Protein AF-A0A2Z6MYF9-F1 (afdb_monomer)

Solvent-accessible surface area (backbone atoms only — not comparable to full-atom values): 25759 Å² total; per-residue (Å²): 137,88,90,81,80,85,80,82,84,84,87,57,82,62,58,56,54,55,47,46,64,76,71,34,79,87,49,51,66,59,50,48,51,53,57,49,55,38,45,78,81,68,84,63,73,63,69,92,81,58,85,87,76,85,58,79,58,51,57,41,37,45,46,74,78,53,59,78,73,59,80,85,57,92,81,88,59,79,82,76,82,68,51,76,57,70,55,57,42,45,72,20,44,79,50,77,61,91,96,46,59,23,36,39,62,26,31,48,62,69,59,53,52,52,34,52,58,28,48,78,70,76,38,80,70,69,92,82,65,74,40,58,95,91,64,86,44,52,72,44,82,48,80,50,103,91,47,53,33,34,38,26,29,31,34,69,51,72,42,78,92,76,36,33,35,39,36,57,34,70,17,76,84,64,26,72,67,28,49,51,53,50,53,56,68,39,20,65,86,36,100,88,29,72,90,71,40,51,27,61,50,72,47,79,77,40,66,97,89,45,57,28,36,42,38,33,38,24,82,94,63,44,61,90,47,70,65,47,43,34,61,78,67,61,28,64,30,83,46,64,47,77,42,27,50,43,70,48,99,84,72,43,84,41,80,44,83,47,71,62,59,54,50,52,56,49,46,60,52,51,52,55,50,34,47,54,43,52,54,50,54,47,51,52,43,50,51,50,46,51,54,45,50,53,49,52,52,49,46,53,47,44,61,75,63,64,62,55,78,89,82,53,56,76,67,56,54,51,52,53,48,62,70,58,52,80,81,61,82,85,78,82,90,89,72,80,84,67,67,64,75,57,46,62,68,70,65,56,60,79,68,56,68,40,68,72,41,46,53,50,49,52,50,49,42,53,49,49,50,51,51,46,60,53,54,70,73,50,50,50,65,54,56,48,52,55,43,51,50,53,32,48,57,45,50,54,51,52,52,48,53,52,50,51,56,52,51,54,52,50,54,54,48,53,52,54,52,53,51,51,53,50,52,53,52,51,51,56,56,63,73,65,57,86,133

Nearest PDB structures (foldseek):
  4g0u-assembly1_B  TM=8.447E-01  e=2.956E-25  Homo sapiens
  8w50-assembly1_A  TM=8.034E-01  e=1.879E-25  Homo sapiens
  4g0v-assembly1_B  TM=8.099E-01  e=9.711E-25  Homo sapiens
  5zrf-assembly1_B  TM=7.934E-01  e=2.544E-24  Homo sapiens
  4j3n-assembly1_B  TM=7.702E-01  e=6.296E-24  Homo sapiens

Organism: Trifolium subterraneum (NCBI:txid3900)

Sequence (435 aa):
MHKNKKTFHWEDSTDTEAIDIAFGRRNGKARQNWINNFVGGKDHASPRYLTTKLNSITRCLFRNVDDELLEYVNEDGSLLNQNVIPMVLVNGSRGTGVGWSSRVPKYNPTEIIKNIRRKFKDLPVEEMTPWYKGFNGTVEKYEAEDKRGYFTYGLVDYNKKEGTCHIKELPVGKCIEGYHKFLKSRSIGTEKNDYNPLIQKFEKTGDAKKVGFRVTFNPDHAPHDIKDVIEKLDLKTKISIDNMHLYNTRGQIEKFHSAEKILEDFYTIRLHWYDSRKAKMLSNLESCCEELTNTIAFVRLVKKLNFDFLTKNSKDLQTYFKNLSVDAVRPEEQVGCDYGIYQSLLSLPLSTFFDESLEKLEAKQSETKAEMDALSKKTNIDLWEDDLKAFQTEWDKEEESSKSNVMAQQENQVEEEDILQREVALEEITLQGPL

Mean predicted aligned error: 13.73 Å

Foldseek 3Di:
DDPDDDDDDDDDPVVVVVVCVVPNPPCPVVVVVLVLQWFPPSPDDDVVPDDDDDDPLVCLQAPPLLVVVFDDDPDDDDPDRLGLFDVCQQVPDFDDDVPATATHAHFDLVLRLVQLVCVVVVHARDATFHDDPPAPWDWAWDDDPPFTFIKTFWDKDADQVQLKMKTFGAGPSGAQSSLVVVLVVQEDDDPPAPVHRQFPDKDFPDDRPTGIMMTHGDPVNRAPDVVSVCVVSVRMDIDTPQRHWDQAPVRDTDGDPGVSVVSVSVSVVNLVSLVVSLVVLLVVLVVVLVLLVVLLVLLVVCVVVVDDPVPDDPVVVVVVVVVVVPPDDDDDDDDPDDPPSVVVSVPDDPVCNDPVNSVVSVVVSVVSVVVSVVSVPDHSVNVSVVSSVVSVVSVVVVVVVVVVVVVVVVVVVVVVVVVVVVVVVVVVVVVPPDD

Structure (mmCIF, N/CA/C/O backbone):
data_AF-A0A2Z6MYF9-F1
#
_entry.id   AF-A0A2Z6MYF9-F1
#
loop_
_atom_site.group_PDB
_atom_site.id
_atom_site.type_symbol
_atom_site.label_atom_id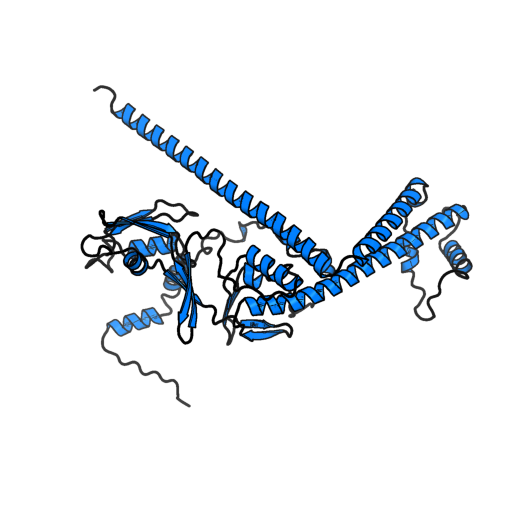
_atom_site.label_alt_id
_atom_site.label_comp_id
_atom_site.label_asym_id
_atom_site.label_entity_id
_atom_site.label_seq_id
_atom_site.pdbx_PDB_ins_code
_atom_site.Cartn_x
_atom_site.Cartn_y
_atom_site.Cartn_z
_atom_site.occupancy
_atom_site.B_iso_or_equiv
_atom_site.auth_seq_id
_atom_site.auth_comp_id
_atom_site.auth_asym_id
_atom_site.auth_atom_id
_atom_site.pdbx_PDB_model_num
ATOM 1 N N . MET A 1 1 ? -9.455 -38.673 -31.887 1.00 43.09 1 MET A N 1
ATOM 2 C CA . MET A 1 1 ? -8.055 -38.584 -31.410 1.00 43.09 1 MET A CA 1
ATOM 3 C C . MET A 1 1 ? -7.186 -38.041 -32.545 1.00 43.09 1 MET A C 1
ATOM 5 O O . MET A 1 1 ? -7.496 -38.351 -33.681 1.00 43.09 1 MET A O 1
ATOM 9 N N . HIS A 1 2 ? -6.158 -37.236 -32.238 1.00 42.19 2 HIS A N 1
ATOM 10 C CA . HIS A 1 2 ? -5.218 -36.545 -33.157 1.00 42.19 2 HIS A CA 1
ATOM 11 C C . HIS A 1 2 ? -5.646 -35.186 -33.749 1.00 42.19 2 HIS A C 1
ATOM 13 O O . HIS A 1 2 ? -5.895 -35.068 -34.941 1.00 42.19 2 HIS A O 1
ATOM 19 N N . LYS A 1 3 ? -5.618 -34.119 -32.933 1.00 42.97 3 LYS A N 1
ATOM 20 C CA . LYS A 1 3 ? -5.612 -32.724 -33.432 1.00 42.97 3 LYS A CA 1
ATOM 21 C C . LYS A 1 3 ? -4.417 -31.864 -32.991 1.00 42.97 3 LYS A C 1
ATOM 23 O O . LYS A 1 3 ? -4.400 -30.685 -33.291 1.00 42.97 3 LYS A O 1
ATOM 28 N N . ASN A 1 4 ? -3.390 -32.449 -32.367 1.00 43.09 4 ASN A N 1
ATOM 29 C CA . ASN A 1 4 ? -2.193 -31.720 -31.918 1.00 43.09 4 ASN A CA 1
ATOM 30 C C . ASN A 1 4 ? -0.892 -32.462 -32.275 1.00 43.09 4 ASN A C 1
ATOM 32 O O . ASN A 1 4 ? -0.069 -32.718 -31.401 1.00 43.09 4 ASN A O 1
ATOM 36 N N . LYS A 1 5 ? -0.695 -32.852 -33.539 1.00 39.94 5 LYS A N 1
ATOM 37 C CA . LYS A 1 5 ? 0.624 -33.316 -33.999 1.00 39.94 5 LYS A CA 1
ATOM 38 C C . LYS A 1 5 ? 1.238 -32.204 -34.844 1.00 39.94 5 LYS A C 1
ATOM 40 O O . LYS A 1 5 ? 0.897 -32.060 -36.010 1.00 39.94 5 LYS A O 1
ATOM 45 N N . LYS A 1 6 ? 2.079 -31.372 -34.223 1.00 44.62 6 LYS A N 1
ATOM 46 C CA . LYS A 1 6 ? 2.906 -30.402 -34.949 1.00 44.62 6 LYS A CA 1
ATOM 47 C C . LYS A 1 6 ? 4.026 -31.183 -35.637 1.00 44.62 6 LYS A C 1
ATOM 49 O O . LYS A 1 6 ? 4.847 -31.792 -34.958 1.00 44.62 6 LYS A O 1
ATOM 54 N N . THR A 1 7 ? 4.007 -31.231 -36.962 1.00 40.44 7 THR A N 1
ATOM 55 C CA . THR A 1 7 ? 5.103 -31.752 -37.783 1.00 40.44 7 THR A CA 1
ATOM 56 C C . THR A 1 7 ? 6.118 -30.638 -37.996 1.00 40.44 7 THR A C 1
ATOM 58 O O . THR A 1 7 ? 5.761 -29.566 -38.475 1.00 40.44 7 THR A O 1
ATOM 61 N N . PHE A 1 8 ? 7.362 -30.882 -37.593 1.00 50.22 8 PHE A N 1
ATOM 62 C CA . PHE A 1 8 ? 8.481 -29.975 -37.830 1.00 50.22 8 PHE A CA 1
ATOM 63 C C . PHE A 1 8 ? 9.107 -30.316 -39.184 1.00 50.22 8 PHE A C 1
ATOM 65 O O . PHE A 1 8 ? 9.338 -31.493 -39.471 1.00 50.22 8 PHE A O 1
ATOM 72 N N . HIS A 1 9 ? 9.327 -29.298 -40.012 1.00 48.81 9 HIS A N 1
ATOM 73 C CA . HIS A 1 9 ? 10.104 -29.407 -41.241 1.00 48.81 9 HIS A CA 1
ATOM 74 C C . HIS A 1 9 ? 11.557 -29.078 -40.902 1.00 48.81 9 HIS A C 1
ATOM 76 O O . HIS A 1 9 ? 11.807 -28.083 -40.231 1.00 48.81 9 HIS A O 1
ATOM 82 N N . TRP A 1 10 ? 12.465 -29.965 -41.296 1.00 54.72 10 TRP A N 1
ATOM 83 C CA . TRP A 1 10 ? 13.895 -29.893 -41.008 1.00 54.72 10 TRP A CA 1
ATOM 84 C C . TRP A 1 10 ? 14.596 -29.320 -42.235 1.00 54.72 10 TRP A C 1
ATOM 86 O O . TRP A 1 10 ? 14.434 -29.898 -43.313 1.00 54.72 10 TRP A O 1
ATOM 96 N N . GLU A 1 11 ? 15.346 -28.228 -42.092 1.00 55.84 11 GLU A N 1
ATOM 97 C CA . GLU A 1 11 ? 16.103 -27.650 -43.209 1.00 55.84 11 GLU A CA 1
ATOM 98 C C . GLU A 1 11 ? 17.616 -27.873 -43.064 1.00 55.84 11 GLU A C 1
ATOM 100 O O . GLU A 1 11 ? 18.261 -28.171 -44.070 1.00 55.84 11 GLU A O 1
ATOM 105 N N . ASP A 1 12 ? 18.188 -27.873 -41.851 1.00 57.84 12 ASP A N 1
ATOM 106 C CA . ASP A 1 12 ? 19.612 -28.201 -41.668 1.00 57.84 12 ASP A CA 1
ATOM 107 C C . ASP A 1 12 ? 19.995 -28.748 -40.269 1.00 57.84 12 ASP A C 1
ATOM 109 O O . ASP A 1 12 ? 19.166 -28.969 -39.384 1.00 57.84 12 ASP A O 1
ATOM 113 N N . SER A 1 13 ? 21.291 -29.029 -40.065 1.00 53.94 13 SER A N 1
ATOM 114 C CA . SER A 1 13 ? 21.829 -29.548 -38.798 1.00 53.94 13 SER A CA 1
ATOM 115 C C . SER A 1 13 ? 21.776 -28.541 -37.639 1.00 53.94 13 SER A C 1
ATOM 117 O O . SER A 1 13 ? 21.934 -28.948 -36.488 1.00 53.94 13 SER A O 1
ATOM 119 N N . THR A 1 14 ? 21.532 -27.254 -37.911 1.00 56.31 14 THR A N 1
ATOM 120 C CA . THR A 1 14 ? 21.429 -26.195 -36.893 1.00 56.31 14 THR A CA 1
ATOM 121 C C . THR A 1 14 ? 20.039 -26.146 -36.249 1.00 56.31 14 THR A C 1
ATOM 123 O O . THR A 1 14 ? 19.920 -25.804 -35.069 1.00 56.31 14 THR A O 1
ATOM 126 N N . ASP A 1 15 ? 19.001 -26.634 -36.940 1.00 56.50 15 ASP A N 1
ATOM 127 C CA . ASP A 1 15 ? 17.652 -26.817 -36.374 1.00 56.50 15 ASP A CA 1
ATOM 128 C C . ASP A 1 15 ? 17.648 -27.782 -35.181 1.00 56.50 15 ASP A C 1
ATOM 130 O O . ASP A 1 15 ? 16.878 -27.636 -34.224 1.00 56.50 15 ASP A O 1
ATOM 134 N N . THR A 1 16 ? 18.560 -28.756 -35.201 1.00 53.62 16 THR A N 1
ATOM 135 C CA . THR A 1 16 ? 18.724 -29.721 -34.109 1.00 53.62 16 THR A CA 1
ATOM 136 C C . THR A 1 16 ? 19.273 -29.033 -32.857 1.00 53.62 16 THR A C 1
ATOM 138 O O . THR A 1 16 ? 18.763 -29.262 -31.762 1.00 53.62 16 THR A O 1
ATOM 141 N N . GLU A 1 17 ? 20.237 -28.119 -33.006 1.00 56.12 17 GLU A N 1
ATOM 142 C CA . GLU A 1 17 ? 20.788 -27.327 -31.898 1.00 56.12 17 GLU A CA 1
ATOM 143 C C . GLU A 1 17 ? 19.777 -26.312 -31.348 1.00 56.12 17 GLU A C 1
ATOM 145 O O . GLU A 1 17 ? 19.669 -26.137 -30.132 1.00 56.12 17 GLU A O 1
ATOM 150 N N . ALA A 1 18 ? 18.977 -25.679 -32.210 1.00 54.12 18 ALA A N 1
ATOM 151 C CA . ALA A 1 18 ? 17.948 -24.726 -31.796 1.00 54.12 18 ALA A CA 1
ATOM 152 C C . ALA A 1 18 ? 16.839 -25.388 -30.953 1.00 54.12 18 ALA A C 1
ATOM 154 O O . ALA A 1 18 ? 16.387 -24.822 -29.949 1.00 54.12 18 ALA A O 1
ATOM 155 N N . ILE A 1 19 ? 16.435 -26.612 -31.309 1.00 55.41 19 ILE A N 1
ATOM 156 C CA . ILE A 1 19 ? 15.454 -27.409 -30.557 1.00 55.41 19 ILE A CA 1
ATOM 157 C C . ILE A 1 19 ? 16.056 -27.930 -29.249 1.00 55.41 19 ILE A C 1
ATOM 159 O O . ILE A 1 19 ? 15.385 -27.884 -28.216 1.00 55.41 19 ILE A O 1
ATOM 163 N N . ASP A 1 20 ? 17.313 -28.374 -29.253 1.00 53.16 20 ASP A N 1
ATOM 164 C CA . ASP A 1 20 ? 17.976 -28.883 -28.048 1.00 53.16 20 ASP A CA 1
ATOM 165 C C . ASP A 1 20 ? 18.290 -27.752 -27.053 1.00 53.16 20 ASP A C 1
ATOM 167 O O . ASP A 1 20 ? 18.190 -27.921 -25.836 1.00 53.16 20 ASP A O 1
ATOM 171 N N . ILE A 1 21 ? 18.529 -26.533 -27.546 1.00 54.94 21 ILE A N 1
ATOM 172 C CA . ILE A 1 21 ? 18.486 -25.334 -26.713 1.00 54.94 21 ILE A CA 1
ATOM 173 C C . ILE A 1 21 ? 17.060 -25.155 -26.196 1.00 54.94 21 ILE A C 1
ATOM 175 O O . ILE A 1 21 ? 16.866 -25.152 -24.983 1.00 54.94 21 ILE A O 1
ATOM 179 N N . ALA A 1 22 ? 16.043 -25.019 -27.050 1.00 47.84 22 ALA A N 1
ATOM 180 C CA . ALA A 1 22 ? 14.674 -24.685 -26.644 1.00 47.84 22 ALA A CA 1
ATOM 181 C C . ALA A 1 22 ? 14.039 -25.691 -25.656 1.00 47.84 22 ALA A C 1
ATOM 183 O O . ALA A 1 22 ? 13.382 -25.253 -24.705 1.00 47.84 22 ALA A O 1
ATOM 184 N N . PHE A 1 23 ? 14.299 -26.992 -25.810 1.00 50.62 23 PHE A N 1
ATOM 185 C CA . PHE A 1 23 ? 13.611 -28.082 -25.104 1.00 50.62 23 PHE A CA 1
ATOM 186 C C . PHE A 1 23 ? 14.539 -29.084 -24.386 1.00 50.62 23 PHE A C 1
ATOM 188 O O . PHE A 1 23 ? 14.048 -29.988 -23.703 1.00 50.62 23 PHE A O 1
ATOM 195 N N . GLY A 1 24 ? 15.863 -28.934 -24.477 1.00 51.75 24 GLY A N 1
ATOM 196 C CA . GLY A 1 24 ? 16.822 -29.855 -23.867 1.00 51.75 24 GLY A CA 1
ATOM 197 C C . GLY A 1 24 ? 16.882 -29.749 -22.341 1.00 51.75 24 GLY A C 1
ATOM 198 O O . GLY A 1 24 ? 17.171 -28.702 -21.756 1.00 51.75 24 GLY A O 1
ATOM 199 N N . ARG A 1 25 ? 16.674 -30.882 -21.657 1.00 53.16 25 ARG A N 1
ATOM 200 C CA . ARG A 1 25 ? 16.719 -30.983 -20.183 1.00 53.16 25 ARG A CA 1
ATOM 201 C C . ARG A 1 25 ? 18.110 -30.732 -19.579 1.00 53.16 25 ARG A C 1
ATOM 203 O O . ARG A 1 25 ? 18.196 -30.445 -18.387 1.00 53.16 25 ARG A O 1
ATOM 210 N N . ARG A 1 26 ? 19.192 -30.819 -20.365 1.00 51.97 26 ARG A N 1
ATOM 211 C CA . ARG A 1 26 ? 20.582 -30.705 -19.870 1.00 51.97 26 ARG A CA 1
ATOM 212 C C . ARG A 1 26 ? 21.000 -29.271 -19.527 1.00 51.97 26 ARG A C 1
ATOM 214 O O . ARG A 1 26 ? 21.786 -29.084 -18.605 1.00 51.97 26 ARG A O 1
ATOM 221 N N . ASN A 1 27 ? 20.399 -28.263 -20.164 1.00 47.22 27 ASN A N 1
ATOM 222 C CA . ASN A 1 27 ? 20.749 -26.849 -19.966 1.00 47.22 27 ASN A CA 1
ATOM 223 C C . ASN A 1 27 ? 19.708 -26.057 -19.161 1.00 47.22 27 ASN A C 1
ATOM 225 O O . ASN A 1 27 ? 19.797 -24.831 -19.067 1.00 47.22 27 ASN A O 1
ATOM 229 N N . GLY A 1 28 ? 18.754 -26.739 -18.513 1.00 48.62 28 GLY A N 1
ATOM 230 C CA . GLY A 1 28 ? 17.753 -26.102 -17.652 1.00 48.62 28 GLY A CA 1
ATOM 231 C C . GLY A 1 28 ? 18.387 -25.244 -16.555 1.00 48.62 28 GLY A C 1
ATOM 232 O O . GLY A 1 28 ? 17.957 -24.119 -16.340 1.00 48.62 28 GLY A O 1
ATOM 233 N N . LYS A 1 29 ? 19.484 -25.711 -15.944 1.00 47.91 29 LYS A N 1
ATOM 234 C CA . LYS A 1 29 ? 20.249 -24.967 -14.926 1.00 47.91 29 LYS A CA 1
ATOM 235 C C . LYS A 1 29 ? 20.982 -23.750 -15.496 1.00 47.91 29 LYS A C 1
ATOM 237 O O . LYS A 1 29 ? 21.015 -22.718 -14.842 1.00 47.91 29 LYS A O 1
ATOM 242 N N . ALA A 1 30 ? 21.526 -23.841 -16.710 1.00 45.31 30 ALA A N 1
ATOM 243 C CA . ALA A 1 30 ? 22.200 -22.725 -17.376 1.00 45.31 30 ALA A CA 1
ATOM 244 C C . ALA A 1 30 ? 21.201 -21.645 -17.817 1.00 45.31 30 ALA A C 1
ATOM 246 O O . ALA A 1 30 ? 21.453 -20.463 -17.619 1.00 45.31 30 ALA A O 1
ATOM 247 N N . ARG A 1 31 ? 20.025 -22.041 -18.319 1.00 47.84 31 ARG A N 1
ATOM 248 C CA . ARG A 1 31 ? 18.912 -21.130 -18.620 1.00 47.84 31 ARG A CA 1
ATOM 249 C C . ARG A 1 31 ? 18.311 -20.526 -17.354 1.00 47.84 31 ARG A C 1
ATOM 251 O O . ARG A 1 31 ? 18.057 -19.330 -17.328 1.00 47.84 31 ARG A O 1
ATOM 258 N N . GLN A 1 32 ? 18.121 -21.326 -16.305 1.00 46.06 32 GLN A N 1
ATOM 259 C CA . GLN A 1 32 ? 17.689 -20.849 -14.995 1.00 46.06 32 GLN A CA 1
ATOM 260 C C . GLN A 1 32 ? 18.701 -19.837 -14.456 1.00 46.06 32 GLN A C 1
ATOM 262 O O . GLN A 1 32 ? 18.292 -18.748 -14.100 1.00 46.06 32 GLN A O 1
ATOM 267 N N . ASN A 1 33 ? 20.003 -20.134 -14.473 1.00 48.41 33 ASN A N 1
ATOM 268 C CA . ASN A 1 33 ? 21.064 -19.218 -14.041 1.00 48.41 33 ASN A CA 1
ATOM 269 C C . ASN A 1 33 ? 21.148 -17.963 -14.913 1.00 48.41 33 ASN A C 1
ATOM 271 O O . ASN A 1 33 ? 21.324 -16.871 -14.386 1.00 48.41 33 ASN A O 1
ATOM 275 N N . TRP A 1 34 ? 20.966 -18.096 -16.227 1.00 47.34 34 TRP A N 1
ATOM 276 C CA . TRP A 1 34 ? 20.888 -16.960 -17.136 1.00 47.34 34 TRP A CA 1
ATOM 277 C C . TRP A 1 34 ? 19.699 -16.075 -16.760 1.00 47.34 34 TRP A C 1
ATOM 279 O O . TRP A 1 34 ? 19.926 -14.940 -16.383 1.00 47.34 34 TRP A O 1
ATOM 289 N N . ILE A 1 35 ? 18.470 -16.602 -16.698 1.00 46.44 35 ILE A N 1
ATOM 290 C CA . ILE A 1 35 ? 17.265 -15.864 -16.268 1.00 46.44 35 ILE A CA 1
ATOM 291 C C . ILE A 1 35 ? 17.415 -15.305 -14.840 1.00 46.44 35 ILE A C 1
ATOM 293 O O . ILE A 1 35 ? 16.992 -14.185 -14.569 1.00 46.44 35 ILE A O 1
ATOM 297 N N . ASN A 1 36 ? 18.020 -16.060 -13.921 1.00 45.56 36 ASN A N 1
ATOM 298 C CA . ASN A 1 36 ? 18.224 -15.675 -12.523 1.00 45.56 36 ASN A CA 1
ATOM 299 C C . ASN A 1 36 ? 19.137 -14.453 -12.389 1.00 45.56 36 ASN A C 1
ATOM 301 O O . ASN A 1 36 ? 18.908 -13.643 -11.500 1.00 45.56 36 ASN A O 1
ATOM 305 N N . ASN A 1 37 ? 20.100 -14.289 -13.296 1.00 45.91 37 ASN A N 1
ATOM 306 C CA . ASN A 1 37 ? 21.040 -13.171 -13.318 1.00 45.91 37 ASN A CA 1
ATOM 307 C C . ASN A 1 37 ? 20.434 -11.838 -13.806 1.00 45.91 37 ASN A C 1
ATOM 309 O O . ASN A 1 37 ? 21.120 -10.819 -13.755 1.00 45.91 37 ASN A O 1
ATOM 313 N N . PHE A 1 38 ? 19.189 -11.831 -14.305 1.00 51.75 38 PHE A N 1
ATOM 314 C CA . PHE A 1 38 ? 18.494 -10.626 -14.796 1.00 51.75 38 PHE A CA 1
ATOM 315 C C . PHE A 1 38 ? 17.295 -10.214 -13.925 1.00 51.75 38 PHE A C 1
ATOM 317 O O . PHE A 1 38 ? 16.554 -9.305 -14.295 1.00 51.75 38 PHE A O 1
ATOM 324 N N . VAL A 1 39 ? 17.064 -10.872 -12.782 1.00 57.41 39 VAL A N 1
ATOM 325 C CA . VAL A 1 39 ? 15.918 -10.584 -11.904 1.00 57.41 39 VAL A CA 1
ATOM 326 C C . VAL A 1 39 ? 16.420 -9.967 -10.604 1.00 57.41 39 VAL A C 1
ATOM 328 O O . VAL A 1 39 ? 17.099 -10.632 -9.827 1.00 57.41 39 VAL A O 1
ATOM 331 N N . GLY A 1 40 ? 16.065 -8.703 -10.362 1.00 63.88 40 GLY A N 1
ATOM 332 C CA . GLY A 1 40 ? 16.388 -8.021 -9.107 1.00 63.88 40 GLY A CA 1
ATOM 333 C C . GLY A 1 40 ? 15.836 -8.772 -7.891 1.00 63.88 40 GLY A C 1
ATOM 334 O O . GLY A 1 40 ? 14.704 -9.262 -7.928 1.00 63.88 40 GLY A O 1
ATOM 335 N N . GLY A 1 41 ? 16.643 -8.877 -6.832 1.00 69.94 41 GLY A N 1
ATOM 336 C CA . GLY A 1 41 ? 16.272 -9.531 -5.578 1.00 69.94 41 GLY A CA 1
ATOM 337 C C . GLY A 1 41 ? 16.550 -11.034 -5.520 1.00 69.94 41 GLY A C 1
ATOM 338 O O . GLY A 1 41 ? 16.126 -11.676 -4.565 1.00 69.94 41 GLY A O 1
ATOM 339 N N . LYS A 1 42 ? 17.237 -11.631 -6.505 1.00 68.62 42 LYS A N 1
ATOM 340 C CA . LYS A 1 42 ? 17.732 -13.028 -6.438 1.00 68.62 42 LYS A CA 1
ATOM 341 C C . LYS A 1 42 ? 19.161 -13.160 -5.898 1.00 68.62 42 LYS A C 1
ATOM 343 O O . LYS A 1 42 ? 19.636 -14.273 -5.707 1.00 68.62 42 LYS A O 1
ATOM 348 N N . ASP A 1 43 ? 19.792 -12.032 -5.622 1.00 70.19 43 ASP A N 1
ATOM 349 C CA . ASP A 1 43 ? 21.078 -11.831 -4.955 1.00 70.19 43 ASP A CA 1
ATOM 350 C C . ASP A 1 43 ? 20.959 -11.785 -3.416 1.00 70.19 43 ASP A C 1
ATOM 352 O O . ASP A 1 43 ? 21.926 -11.483 -2.721 1.00 70.19 43 ASP A O 1
ATOM 356 N N . HIS A 1 44 ? 19.781 -12.099 -2.863 1.00 70.25 44 HIS A N 1
ATOM 357 C CA . HIS A 1 44 ? 19.572 -12.151 -1.417 1.00 70.25 44 HIS A CA 1
ATOM 358 C C . HIS A 1 44 ? 20.385 -13.277 -0.761 1.00 70.25 44 HIS A C 1
ATOM 360 O O . HIS A 1 44 ? 20.517 -14.381 -1.296 1.00 70.25 44 HIS A O 1
ATOM 366 N N . ALA A 1 45 ? 20.891 -13.016 0.447 1.00 73.31 45 ALA A N 1
ATOM 367 C CA . ALA A 1 45 ? 21.532 -14.040 1.264 1.00 73.31 45 ALA A CA 1
ATOM 368 C C . ALA A 1 45 ? 20.525 -15.117 1.709 1.00 73.31 45 ALA A C 1
ATOM 370 O O . ALA A 1 45 ? 19.311 -14.910 1.697 1.00 73.31 45 ALA A O 1
ATOM 371 N N . SER A 1 46 ? 21.027 -16.278 2.144 1.00 80.50 46 SER A N 1
ATOM 372 C CA . SER A 1 46 ? 20.169 -17.347 2.678 1.00 80.50 46 SER A CA 1
ATOM 373 C C . SER A 1 46 ? 19.279 -16.810 3.815 1.00 80.50 46 SER A C 1
ATOM 375 O O . SER A 1 46 ? 19.817 -16.150 4.707 1.00 80.50 46 SER A O 1
ATOM 377 N N . PRO A 1 47 ? 17.973 -17.158 3.866 1.00 83.31 47 PRO A N 1
ATOM 378 C CA . PRO A 1 47 ? 17.031 -16.633 4.862 1.00 83.31 47 PRO A CA 1
ATOM 379 C C . PRO A 1 47 ? 17.488 -16.768 6.317 1.00 83.31 47 PRO A C 1
ATOM 381 O O . PRO A 1 47 ? 17.160 -15.930 7.143 1.00 83.31 47 PRO A O 1
ATOM 384 N N . ARG A 1 48 ? 18.299 -17.788 6.626 1.00 86.62 48 ARG A N 1
ATOM 385 C CA . ARG A 1 48 ? 18.873 -18.011 7.966 1.00 86.62 48 ARG A CA 1
ATOM 386 C C . ARG A 1 48 ? 19.796 -16.887 8.453 1.00 86.62 48 ARG A C 1
ATOM 388 O O . ARG A 1 48 ? 20.033 -16.790 9.648 1.00 86.62 48 ARG A O 1
ATOM 395 N N . TYR A 1 49 ? 20.332 -16.083 7.537 1.00 86.88 49 TYR A N 1
ATOM 396 C CA . TYR A 1 49 ? 21.216 -14.951 7.834 1.00 86.88 49 TYR A CA 1
ATOM 397 C C . TYR A 1 49 ? 20.498 -13.604 7.730 1.00 86.88 49 TYR A C 1
ATOM 399 O O . TYR A 1 49 ? 21.121 -12.561 7.905 1.00 86.88 49 TYR A O 1
ATOM 407 N N . LEU A 1 50 ? 19.204 -13.618 7.408 1.00 86.44 50 LEU A N 1
ATOM 408 C CA . LEU A 1 50 ? 18.398 -12.421 7.258 1.00 86.44 50 LEU A CA 1
ATOM 409 C C . LEU A 1 50 ? 17.536 -12.234 8.503 1.00 86.44 50 LEU A C 1
ATOM 411 O O . LEU A 1 50 ? 16.957 -13.181 9.031 1.00 86.44 50 LEU A O 1
ATOM 415 N N . THR A 1 51 ? 17.419 -10.991 8.947 1.00 88.00 51 THR A N 1
ATOM 416 C CA . THR A 1 51 ? 16.450 -10.576 9.959 1.00 88.00 51 THR A CA 1
ATOM 417 C C . THR A 1 51 ? 15.409 -9.680 9.303 1.00 88.00 51 THR A C 1
ATOM 419 O O . THR A 1 51 ? 15.687 -8.975 8.332 1.00 88.00 51 THR A O 1
ATOM 422 N N . THR A 1 52 ? 14.180 -9.725 9.810 1.00 87.56 52 THR A N 1
ATOM 423 C CA . THR A 1 52 ? 13.090 -8.867 9.344 1.00 87.56 52 THR A CA 1
ATOM 424 C C . THR A 1 52 ? 12.387 -8.241 10.538 1.00 87.56 52 THR A C 1
ATOM 426 O O . THR A 1 52 ? 12.316 -8.838 11.613 1.00 87.56 52 THR A O 1
ATOM 429 N N . LYS A 1 53 ? 11.882 -7.025 10.353 1.00 89.38 53 LYS A N 1
ATOM 430 C CA . LYS A 1 53 ? 11.038 -6.319 11.316 1.00 89.38 53 LYS A CA 1
ATOM 431 C C . LYS A 1 53 ? 9.899 -5.655 10.558 1.00 89.38 53 LYS A C 1
ATOM 433 O O . LYS A 1 53 ? 10.072 -5.262 9.404 1.00 89.38 53 LYS A O 1
ATOM 438 N N . LEU A 1 54 ? 8.751 -5.509 11.209 1.00 87.88 54 LEU A N 1
ATOM 439 C CA . LEU A 1 54 ? 7.660 -4.729 10.638 1.00 87.88 54 LEU A CA 1
ATOM 440 C C . LEU A 1 54 ? 8.084 -3.263 10.518 1.00 87.88 54 LEU A C 1
ATOM 442 O O . LEU A 1 54 ? 8.700 -2.707 11.429 1.00 87.88 54 LEU A O 1
ATOM 446 N N . ASN A 1 55 ? 7.746 -2.650 9.387 1.00 86.06 55 ASN A N 1
ATOM 447 C CA . ASN A 1 55 ? 7.902 -1.212 9.208 1.00 86.06 55 ASN A CA 1
ATOM 448 C C . ASN A 1 55 ? 6.864 -0.482 10.084 1.00 86.06 55 ASN A C 1
ATOM 450 O O . ASN A 1 55 ? 5.744 -0.985 10.226 1.00 86.06 55 ASN A O 1
ATOM 454 N N . SER A 1 56 ? 7.207 0.678 10.652 1.00 86.50 56 SER A N 1
ATOM 455 C CA . SER A 1 56 ? 6.309 1.478 11.502 1.00 86.50 56 SER A CA 1
ATOM 456 C C . SER A 1 56 ? 4.988 1.785 10.796 1.00 86.50 56 SER A C 1
ATOM 458 O O . SER A 1 56 ? 3.919 1.660 11.395 1.00 86.50 56 SER A O 1
ATOM 460 N N . ILE A 1 57 ? 5.048 2.032 9.485 1.00 88.44 57 ILE A N 1
ATOM 461 C CA . ILE A 1 57 ? 3.880 2.305 8.643 1.00 88.44 57 ILE A CA 1
ATOM 462 C C . ILE A 1 57 ? 2.853 1.163 8.602 1.00 88.44 57 ILE A C 1
ATOM 464 O O . ILE A 1 57 ? 1.668 1.391 8.351 1.00 88.44 57 ILE A O 1
ATOM 468 N N . THR A 1 58 ? 3.273 -0.073 8.892 1.00 88.75 58 THR A N 1
ATOM 469 C CA . THR A 1 58 ? 2.404 -1.258 8.834 1.00 88.75 58 THR A CA 1
ATOM 470 C C . THR A 1 58 ? 1.205 -1.106 9.770 1.00 88.75 58 THR A C 1
ATOM 472 O O . THR A 1 58 ? 0.093 -1.442 9.388 1.00 88.75 58 THR A O 1
ATOM 475 N N . ARG A 1 59 ? 1.383 -0.527 10.965 1.00 88.00 59 ARG A N 1
ATOM 476 C CA . ARG A 1 59 ? 0.285 -0.330 11.934 1.00 88.00 59 ARG A CA 1
ATOM 477 C C . ARG A 1 59 ? -0.613 0.875 11.628 1.00 88.00 59 ARG A C 1
ATOM 479 O O . ARG A 1 59 ? -1.679 1.022 12.228 1.00 88.00 59 ARG A O 1
ATOM 486 N N . CYS A 1 60 ? -0.215 1.722 10.679 1.00 89.75 60 CYS A N 1
ATOM 487 C CA . CYS A 1 60 ? -1.110 2.716 10.089 1.00 89.75 60 CYS A CA 1
ATOM 488 C C . CYS A 1 60 ? -1.966 2.103 8.972 1.00 89.75 60 CYS A C 1
ATOM 490 O O . CYS A 1 60 ? -3.103 2.522 8.795 1.00 89.75 60 CYS A O 1
ATOM 492 N N . LEU A 1 61 ? -1.452 1.098 8.252 1.00 90.31 61 LEU A N 1
ATOM 493 C CA . LEU A 1 61 ? -2.195 0.368 7.216 1.00 90.31 61 LEU A CA 1
ATOM 494 C C . LEU A 1 61 ? -3.156 -0.681 7.782 1.00 90.31 61 LEU A C 1
ATOM 496 O O . LEU A 1 61 ? -4.248 -0.839 7.245 1.00 90.31 61 LEU A O 1
ATOM 500 N N . PHE A 1 62 ? -2.735 -1.376 8.839 1.00 88.19 62 PHE A N 1
ATOM 501 C CA . PHE A 1 62 ? -3.484 -2.418 9.540 1.00 88.19 62 PHE A CA 1
ATOM 502 C C . PHE A 1 62 ? -3.728 -1.951 10.973 1.00 88.19 62 PHE A C 1
ATOM 504 O O . PHE A 1 62 ? -2.832 -2.001 11.823 1.00 88.19 62 PHE A O 1
ATOM 511 N N . ARG A 1 63 ? -4.920 -1.406 11.220 1.00 88.62 63 ARG A N 1
ATOM 512 C CA . ARG A 1 63 ? -5.270 -0.827 12.518 1.00 88.62 63 ARG A CA 1
ATOM 513 C C . ARG A 1 63 ? -5.614 -1.953 13.484 1.00 88.62 63 ARG A C 1
ATOM 515 O O . ARG A 1 63 ? -6.488 -2.749 13.189 1.00 88.62 63 ARG A O 1
ATOM 522 N N . ASN A 1 64 ? -5.003 -1.948 14.669 1.00 85.31 64 ASN A N 1
ATOM 523 C CA . ASN A 1 64 ? -5.245 -2.976 15.696 1.00 85.31 64 ASN A CA 1
ATOM 524 C C . ASN A 1 64 ? -6.725 -3.108 16.085 1.00 85.31 64 ASN A C 1
ATOM 526 O O . ASN A 1 64 ? -7.165 -4.168 16.501 1.00 85.31 64 ASN A O 1
ATOM 530 N N . VAL A 1 65 ? -7.489 -2.021 15.965 1.00 83.94 65 VAL A N 1
ATOM 531 C CA . VAL A 1 65 ? -8.926 -2.007 16.267 1.00 83.94 65 VAL A CA 1
ATOM 532 C C . VAL A 1 65 ? -9.717 -2.874 15.282 1.00 83.94 65 VAL A C 1
ATOM 534 O O . VAL A 1 65 ? -10.767 -3.402 15.634 1.00 83.94 65 VAL A O 1
ATOM 537 N N . ASP A 1 66 ? -9.212 -3.044 14.060 1.00 84.00 66 ASP A N 1
ATOM 538 C CA . ASP A 1 66 ? -9.848 -3.888 13.057 1.00 84.00 66 ASP A CA 1
ATOM 539 C C . ASP A 1 66 ? -9.549 -5.379 13.316 1.00 84.00 66 ASP A C 1
ATOM 541 O O . ASP A 1 66 ? -10.337 -6.225 12.896 1.00 84.00 66 ASP A O 1
ATOM 545 N N . ASP A 1 67 ? -8.487 -5.718 14.064 1.00 82.38 67 ASP A N 1
ATOM 546 C CA . ASP A 1 67 ? -8.094 -7.110 14.342 1.00 82.38 67 ASP A CA 1
ATOM 547 C C . ASP A 1 67 ? -9.216 -7.889 15.063 1.00 82.38 67 ASP A C 1
ATOM 549 O O . ASP A 1 67 ? -9.393 -9.083 14.832 1.00 82.38 67 ASP A O 1
ATOM 553 N N . GLU A 1 68 ? -10.017 -7.219 15.901 1.00 79.88 68 GLU A N 1
ATOM 554 C CA . GLU A 1 68 ? -11.170 -7.817 16.599 1.00 79.88 68 GLU A CA 1
ATOM 555 C C . GLU A 1 68 ? -12.351 -8.145 15.677 1.00 79.88 68 GLU A C 1
ATOM 557 O O . GLU A 1 68 ? -13.230 -8.922 16.046 1.00 79.88 68 GLU A O 1
ATOM 562 N N . LEU A 1 69 ? -12.392 -7.545 14.487 1.00 80.31 69 LEU A N 1
ATOM 563 C CA . LEU A 1 69 ? -13.417 -7.811 13.479 1.00 80.31 69 LEU A CA 1
ATOM 564 C C . LEU A 1 69 ? -13.064 -9.032 12.615 1.00 80.31 69 LEU A C 1
ATOM 566 O O . LEU A 1 69 ? -13.836 -9.399 11.731 1.00 80.31 69 LEU A O 1
ATOM 570 N N . LEU A 1 70 ? -11.879 -9.621 12.805 1.00 72.94 70 LEU A N 1
ATOM 571 C CA . LEU A 1 70 ? -11.424 -10.762 12.022 1.00 72.94 70 LEU A CA 1
ATOM 572 C C . LEU A 1 70 ? -12.090 -12.054 12.494 1.00 72.94 70 LEU A C 1
ATOM 574 O O . LEU A 1 70 ? -11.925 -12.489 13.633 1.00 72.94 70 LEU A O 1
ATOM 578 N N . GLU A 1 71 ? -12.756 -12.729 11.562 1.00 66.44 71 GLU A N 1
ATOM 579 C CA . GLU A 1 71 ? -13.125 -14.131 11.723 1.00 66.44 71 GLU A CA 1
ATOM 580 C C . GLU A 1 71 ? -11.939 -15.008 11.306 1.00 66.44 71 GLU A C 1
ATOM 582 O O . GLU A 1 71 ? -11.583 -15.104 10.129 1.00 66.44 71 GLU A O 1
ATOM 587 N N . TYR A 1 72 ? -11.297 -15.645 12.284 1.00 65.19 72 TYR A N 1
ATOM 588 C CA . TYR A 1 72 ? -10.230 -16.607 12.025 1.00 65.19 72 TYR A CA 1
ATOM 589 C C . TYR A 1 72 ? -10.841 -17.914 11.505 1.00 65.19 72 TYR A C 1
ATOM 591 O O . TYR A 1 72 ? -11.323 -18.743 12.277 1.00 65.19 72 TYR A O 1
ATOM 599 N N . VAL A 1 73 ? -10.834 -18.104 10.184 1.00 60.59 73 VAL A N 1
ATOM 600 C CA . VAL A 1 73 ? -11.241 -19.369 9.558 1.00 60.59 73 VAL A CA 1
ATOM 601 C C . VAL A 1 73 ? -10.022 -20.282 9.456 1.00 60.59 73 VAL A C 1
ATOM 603 O O . VAL A 1 73 ? -9.042 -19.953 8.794 1.00 60.59 73 VAL A O 1
ATOM 606 N N . ASN A 1 74 ? -10.083 -21.433 10.128 1.00 52.34 74 ASN A N 1
ATOM 607 C CA . ASN A 1 74 ? -8.899 -22.231 10.444 1.00 52.34 74 ASN A CA 1
ATOM 608 C C . ASN A 1 74 ? -8.226 -22.965 9.273 1.00 52.34 74 ASN A C 1
ATOM 610 O O . ASN A 1 74 ? -7.120 -23.445 9.501 1.00 52.34 74 ASN A O 1
ATOM 614 N N . GLU A 1 75 ? -8.802 -23.085 8.065 1.00 48.69 75 GLU A N 1
ATOM 615 C CA . GLU A 1 75 ? -8.213 -24.029 7.087 1.00 48.69 75 GLU A CA 1
ATOM 616 C C . GLU A 1 75 ? -8.054 -23.592 5.617 1.00 48.69 75 GLU A C 1
ATOM 618 O O . GLU A 1 75 ? -7.073 -24.037 5.048 1.00 48.69 75 GLU A O 1
ATOM 623 N N . ASP A 1 76 ? -8.845 -22.705 4.986 1.00 47.78 76 ASP A N 1
ATOM 624 C CA . ASP A 1 76 ? -8.602 -22.338 3.556 1.00 47.78 76 ASP A CA 1
ATOM 625 C C . ASP A 1 76 ? -9.262 -21.009 3.084 1.00 47.78 76 ASP A C 1
ATOM 627 O O . ASP A 1 76 ? -9.420 -20.754 1.887 1.00 47.78 76 ASP A O 1
ATOM 631 N N . GLY A 1 77 ? -9.679 -20.127 4.003 1.00 48.31 77 GLY A N 1
ATOM 632 C CA . GLY A 1 77 ? -10.533 -18.968 3.694 1.00 48.31 77 GLY A CA 1
ATOM 633 C C . GLY A 1 77 ? -9.901 -17.620 4.029 1.00 48.31 77 GLY A C 1
ATOM 634 O O . GLY A 1 77 ? -9.475 -17.385 5.150 1.00 48.31 77 GLY A O 1
ATOM 635 N N . SER A 1 78 ? -9.862 -16.734 3.037 1.00 45.34 78 SER A N 1
ATOM 636 C CA . SER A 1 78 ? -9.194 -15.430 2.999 1.00 45.34 78 SER A CA 1
ATOM 637 C C . SER A 1 78 ? -9.468 -14.501 4.189 1.00 45.34 78 SER A C 1
ATOM 639 O O . SER A 1 78 ? -10.603 -14.065 4.379 1.00 45.34 78 SER A O 1
ATOM 641 N N . LEU A 1 79 ? -8.399 -14.068 4.870 1.00 49.88 79 LEU A N 1
ATOM 642 C CA . LEU A 1 79 ? -8.388 -12.819 5.636 1.00 49.88 79 LEU A CA 1
ATOM 643 C C . LEU A 1 79 ? -8.825 -11.688 4.694 1.00 49.88 79 LEU A C 1
ATOM 645 O O . LEU A 1 79 ? -8.093 -11.308 3.775 1.00 49.88 79 LEU A O 1
ATOM 649 N N . LEU A 1 80 ? -10.056 -11.206 4.866 1.00 53.94 80 LEU A N 1
ATOM 650 C CA . LEU A 1 80 ? -10.593 -10.127 4.052 1.00 53.94 80 LEU A CA 1
ATOM 651 C C . LEU A 1 80 ? -9.778 -8.860 4.353 1.00 53.94 80 LEU A C 1
ATOM 653 O O . LEU A 1 80 ? -9.650 -8.443 5.499 1.00 53.94 80 LEU A O 1
ATOM 657 N N . ASN A 1 81 ? -9.164 -8.295 3.315 1.00 57.84 81 ASN A N 1
ATOM 658 C CA . ASN A 1 81 ? -8.170 -7.225 3.396 1.00 57.84 81 ASN A CA 1
ATOM 659 C C . ASN A 1 81 ? -8.637 -6.009 4.230 1.00 57.84 81 ASN A C 1
ATOM 661 O O . ASN A 1 81 ? -9.350 -5.148 3.719 1.00 57.84 81 ASN A O 1
ATOM 665 N N . GLN A 1 82 ? -8.136 -5.879 5.462 1.00 64.25 82 GLN A N 1
ATOM 666 C CA . GLN A 1 82 ? -8.378 -4.749 6.378 1.00 64.25 82 GLN A CA 1
ATOM 667 C C . GLN A 1 82 ? -7.452 -3.548 6.144 1.00 64.25 82 GLN A C 1
ATOM 669 O O . GLN A 1 82 ? -7.129 -2.786 7.052 1.00 64.25 82 GLN A O 1
ATOM 674 N N . ASN A 1 83 ? -6.970 -3.390 4.918 1.00 85.69 83 ASN A N 1
ATOM 675 C CA . ASN A 1 83 ? -6.055 -2.304 4.616 1.00 85.69 83 ASN A CA 1
ATOM 676 C C . ASN A 1 83 ? -6.807 -0.967 4.651 1.00 85.69 83 ASN A C 1
ATOM 678 O O . ASN A 1 83 ? -7.932 -0.879 4.162 1.00 85.69 83 ASN A O 1
ATOM 682 N N . VAL A 1 84 ? -6.169 0.101 5.132 1.00 91.88 84 VAL A N 1
ATOM 683 C CA . VAL A 1 84 ? -6.703 1.473 5.001 1.00 91.88 84 VAL A CA 1
ATOM 684 C C . VAL A 1 84 ? -6.751 1.930 3.529 1.00 91.88 84 VAL A C 1
ATOM 686 O O . VAL A 1 84 ? -7.630 2.704 3.150 1.00 91.88 84 VAL A O 1
ATOM 689 N N . ILE A 1 85 ? -5.848 1.416 2.685 1.00 94.56 85 ILE A N 1
ATOM 690 C CA . ILE A 1 85 ? -5.766 1.673 1.234 1.00 94.56 85 ILE A CA 1
ATOM 691 C C . ILE A 1 85 ? -5.598 0.356 0.450 1.00 94.56 85 ILE A C 1
ATOM 693 O O . ILE A 1 85 ? -5.074 -0.614 1.001 1.00 94.56 85 ILE A O 1
ATOM 697 N N . PRO A 1 86 ? -5.987 0.268 -0.836 1.00 94.19 86 PRO A N 1
ATOM 698 C CA . PRO A 1 86 ? -5.886 -0.970 -1.613 1.00 94.19 86 PRO A CA 1
ATOM 699 C C . PRO A 1 86 ? -4.428 -1.365 -1.896 1.00 94.19 86 PRO A C 1
ATOM 701 O O . PRO A 1 86 ? -3.834 -0.980 -2.906 1.00 94.19 86 PRO A O 1
ATOM 704 N N . MET A 1 87 ? -3.852 -2.211 -1.038 1.00 92.81 87 MET A N 1
ATOM 705 C CA . MET A 1 87 ? -2.452 -2.645 -1.150 1.00 92.81 87 MET A CA 1
ATOM 706 C C . MET A 1 87 ? -2.130 -3.402 -2.444 1.00 92.81 87 MET A C 1
ATOM 708 O O . MET A 1 87 ? -0.978 -3.400 -2.878 1.00 92.81 87 MET A O 1
ATOM 712 N N . VAL A 1 88 ? -3.138 -3.994 -3.095 1.00 93.56 88 VAL A N 1
ATOM 713 C CA . VAL A 1 88 ? -2.996 -4.615 -4.422 1.00 93.56 88 VAL A CA 1
ATOM 714 C C . VAL A 1 88 ? -2.587 -3.603 -5.499 1.00 93.56 88 VAL A C 1
ATOM 716 O O . VAL A 1 88 ? -1.853 -3.964 -6.414 1.00 93.56 88 VAL A O 1
ATOM 719 N N . LEU A 1 89 ? -3.010 -2.339 -5.375 1.00 95.81 89 LEU A N 1
ATOM 720 C CA . LEU A 1 89 ? -2.607 -1.254 -6.272 1.00 95.81 89 LEU A CA 1
ATOM 721 C C . LEU A 1 89 ? -1.272 -0.642 -5.835 1.00 95.81 89 LEU A C 1
ATOM 723 O O . LEU A 1 89 ? -0.444 -0.333 -6.682 1.00 95.81 89 LEU A O 1
ATOM 727 N N . VAL A 1 90 ? -1.019 -0.525 -4.528 1.00 95.31 90 VAL A N 1
ATOM 728 C CA . VAL A 1 90 ? 0.242 0.030 -3.997 1.00 95.31 90 VAL A CA 1
ATOM 729 C C . VAL A 1 90 ? 1.442 -0.844 -4.371 1.00 95.31 90 VAL A C 1
ATOM 731 O O . VAL A 1 90 ? 2.408 -0.389 -4.981 1.00 95.31 90 VAL A O 1
ATOM 734 N N . ASN A 1 91 ? 1.383 -2.132 -4.030 1.00 93.31 91 ASN A N 1
ATOM 735 C CA . ASN A 1 91 ? 2.493 -3.060 -4.245 1.00 93.31 91 ASN A CA 1
ATOM 736 C C . ASN A 1 91 ? 2.434 -3.759 -5.606 1.00 93.31 91 ASN A C 1
ATOM 738 O O . ASN A 1 91 ? 3.410 -4.408 -6.003 1.00 93.31 91 ASN A O 1
ATOM 742 N N . GLY A 1 92 ? 1.324 -3.604 -6.330 1.00 93.50 92 GLY A N 1
ATOM 743 C CA . GLY A 1 92 ? 1.005 -4.421 -7.488 1.00 93.50 92 GLY A CA 1
ATOM 744 C C . GLY A 1 92 ? 0.738 -5.873 -7.093 1.00 93.50 92 GLY A C 1
ATOM 745 O O . GLY A 1 92 ? 0.817 -6.275 -5.930 1.00 93.50 92 GLY A O 1
ATOM 746 N N . SER A 1 93 ? 0.458 -6.698 -8.093 1.00 92.19 93 SER A N 1
ATOM 747 C CA . SER A 1 93 ? 0.294 -8.138 -7.911 1.00 92.19 93 SER A CA 1
ATOM 748 C C . SER A 1 93 ? 0.808 -8.883 -9.130 1.00 92.19 93 SER A C 1
ATOM 750 O O . SER A 1 93 ? 0.664 -8.430 -10.268 1.00 92.19 93 SER A O 1
ATOM 752 N N . ARG A 1 94 ? 1.429 -10.038 -8.900 1.00 90.56 94 ARG A N 1
ATOM 753 C CA . ARG A 1 94 ? 1.850 -10.952 -9.958 1.00 90.56 94 ARG A CA 1
ATOM 754 C C . ARG A 1 94 ? 1.586 -12.377 -9.504 1.00 90.56 94 ARG A C 1
ATOM 756 O O . ARG A 1 94 ? 2.241 -12.861 -8.589 1.00 90.56 94 ARG A O 1
ATOM 763 N N . GLY A 1 95 ? 0.670 -13.050 -10.187 1.00 89.00 95 GLY A N 1
ATOM 764 C CA . GLY A 1 95 ? 0.282 -14.423 -9.884 1.00 89.00 95 GLY A CA 1
ATOM 765 C C . GLY A 1 95 ? 0.126 -15.254 -11.149 1.00 89.00 95 GLY A C 1
ATOM 766 O O . GLY A 1 95 ? -0.232 -14.750 -12.215 1.00 89.00 95 GLY A O 1
ATOM 767 N N . THR A 1 96 ? 0.423 -16.543 -11.055 1.00 90.06 96 THR A N 1
ATOM 768 C CA . THR A 1 96 ? 0.122 -17.521 -12.104 1.00 90.06 96 THR A CA 1
ATOM 769 C C . THR A 1 96 ? -0.450 -18.750 -11.428 1.00 90.06 96 THR A C 1
ATOM 771 O O . THR A 1 96 ? 0.210 -19.345 -10.582 1.00 90.06 96 THR A O 1
ATOM 774 N N . GLY A 1 97 ? -1.687 -19.080 -11.774 1.00 86.94 97 GLY A N 1
ATOM 775 C CA . GLY A 1 97 ? -2.388 -20.266 -11.309 1.00 86.94 97 GLY A CA 1
ATOM 776 C C . GLY A 1 97 ? -2.718 -21.192 -12.473 1.00 86.94 97 GLY A C 1
ATOM 777 O O . GLY A 1 97 ? -2.311 -20.971 -13.617 1.00 86.94 97 GLY A O 1
ATOM 778 N N . VAL A 1 98 ? -3.482 -22.240 -12.187 1.00 85.31 98 VAL A N 1
ATOM 779 C CA . VAL A 1 98 ? -3.988 -23.143 -13.223 1.00 85.31 98 VAL A CA 1
ATOM 780 C C . VAL A 1 98 ? -5.109 -22.430 -13.973 1.00 85.31 98 VAL A C 1
ATOM 782 O O . VAL A 1 98 ? -6.143 -22.151 -13.389 1.00 85.31 98 VAL A O 1
ATOM 785 N N . GLY A 1 99 ? -4.904 -22.106 -15.251 1.00 86.19 99 GLY A N 1
ATOM 786 C CA . GLY A 1 99 ? -5.921 -21.468 -16.102 1.00 86.19 99 GLY A CA 1
ATOM 787 C C . GLY A 1 99 ? -5.966 -19.936 -16.048 1.00 86.19 99 GLY A C 1
ATOM 788 O O . GLY A 1 99 ? -6.449 -19.325 -16.997 1.00 86.19 99 GLY A O 1
ATOM 789 N N . TRP A 1 100 ? -5.386 -19.305 -15.021 1.00 86.19 100 TRP A N 1
ATOM 790 C CA . TRP A 1 100 ? -5.348 -17.843 -14.888 1.00 86.19 100 TRP A CA 1
ATOM 791 C C . TRP A 1 100 ? -3.938 -17.313 -14.646 1.00 86.19 100 TRP A C 1
ATOM 793 O O . TRP A 1 100 ? -3.101 -17.929 -13.987 1.00 86.19 100 TRP A O 1
ATOM 803 N N . SER A 1 101 ? -3.690 -16.104 -15.135 1.00 91.31 101 SER A N 1
ATOM 804 C CA . SER A 1 101 ? -2.550 -15.292 -14.721 1.00 91.31 101 SER A CA 1
ATOM 805 C C . SER A 1 101 ? -3.040 -13.889 -14.401 1.00 91.31 101 SER A C 1
ATOM 807 O O . SER A 1 101 ? -4.017 -13.424 -14.981 1.00 91.31 101 SER A O 1
ATOM 809 N N . SER A 1 102 ? -2.376 -13.229 -13.461 1.00 93.31 102 SER A N 1
ATOM 810 C CA . SER A 1 102 ? -2.721 -11.874 -13.055 1.00 93.31 102 SER A CA 1
ATOM 811 C C . SER A 1 102 ? -1.471 -11.020 -12.952 1.00 93.31 102 SER A C 1
ATOM 813 O O . SER A 1 102 ? -0.435 -11.463 -12.438 1.00 93.31 102 SER A O 1
ATOM 815 N N . ARG A 1 103 ? -1.562 -9.799 -13.473 1.00 93.25 103 ARG A N 1
ATOM 816 C CA . ARG A 1 103 ? -0.541 -8.767 -13.351 1.00 93.25 103 ARG A CA 1
ATOM 817 C C . ARG A 1 103 ? -1.212 -7.417 -13.140 1.00 93.25 103 ARG A C 1
ATOM 819 O O . ARG A 1 103 ? -1.767 -6.856 -14.077 1.00 93.25 103 ARG A O 1
ATOM 826 N N . VAL A 1 104 ? -1.076 -6.890 -11.931 1.00 95.06 104 VAL A N 1
ATOM 827 C CA . VAL A 1 104 ? -1.494 -5.538 -11.551 1.00 95.06 104 VAL A CA 1
ATOM 828 C C . VAL A 1 104 ? -0.228 -4.691 -11.377 1.00 95.06 104 VAL A C 1
ATOM 830 O O . VAL A 1 104 ? 0.674 -5.117 -10.643 1.00 95.06 104 VAL A O 1
ATOM 833 N N . PRO A 1 105 ? -0.091 -3.549 -12.075 1.00 94.81 105 PRO A N 1
ATOM 834 C CA . PRO A 1 105 ? 1.037 -2.644 -11.873 1.00 94.81 105 PRO A CA 1
ATOM 835 C C . PRO A 1 105 ? 0.949 -1.929 -10.516 1.00 94.81 105 PRO A C 1
ATOM 837 O O . PRO A 1 105 ? -0.035 -2.057 -9.793 1.00 94.81 105 PRO A O 1
ATOM 840 N N . LYS A 1 106 ? 2.011 -1.202 -10.164 1.00 95.69 106 LYS A N 1
ATOM 841 C CA . LYS A 1 106 ? 2.077 -0.417 -8.927 1.00 95.69 106 LYS A CA 1
ATOM 842 C C . LYS A 1 106 ? 1.569 0.996 -9.172 1.00 95.69 106 LYS A C 1
ATOM 844 O O . LYS A 1 106 ? 1.787 1.525 -10.258 1.00 95.69 106 LYS A O 1
ATOM 849 N N . TYR A 1 107 ? 0.953 1.596 -8.166 1.00 96.62 107 TYR A N 1
ATOM 850 C CA . TYR A 1 107 ? 0.396 2.944 -8.197 1.00 96.62 107 TYR A CA 1
ATOM 851 C C . TYR A 1 107 ? 0.849 3.745 -6.981 1.00 96.62 107 TYR A C 1
ATOM 853 O O . TYR A 1 107 ? 1.220 3.183 -5.948 1.00 96.62 107 TYR A O 1
ATOM 861 N N . ASN A 1 108 ? 0.816 5.070 -7.109 1.00 95.38 108 ASN A N 1
ATOM 862 C CA . ASN A 1 108 ? 1.254 5.975 -6.058 1.00 95.38 108 ASN A CA 1
ATOM 863 C C . ASN A 1 108 ? 0.242 5.981 -4.891 1.00 95.38 108 ASN A C 1
ATOM 865 O O . ASN A 1 108 ? -0.926 6.315 -5.117 1.00 95.38 108 ASN A O 1
ATOM 869 N N . PRO A 1 109 ? 0.656 5.668 -3.644 1.00 95.38 109 PRO A N 1
ATOM 870 C CA . PRO A 1 109 ? -0.215 5.758 -2.471 1.00 95.38 109 PRO A CA 1
ATOM 871 C C . PRO A 1 109 ? -0.900 7.119 -2.325 1.00 95.38 109 PRO A C 1
ATOM 873 O O . PRO A 1 109 ? -2.077 7.177 -1.979 1.00 95.38 109 PRO A O 1
ATOM 876 N N . THR A 1 110 ? -0.209 8.211 -2.648 1.00 94.69 110 THR A N 1
ATOM 877 C CA . THR A 1 110 ? -0.750 9.571 -2.540 1.00 94.69 110 THR A CA 1
ATOM 878 C C . THR A 1 110 ? -1.885 9.818 -3.538 1.00 94.69 110 THR A C 1
ATOM 880 O O . THR A 1 110 ? -2.892 10.431 -3.182 1.00 94.69 110 THR A O 1
ATOM 883 N N . GLU A 1 111 ? -1.778 9.297 -4.766 1.00 95.81 111 GLU A N 1
ATOM 884 C CA . GLU A 1 111 ? -2.858 9.366 -5.766 1.00 95.81 111 GLU A CA 1
ATOM 885 C C . GLU A 1 111 ? -4.056 8.505 -5.358 1.0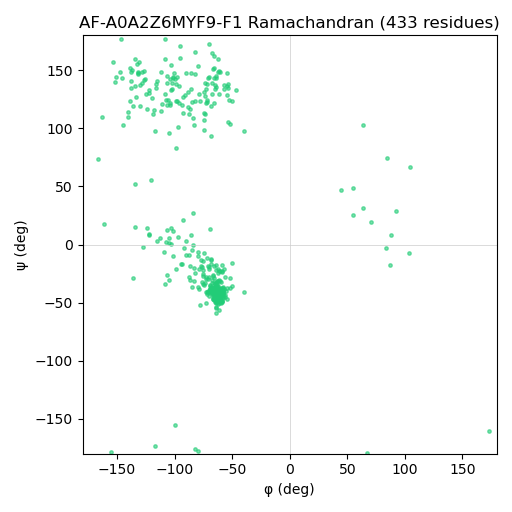0 95.81 111 GLU A C 1
ATOM 887 O O . GLU A 1 111 ? -5.203 8.945 -5.455 1.00 95.81 111 GLU A O 1
ATOM 892 N N . ILE A 1 112 ? -3.795 7.311 -4.819 1.00 97.00 112 ILE A N 1
ATOM 893 C CA . ILE A 1 112 ? -4.831 6.425 -4.279 1.00 97.00 112 ILE A CA 1
ATOM 894 C C . ILE A 1 112 ? -5.607 7.133 -3.159 1.00 97.00 112 ILE A C 1
ATOM 896 O O . ILE A 1 112 ? -6.836 7.180 -3.200 1.00 97.00 112 ILE A O 1
ATOM 900 N N . ILE A 1 113 ? -4.912 7.740 -2.190 1.00 96.62 113 ILE A N 1
ATOM 901 C CA . ILE A 1 113 ? -5.536 8.495 -1.089 1.00 96.62 113 ILE A CA 1
ATOM 902 C C . ILE A 1 113 ? -6.340 9.679 -1.631 1.00 96.62 113 ILE A C 1
ATOM 904 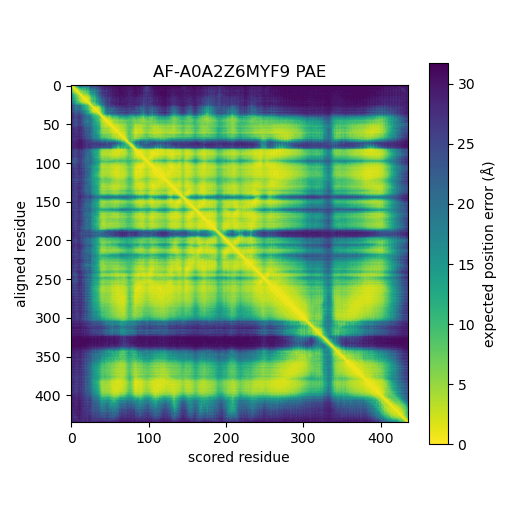O O . ILE A 1 113 ? -7.461 9.919 -1.182 1.00 96.62 113 ILE A O 1
ATOM 908 N N . LYS A 1 114 ? -5.803 10.411 -2.617 1.00 96.69 114 LYS A N 1
ATOM 909 C CA . LYS A 1 114 ? -6.516 11.520 -3.266 1.00 96.69 114 LYS A CA 1
ATOM 910 C C . LYS A 1 114 ? -7.833 11.037 -3.877 1.00 96.69 114 LYS A C 1
ATOM 912 O O . LYS A 1 114 ? -8.861 11.676 -3.666 1.00 96.69 114 LYS A O 1
ATOM 917 N N . ASN A 1 115 ? -7.829 9.902 -4.573 1.00 97.19 115 ASN A N 1
ATOM 918 C CA . ASN A 1 115 ? -9.040 9.332 -5.159 1.00 97.19 115 ASN A CA 1
ATOM 919 C C . ASN A 1 115 ? -10.031 8.800 -4.108 1.00 97.19 115 ASN A C 1
ATOM 921 O O . ASN A 1 115 ? -11.234 9.001 -4.268 1.00 97.19 115 ASN A O 1
ATOM 925 N N . ILE A 1 116 ? -9.566 8.219 -2.997 1.00 96.50 116 ILE A N 1
ATOM 926 C CA . ILE A 1 116 ? -10.441 7.853 -1.863 1.00 96.50 116 ILE A CA 1
ATOM 927 C C . ILE A 1 116 ? -11.112 9.107 -1.278 1.00 96.50 116 ILE A C 1
ATOM 929 O O . ILE A 1 116 ? -12.328 9.141 -1.096 1.00 96.50 116 ILE A O 1
ATOM 933 N N . ARG A 1 117 ? -10.353 10.190 -1.076 1.00 96.19 117 ARG A N 1
ATOM 934 C CA . ARG A 1 117 ? -10.891 11.480 -0.612 1.00 96.19 117 ARG A CA 1
ATOM 935 C C . ARG A 1 117 ? -11.879 12.111 -1.592 1.00 96.19 117 ARG A C 1
ATOM 937 O O . ARG A 1 117 ? -12.794 12.812 -1.167 1.00 96.19 117 ARG A O 1
ATOM 944 N N . ARG A 1 118 ? -11.717 11.882 -2.900 1.00 96.38 118 ARG A N 1
ATOM 945 C CA . ARG A 1 118 ? -12.712 12.276 -3.912 1.00 96.38 118 ARG A CA 1
ATOM 946 C C . ARG A 1 118 ? -14.010 11.492 -3.727 1.00 96.38 118 ARG A C 1
ATOM 948 O O . ARG A 1 118 ? -15.072 12.107 -3.725 1.00 96.38 118 ARG A O 1
ATOM 955 N N . LYS A 1 119 ? -13.923 10.184 -3.467 1.00 95.31 119 LYS A N 1
ATOM 956 C CA . LYS A 1 119 ? -15.089 9.336 -3.174 1.00 95.31 119 LYS A CA 1
ATOM 957 C C . LYS A 1 119 ? -15.839 9.758 -1.910 1.00 95.31 119 LYS A C 1
ATOM 959 O O . LYS A 1 119 ? -17.058 9.734 -1.937 1.00 95.31 119 LYS A O 1
ATOM 964 N N . PHE A 1 120 ? -15.160 10.228 -0.859 1.00 94.75 120 PHE A N 1
ATOM 965 C CA . PHE A 1 120 ? -15.831 10.808 0.321 1.00 94.75 120 PHE A CA 1
ATOM 966 C C . PHE A 1 120 ? -16.717 12.019 0.002 1.00 94.75 120 PHE A C 1
ATOM 968 O O . PHE A 1 120 ? -17.619 12.336 0.767 1.00 94.75 120 PHE A O 1
ATOM 975 N N . LYS A 1 121 ? -16.437 12.712 -1.106 1.00 94.31 121 LYS A N 1
ATOM 976 C CA . LYS A 1 121 ? -17.190 13.877 -1.589 1.00 94.31 121 LYS A CA 1
ATOM 977 C C . LYS A 1 121 ? -18.112 13.529 -2.763 1.00 94.31 121 LYS A C 1
ATOM 979 O O . LYS A 1 121 ? -18.518 14.435 -3.485 1.00 94.31 121 LYS A O 1
ATOM 984 N N . ASP A 1 122 ? -18.344 12.239 -3.012 1.00 93.56 122 ASP A N 1
ATOM 985 C CA . ASP A 1 122 ? -19.100 11.719 -4.159 1.00 93.56 122 ASP A CA 1
ATOM 986 C C . ASP A 1 122 ? -18.584 12.199 -5.531 1.00 93.56 122 ASP A C 1
ATOM 988 O O . ASP A 1 122 ? -19.310 12.232 -6.525 1.00 93.56 122 ASP A O 1
ATOM 992 N N . LEU A 1 123 ? -17.297 12.554 -5.613 1.00 95.00 123 LEU A N 1
ATOM 993 C CA . LEU A 1 123 ? -16.651 12.949 -6.861 1.00 95.00 123 LEU A CA 1
ATOM 994 C C . LEU A 1 123 ? -16.146 11.713 -7.623 1.00 95.00 123 LEU A C 1
ATOM 996 O O . LEU A 1 123 ? -15.698 10.742 -7.003 1.00 95.00 123 LEU A O 1
ATOM 1000 N N . PRO A 1 124 ? -16.139 11.750 -8.970 1.00 93.31 124 PRO A N 1
ATOM 1001 C CA . PRO A 1 124 ? -15.585 10.665 -9.771 1.00 93.31 124 PRO A CA 1
ATOM 1002 C C . PRO A 1 124 ? -14.078 10.526 -9.530 1.00 93.31 124 PRO A C 1
ATOM 1004 O O . PRO A 1 124 ? -13.376 11.528 -9.326 1.00 93.31 124 PRO A O 1
ATOM 1007 N N . VAL A 1 125 ? -13.594 9.285 -9.568 1.00 94.06 125 VAL A N 1
ATOM 1008 C CA . VAL A 1 125 ? -12.169 8.946 -9.457 1.00 94.06 125 VAL A CA 1
ATOM 1009 C C . VAL A 1 125 ? -11.400 9.437 -10.685 1.00 94.06 125 VAL A C 1
ATOM 1011 O O . VAL A 1 125 ? -11.893 9.365 -11.809 1.00 94.06 125 VAL A O 1
ATOM 1014 N N . GLU A 1 126 ? -10.205 9.981 -10.462 1.00 95.06 126 GLU A N 1
ATOM 1015 C CA . GLU A 1 126 ? -9.279 10.359 -11.533 1.00 95.06 126 GLU A CA 1
ATOM 1016 C C . GLU A 1 126 ? -8.491 9.131 -12.004 1.00 95.06 126 GLU A C 1
ATOM 1018 O O . GLU A 1 126 ? -8.169 8.254 -11.199 1.00 95.06 126 GLU A O 1
ATOM 1023 N N . GLU A 1 127 ? -8.163 9.088 -13.298 1.00 93.75 127 GLU A N 1
ATOM 1024 C CA . GLU A 1 127 ? -7.318 8.034 -13.868 1.00 93.75 127 GLU A CA 1
ATOM 1025 C C . GLU A 1 127 ? -5.928 8.058 -13.219 1.00 93.75 127 GLU A C 1
ATOM 1027 O O . GLU A 1 127 ? -5.286 9.109 -13.144 1.00 93.75 127 GLU A O 1
ATOM 1032 N N . MET A 1 128 ? -5.465 6.898 -12.752 1.00 94.31 128 MET A N 1
ATOM 1033 C CA . MET A 1 128 ? -4.161 6.753 -12.106 1.00 94.31 128 MET A CA 1
ATOM 1034 C C . MET A 1 128 ? -3.132 6.188 -13.081 1.00 94.31 128 MET A C 1
ATOM 1036 O O . MET A 1 128 ? -3.412 5.273 -13.862 1.00 94.31 128 MET A O 1
ATOM 1040 N N . THR A 1 129 ? -1.897 6.677 -12.982 1.00 93.75 129 THR A N 1
ATOM 1041 C CA . THR A 1 129 ? -0.782 6.181 -13.800 1.00 93.75 129 THR A CA 1
ATOM 1042 C C . THR A 1 129 ? 0.136 5.273 -12.981 1.00 93.75 129 THR A C 1
ATOM 1044 O O . THR A 1 129 ? 0.339 5.516 -11.788 1.00 93.75 129 THR A O 1
ATOM 1047 N N . PRO A 1 130 ? 0.690 4.191 -13.565 1.00 95.31 130 PRO A N 1
ATOM 1048 C CA . PRO A 1 130 ? 1.624 3.340 -12.852 1.00 95.31 130 PRO A CA 1
ATOM 1049 C C . PRO A 1 130 ? 2.832 4.113 -12.339 1.00 95.31 130 PRO A C 1
ATOM 1051 O O . PRO A 1 130 ? 3.479 4.850 -13.080 1.00 95.31 130 PRO A O 1
ATOM 1054 N N . TRP A 1 131 ? 3.174 3.871 -11.082 1.00 95.56 131 TRP A N 1
ATOM 1055 C CA . TRP A 1 131 ? 4.227 4.580 -10.378 1.00 95.56 131 TRP A CA 1
ATOM 1056 C C . TRP A 1 131 ? 5.074 3.613 -9.556 1.00 95.56 131 TRP A C 1
ATOM 1058 O O . TRP A 1 131 ? 4.568 2.672 -8.941 1.00 95.56 131 TRP A O 1
ATOM 1068 N N . TYR A 1 132 ? 6.384 3.850 -9.542 1.00 93.69 132 TYR A N 1
ATOM 1069 C CA . TYR A 1 132 ? 7.358 3.002 -8.867 1.00 93.69 132 TYR A CA 1
ATOM 1070 C C . TYR A 1 132 ? 8.268 3.872 -7.995 1.00 93.69 132 TYR A C 1
ATOM 1072 O O . TYR A 1 132 ? 8.970 4.742 -8.504 1.00 93.69 132 TYR A O 1
ATOM 1080 N N . LYS A 1 133 ? 8.270 3.627 -6.677 1.00 90.12 133 LYS A N 1
ATOM 1081 C CA . LYS A 1 133 ? 9.094 4.368 -5.704 1.00 90.12 133 LYS A CA 1
ATOM 1082 C C . LYS A 1 133 ? 10.569 4.364 -6.127 1.00 90.12 133 LYS A C 1
ATOM 1084 O O . LYS A 1 133 ? 11.150 3.296 -6.311 1.00 90.12 133 LYS A O 1
ATOM 1089 N N . GLY A 1 134 ? 11.155 5.555 -6.255 1.00 87.44 134 GLY A N 1
ATOM 1090 C CA . GLY A 1 134 ? 12.563 5.763 -6.614 1.00 87.44 134 GLY A CA 1
ATOM 1091 C C . GLY A 1 134 ? 12.886 5.733 -8.112 1.00 87.44 134 GLY A C 1
ATOM 1092 O O . GLY A 1 134 ? 14.035 5.971 -8.463 1.00 87.44 134 GLY A O 1
ATOM 1093 N N . PHE A 1 135 ? 11.909 5.467 -8.986 1.00 91.69 135 PHE A N 1
ATOM 1094 C CA . PHE A 1 135 ? 12.101 5.518 -10.436 1.00 91.69 135 PHE A CA 1
ATOM 1095 C C . PHE A 1 135 ? 11.992 6.960 -10.943 1.00 91.69 135 PHE A C 1
ATOM 1097 O O . PHE A 1 135 ? 10.960 7.601 -10.752 1.00 91.69 135 PHE A O 1
ATOM 1104 N N . ASN A 1 136 ? 13.035 7.444 -11.621 1.00 90.06 136 ASN A N 1
ATOM 1105 C CA . ASN A 1 136 ? 13.096 8.821 -12.139 1.00 90.06 136 ASN A CA 1
ATOM 1106 C C . ASN A 1 136 ? 12.888 8.922 -13.659 1.00 90.06 136 ASN A C 1
ATOM 1108 O O . ASN A 1 136 ? 13.071 9.989 -14.245 1.00 90.06 136 ASN A O 1
ATOM 1112 N N . GLY A 1 137 ? 12.569 7.806 -14.316 1.00 90.94 137 GLY A N 1
ATOM 1113 C CA . GLY A 1 137 ? 12.270 7.783 -15.743 1.00 90.94 137 GLY A CA 1
ATOM 1114 C C . GLY A 1 137 ? 10.847 8.246 -16.054 1.00 90.94 137 GLY A C 1
ATOM 1115 O O . GLY A 1 137 ? 10.076 8.616 -15.168 1.00 90.94 137 GLY A O 1
ATOM 1116 N N . THR A 1 138 ? 10.476 8.207 -17.333 1.00 92.75 138 THR A N 1
ATOM 1117 C CA . THR A 1 138 ? 9.141 8.626 -17.778 1.00 92.75 138 THR A CA 1
ATOM 1118 C C . THR A 1 138 ? 8.211 7.429 -17.949 1.00 92.75 138 THR A C 1
ATOM 1120 O O . THR A 1 138 ? 8.629 6.337 -18.351 1.00 92.75 138 THR A O 1
ATOM 1123 N N . VAL A 1 139 ? 6.933 7.632 -17.626 1.00 94.94 139 VAL A N 1
ATOM 1124 C CA . VAL A 1 139 ? 5.858 6.659 -17.842 1.00 94.94 139 VAL A CA 1
ATOM 1125 C C . VAL A 1 139 ? 4.858 7.282 -18.807 1.00 94.94 139 VAL A C 1
ATOM 1127 O O . VAL A 1 139 ? 4.229 8.283 -18.483 1.00 94.94 139 VAL A O 1
ATOM 1130 N N . GLU A 1 140 ? 4.713 6.701 -19.994 1.00 93.38 140 GLU A N 1
ATOM 1131 C CA . GLU A 1 140 ? 3.790 7.193 -21.020 1.00 93.38 140 GLU A CA 1
ATOM 1132 C C . GLU A 1 140 ? 2.706 6.162 -21.296 1.00 93.38 140 GLU A C 1
ATOM 1134 O O . GLU A 1 140 ? 2.980 4.971 -21.471 1.00 93.38 140 GLU A O 1
ATOM 1139 N N . LYS A 1 141 ? 1.459 6.620 -21.365 1.00 92.56 141 LYS A N 1
ATOM 1140 C CA . LYS A 1 141 ? 0.329 5.781 -21.750 1.00 92.56 141 LYS A CA 1
ATOM 1141 C C . LYS A 1 141 ? 0.396 5.481 -23.248 1.00 92.56 141 LYS A C 1
ATOM 1143 O O . LYS A 1 141 ? 0.680 6.368 -24.049 1.00 92.56 141 LYS A O 1
ATOM 1148 N N . TYR A 1 142 ? 0.105 4.242 -23.631 1.00 89.06 142 TYR A N 1
ATOM 1149 C CA . TYR A 1 142 ? -0.156 3.895 -25.025 1.00 89.06 142 TYR A CA 1
ATOM 1150 C C . TYR A 1 142 ? -1.480 3.138 -25.130 1.00 89.06 142 TYR A C 1
ATOM 1152 O O . TYR A 1 142 ? -1.792 2.251 -24.328 1.00 89.06 142 TYR A O 1
ATOM 1160 N N . GLU A 1 143 ? -2.241 3.481 -26.159 1.00 81.44 143 GLU A N 1
ATOM 1161 C CA . GLU A 1 143 ? -3.461 2.788 -26.544 1.00 81.44 143 GLU A CA 1
ATOM 1162 C C . GLU A 1 143 ? -3.300 2.358 -28.002 1.00 81.44 143 GLU A C 1
ATOM 1164 O O . GLU A 1 143 ? -3.105 3.180 -28.893 1.00 81.44 143 GLU A O 1
ATOM 1169 N N . ALA A 1 144 ? -3.301 1.048 -28.227 1.00 76.88 144 ALA A N 1
ATOM 1170 C CA . ALA A 1 144 ? -3.453 0.445 -29.546 1.00 76.88 144 ALA A CA 1
ATOM 1171 C C . ALA A 1 144 ? -4.841 -0.205 -29.616 1.00 76.88 144 ALA A C 1
ATOM 1173 O O . ALA A 1 144 ? -5.398 -0.516 -28.564 1.00 76.88 144 ALA A O 1
ATOM 1174 N N . GLU A 1 145 ? -5.359 -0.441 -30.827 1.00 70.00 145 GLU A N 1
ATOM 1175 C CA . GLU A 1 145 ? -6.754 -0.850 -31.107 1.00 70.00 145 GLU A CA 1
ATOM 1176 C C . GLU A 1 145 ? -7.335 -1.879 -30.111 1.00 70.00 145 GLU A C 1
ATOM 1178 O O . GLU A 1 145 ? -8.444 -1.675 -29.630 1.00 70.00 145 GLU A O 1
ATOM 1183 N N . ASP A 1 146 ? -6.548 -2.882 -29.686 1.00 70.25 146 ASP A N 1
ATOM 1184 C CA . ASP A 1 146 ? -6.958 -3.912 -28.709 1.00 70.25 146 ASP A CA 1
ATOM 1185 C C . ASP A 1 146 ? -6.082 -4.001 -27.440 1.00 70.25 146 ASP A C 1
ATOM 1187 O O . ASP A 1 146 ? -6.176 -4.959 -26.668 1.00 70.25 146 ASP A O 1
ATOM 1191 N N . LYS A 1 147 ? -5.146 -3.068 -27.219 1.00 77.00 147 LYS A N 1
ATOM 1192 C CA . LYS A 1 147 ? -4.177 -3.165 -26.109 1.00 77.00 147 LYS A CA 1
ATOM 1193 C C . LYS A 1 147 ? -3.958 -1.827 -25.433 1.00 77.00 147 LYS A C 1
ATOM 1195 O O . LYS A 1 147 ? -3.473 -0.880 -26.044 1.00 77.00 147 LYS A O 1
ATOM 1200 N N . ARG A 1 148 ? -4.200 -1.812 -24.125 1.00 84.69 148 ARG A N 1
ATOM 1201 C CA . ARG A 1 148 ? -3.902 -0.682 -23.246 1.00 84.69 148 ARG A CA 1
ATOM 1202 C C . ARG A 1 148 ? -2.703 -0.996 -22.367 1.00 84.69 148 ARG A C 1
ATOM 1204 O O . ARG A 1 148 ? -2.507 -2.134 -21.923 1.00 84.69 148 ARG A O 1
ATOM 1211 N N . GLY A 1 149 ? -1.907 0.021 -22.089 1.00 90.19 149 GLY A N 1
ATOM 1212 C CA . GLY A 1 149 ? -0.839 -0.083 -21.115 1.00 90.19 149 GLY A CA 1
ATOM 1213 C C . GLY A 1 149 ? 0.044 1.146 -21.095 1.00 90.19 149 GLY A C 1
ATOM 1214 O O . GLY A 1 149 ? -0.333 2.219 -21.554 1.00 90.19 149 GLY A O 1
ATOM 1215 N N . TYR A 1 150 ? 1.239 0.955 -20.554 1.00 93.62 150 TYR A N 1
ATOM 1216 C CA . TYR A 1 150 ? 2.209 2.018 -20.361 1.00 93.62 150 TYR A CA 1
ATOM 1217 C C . TYR A 1 150 ? 3.579 1.592 -20.875 1.00 93.62 150 TYR A C 1
ATOM 1219 O O . TYR A 1 150 ? 3.943 0.415 -20.810 1.00 93.62 150 TYR A O 1
ATOM 1227 N N . PHE A 1 151 ? 4.344 2.543 -21.389 1.00 94.25 151 PHE A N 1
ATOM 1228 C CA . PHE A 1 151 ? 5.770 2.389 -21.618 1.00 94.25 151 PHE A CA 1
ATOM 1229 C C . PHE A 1 151 ? 6.530 3.101 -20.513 1.00 94.25 151 PHE A C 1
ATOM 1231 O O . PHE A 1 151 ? 6.215 4.236 -20.172 1.00 94.25 151 PHE A O 1
ATOM 1238 N N . THR A 1 152 ? 7.528 2.422 -19.962 1.00 94.75 152 THR A N 1
ATOM 1239 C CA . THR A 1 152 ? 8.511 3.032 -19.075 1.00 94.75 152 THR A CA 1
ATOM 1240 C C . THR A 1 152 ? 9.800 3.242 -19.845 1.00 94.75 152 THR A C 1
ATOM 1242 O O . THR A 1 152 ? 10.267 2.332 -20.540 1.00 94.75 152 THR A O 1
ATOM 1245 N N . TYR A 1 153 ? 10.369 4.434 -19.719 1.00 94.25 153 TYR A N 1
ATOM 1246 C CA . TYR A 1 153 ? 11.623 4.803 -20.363 1.00 94.25 153 TYR A CA 1
ATOM 1247 C C . TYR A 1 153 ? 12.688 5.094 -19.317 1.00 94.25 153 TYR A C 1
ATOM 1249 O O . TYR A 1 153 ? 12.416 5.729 -18.300 1.00 94.25 153 TYR A O 1
ATOM 1257 N N . GLY A 1 154 ? 13.906 4.622 -19.576 1.00 92.12 154 GLY A N 1
ATOM 1258 C CA . GLY A 1 154 ? 15.078 5.043 -18.816 1.00 92.12 154 GLY A CA 1
ATOM 1259 C C . GLY A 1 154 ? 15.422 6.516 -19.058 1.00 92.12 154 GLY A C 1
ATOM 1260 O O . GLY A 1 154 ? 14.971 7.125 -20.027 1.00 92.12 154 GLY A O 1
ATOM 1261 N N . LEU A 1 155 ? 16.259 7.075 -18.188 1.00 92.31 155 LEU A N 1
ATOM 1262 C CA . LEU A 1 155 ? 16.802 8.424 -18.334 1.00 92.31 155 LEU A CA 1
ATOM 1263 C C . LEU A 1 155 ? 18.178 8.323 -18.994 1.00 92.31 155 LEU A C 1
ATOM 1265 O O . LEU A 1 155 ? 19.072 7.651 -18.471 1.00 92.31 155 LEU A O 1
ATOM 1269 N N . VAL A 1 156 ? 18.348 8.986 -20.135 1.00 92.75 156 VAL A N 1
ATOM 1270 C CA . VAL A 1 156 ? 19.592 8.961 -20.907 1.00 92.75 156 VAL A CA 1
ATOM 1271 C C . VAL A 1 156 ? 19.940 10.352 -21.418 1.00 92.75 156 VAL A C 1
ATOM 1273 O O . VAL A 1 156 ? 19.092 11.041 -21.974 1.00 92.75 156 VAL A O 1
ATOM 1276 N N . ASP A 1 157 ? 21.205 10.732 -21.270 1.00 91.31 157 ASP A N 1
ATOM 1277 C CA . ASP A 1 157 ? 21.776 11.921 -21.896 1.00 91.31 157 ASP A CA 1
ATOM 1278 C C . ASP A 1 157 ? 22.637 11.480 -23.080 1.00 91.31 157 ASP A C 1
ATOM 1280 O O . ASP A 1 157 ? 23.592 10.721 -22.906 1.00 91.31 157 ASP A O 1
ATOM 1284 N N . TYR A 1 158 ? 22.307 11.929 -24.292 1.00 91.12 158 TYR A N 1
ATOM 1285 C CA . TYR A 1 158 ? 23.043 11.561 -25.503 1.00 91.12 158 TYR A CA 1
ATOM 1286 C C . TYR A 1 158 ? 23.821 12.747 -26.078 1.00 91.12 158 TYR A C 1
ATOM 1288 O O . TYR A 1 158 ? 23.228 13.758 -26.462 1.00 91.12 158 TYR A O 1
ATOM 1296 N N . ASN A 1 159 ? 25.144 12.606 -26.192 1.00 88.62 159 ASN A N 1
ATOM 1297 C CA . ASN A 1 159 ? 26.012 13.571 -26.853 1.00 88.62 159 ASN A CA 1
ATOM 1298 C C . ASN A 1 159 ? 26.302 13.134 -28.297 1.00 88.62 159 ASN A C 1
ATOM 1300 O O . ASN A 1 159 ? 27.178 12.309 -28.564 1.00 88.62 159 ASN A O 1
ATOM 1304 N N . LYS A 1 160 ? 25.591 13.750 -29.247 1.00 81.12 160 LYS A N 1
ATOM 1305 C CA . LYS A 1 160 ? 25.712 13.454 -30.684 1.00 81.12 160 LYS A CA 1
ATOM 1306 C C . LYS A 1 160 ? 27.104 13.720 -31.264 1.00 81.12 160 LYS A C 1
ATOM 1308 O O . LYS A 1 160 ? 27.476 13.069 -32.229 1.00 81.12 160 LYS A O 1
ATOM 1313 N N . LYS A 1 161 ? 27.852 14.693 -30.726 1.00 79.75 161 LYS A N 1
ATOM 1314 C CA . LYS A 1 161 ? 29.157 15.094 -31.285 1.00 79.75 161 LYS A CA 1
ATOM 1315 C C . LYS A 1 161 ? 30.249 14.066 -31.001 1.00 79.75 161 LYS A C 1
ATOM 1317 O O . LYS A 1 161 ? 31.146 13.894 -31.813 1.00 79.75 161 LYS A O 1
ATOM 1322 N N . GLU A 1 162 ? 30.160 13.409 -29.851 1.00 79.38 162 GLU A N 1
ATOM 1323 C CA . GLU A 1 162 ? 31.157 12.448 -29.375 1.00 79.38 162 GLU A CA 1
ATOM 1324 C C . GLU A 1 162 ? 30.725 10.993 -29.595 1.00 79.38 162 GLU A C 1
ATOM 1326 O O . GLU A 1 162 ? 31.522 10.085 -29.387 1.00 79.38 162 GLU A O 1
ATOM 1331 N N . GLY A 1 163 ? 29.465 10.750 -29.981 1.00 83.62 163 GLY A N 1
ATOM 1332 C CA . GLY A 1 163 ? 28.918 9.394 -30.063 1.00 83.62 163 GLY A CA 1
ATOM 1333 C C . GLY A 1 163 ? 28.879 8.707 -28.695 1.00 83.62 163 GLY A C 1
ATOM 1334 O O . GLY A 1 163 ? 29.044 7.490 -28.601 1.00 83.62 163 GLY A O 1
ATOM 1335 N N . THR A 1 164 ? 28.690 9.479 -27.621 1.00 88.75 164 THR A N 1
ATOM 1336 C CA . THR A 1 164 ? 28.661 8.983 -26.241 1.00 88.75 164 THR A CA 1
ATOM 1337 C C . THR A 1 164 ? 27.277 9.181 -25.632 1.00 88.75 164 THR A C 1
ATOM 1339 O O . THR A 1 164 ? 26.621 10.200 -25.856 1.00 88.75 164 THR A O 1
ATOM 1342 N N . CYS A 1 165 ? 26.804 8.216 -24.844 1.00 92.50 165 CYS A N 1
ATOM 1343 C CA . CYS A 1 165 ? 25.609 8.390 -24.020 1.00 92.50 165 CYS A CA 1
ATOM 1344 C C . CYS A 1 165 ? 25.868 8.046 -22.558 1.00 92.50 165 CYS A C 1
ATOM 1346 O O . CYS A 1 165 ? 26.661 7.159 -22.231 1.00 92.50 165 CYS A O 1
ATOM 1348 N N . HIS A 1 166 ? 25.143 8.724 -21.679 1.00 92.50 166 HIS A N 1
ATOM 1349 C CA . HIS A 1 166 ? 25.165 8.493 -20.250 1.00 92.50 166 HIS A CA 1
ATOM 1350 C C . HIS A 1 166 ? 23.775 8.075 -19.767 1.00 92.50 166 HIS A C 1
ATOM 1352 O O . HIS A 1 166 ? 22.819 8.845 -19.819 1.00 92.50 166 HIS A O 1
ATOM 1358 N N . ILE A 1 167 ? 23.664 6.826 -19.327 1.00 93.31 167 ILE A N 1
ATOM 1359 C CA . ILE A 1 167 ? 22.424 6.210 -18.856 1.00 93.31 167 ILE A CA 1
ATOM 1360 C C . ILE A 1 167 ? 22.355 6.407 -17.345 1.00 93.31 167 ILE A C 1
ATOM 1362 O O . ILE A 1 167 ? 23.165 5.838 -16.609 1.00 93.31 167 ILE A O 1
ATOM 1366 N N . LYS A 1 168 ? 21.384 7.206 -16.905 1.00 92.38 168 LYS A N 1
ATOM 1367 C CA . LYS A 1 168 ? 21.154 7.585 -15.504 1.00 92.38 168 LYS A CA 1
ATOM 1368 C C . LYS A 1 168 ? 20.054 6.768 -14.829 1.00 92.38 168 LYS A C 1
ATOM 1370 O O . LYS A 1 168 ? 20.012 6.713 -13.608 1.00 92.38 168 LYS A O 1
ATOM 1375 N N . GLU A 1 169 ? 19.160 6.154 -15.602 1.00 93.19 169 GLU A N 1
ATOM 1376 C CA . GLU A 1 169 ? 18.062 5.332 -15.082 1.00 93.19 169 GLU A CA 1
ATOM 1377 C C . GLU A 1 169 ? 17.691 4.239 -16.090 1.00 93.19 169 GLU A C 1
ATOM 1379 O O . GLU A 1 169 ? 17.727 4.472 -17.300 1.00 93.19 169 GLU A O 1
ATOM 1384 N N . LEU A 1 170 ? 17.315 3.055 -15.602 1.00 92.25 170 LEU A N 1
ATOM 1385 C CA . LEU A 1 170 ? 16.838 1.951 -16.443 1.00 92.25 170 LEU A CA 1
ATOM 1386 C C . LEU A 1 170 ? 15.309 1.865 -16.409 1.00 92.25 170 LEU A C 1
ATOM 1388 O O . LEU A 1 170 ? 14.709 2.128 -15.370 1.00 92.25 170 LEU A O 1
ATOM 1392 N N . PRO A 1 171 ? 14.650 1.439 -17.502 1.00 93.00 171 PRO A N 1
ATOM 1393 C CA . PRO A 1 171 ? 13.208 1.234 -17.481 1.00 93.00 171 PRO A CA 1
ATOM 1394 C C . PRO A 1 171 ? 12.818 0.141 -16.475 1.00 93.00 171 PRO A C 1
ATOM 1396 O O . PRO A 1 171 ? 13.538 -0.843 -16.260 1.00 93.00 171 PRO A O 1
ATOM 1399 N N . VAL A 1 172 ? 11.634 0.298 -15.884 1.00 91.44 172 VAL A N 1
ATOM 1400 C CA . VAL A 1 172 ? 11.120 -0.598 -14.840 1.00 91.44 172 VAL A CA 1
ATOM 1401 C C . VAL A 1 172 ? 11.118 -2.057 -15.302 1.00 91.44 172 VAL A C 1
ATOM 1403 O O . VAL A 1 172 ? 10.551 -2.397 -16.338 1.00 91.44 172 VAL A O 1
ATOM 1406 N N . GLY A 1 173 ? 11.700 -2.936 -14.483 1.00 85.25 173 GLY A N 1
ATOM 1407 C CA . GLY A 1 173 ? 11.793 -4.375 -14.746 1.00 85.25 173 GLY A CA 1
ATOM 1408 C C . GLY A 1 173 ? 13.172 -4.840 -15.214 1.00 85.25 173 GLY A C 1
ATOM 1409 O O . GLY A 1 173 ? 13.396 -6.049 -15.270 1.00 85.25 173 GLY A O 1
ATOM 1410 N N . LYS A 1 174 ? 14.102 -3.916 -15.490 1.00 86.69 174 LYS A N 1
ATOM 1411 C CA . LYS A 1 174 ? 15.514 -4.225 -15.751 1.00 86.69 174 LYS A CA 1
ATOM 1412 C C . LYS A 1 174 ? 16.354 -3.997 -14.499 1.00 86.69 174 LYS A C 1
ATOM 1414 O O . LYS A 1 174 ? 16.148 -3.024 -13.784 1.00 86.69 174 LYS A O 1
ATOM 1419 N N . CYS A 1 175 ? 17.295 -4.899 -14.224 1.00 86.19 175 CYS A N 1
ATOM 1420 C CA . CYS A 1 175 ? 18.243 -4.758 -13.117 1.00 86.19 175 CYS A CA 1
ATOM 1421 C C . CYS A 1 175 ? 19.629 -4.327 -13.617 1.00 86.19 175 CYS A C 1
ATOM 1423 O O . CYS A 1 175 ? 19.999 -4.614 -14.756 1.00 86.19 175 CYS A O 1
ATOM 1425 N N . ILE A 1 176 ? 20.411 -3.677 -12.748 1.00 86.19 176 ILE A N 1
ATOM 1426 C CA . ILE A 1 176 ? 21.743 -3.135 -13.072 1.00 86.19 176 ILE A CA 1
ATOM 1427 C C . ILE A 1 176 ? 22.692 -4.235 -13.560 1.00 86.19 176 ILE A C 1
ATOM 1429 O O . ILE A 1 176 ? 23.332 -4.080 -14.597 1.00 86.19 176 ILE A O 1
ATOM 1433 N N . GLU A 1 177 ? 22.774 -5.362 -12.847 1.00 83.00 177 GLU A N 1
ATOM 1434 C CA . GLU A 1 177 ? 23.687 -6.456 -13.206 1.00 83.00 177 GLU A CA 1
ATOM 1435 C C . GLU A 1 177 ? 23.290 -7.128 -14.528 1.00 83.00 177 GLU A C 1
ATOM 1437 O O . GLU A 1 177 ? 24.137 -7.401 -15.384 1.00 83.00 177 GLU A O 1
ATOM 1442 N N . GLY A 1 178 ? 21.989 -7.346 -14.720 1.00 82.31 178 GLY A N 1
ATOM 1443 C CA . GLY A 1 178 ? 21.451 -7.877 -15.962 1.00 82.31 178 GLY A CA 1
ATOM 1444 C C . GLY A 1 178 ? 21.732 -6.943 -17.137 1.00 82.31 178 GLY A C 1
ATOM 1445 O O . GLY A 1 178 ? 22.202 -7.378 -18.187 1.00 82.31 178 GLY A O 1
ATOM 1446 N N . TYR A 1 179 ? 21.528 -5.642 -16.948 1.00 86.69 179 TYR A N 1
ATOM 1447 C CA . TYR A 1 179 ? 21.798 -4.652 -17.982 1.00 86.69 179 TYR A CA 1
ATOM 1448 C C . TYR A 1 179 ? 23.296 -4.521 -18.295 1.00 86.69 179 TYR A C 1
ATOM 1450 O O . TYR A 1 179 ? 23.686 -4.445 -19.454 1.00 86.69 179 TYR A O 1
ATOM 1458 N N . HIS A 1 180 ? 24.165 -4.614 -17.289 1.00 86.50 180 HIS A N 1
ATOM 1459 C CA . HIS A 1 180 ? 25.612 -4.667 -17.491 1.00 86.50 180 HIS A CA 1
ATOM 1460 C C . HIS A 1 180 ? 26.038 -5.875 -18.348 1.00 86.50 180 HIS A C 1
ATOM 1462 O O . HIS A 1 180 ? 26.849 -5.734 -19.263 1.00 86.50 180 HIS A O 1
ATOM 1468 N N . LYS A 1 181 ? 25.455 -7.061 -18.116 1.00 84.25 181 LYS A N 1
ATOM 1469 C CA . LYS A 1 181 ? 25.674 -8.248 -18.970 1.00 84.25 181 LYS A CA 1
ATOM 1470 C C . LYS A 1 181 ? 25.145 -8.034 -20.394 1.00 84.25 181 LYS A C 1
ATOM 1472 O O . LYS A 1 181 ? 25.783 -8.476 -21.347 1.00 84.25 181 LYS A O 1
ATOM 1477 N N . PHE A 1 182 ? 24.019 -7.336 -20.545 1.00 84.81 182 PHE A N 1
ATOM 1478 C CA . PHE A 1 182 ? 23.486 -6.947 -21.852 1.00 84.81 182 PHE A CA 1
ATOM 1479 C C . PHE A 1 182 ? 24.452 -6.022 -22.610 1.00 84.81 182 PHE A C 1
ATOM 1481 O O . PHE A 1 182 ? 24.791 -6.330 -23.752 1.00 84.81 182 PHE A O 1
ATOM 1488 N N . LEU A 1 183 ? 24.977 -4.970 -21.971 1.00 86.31 183 LEU A N 1
ATOM 1489 C CA . LEU A 1 183 ? 25.968 -4.078 -22.587 1.00 86.31 183 LEU A CA 1
ATOM 1490 C C . LEU A 1 183 ? 27.241 -4.835 -22.998 1.00 86.31 183 LEU A C 1
ATOM 1492 O O . LEU A 1 183 ? 27.696 -4.672 -24.127 1.00 86.31 183 LEU A O 1
ATOM 1496 N N . LYS A 1 184 ? 27.748 -5.746 -22.149 1.00 85.31 184 LYS A N 1
ATOM 1497 C CA . LYS A 1 184 ? 28.877 -6.639 -22.493 1.00 85.31 184 LYS A CA 1
ATOM 1498 C C . LYS A 1 184 ? 28.612 -7.498 -23.722 1.00 85.31 184 LYS A C 1
ATOM 1500 O O . LYS A 1 184 ? 29.496 -7.692 -24.543 1.00 85.31 184 LYS A O 1
ATOM 1505 N N . SER A 1 185 ? 27.395 -8.019 -23.868 1.00 81.44 185 SER A N 1
ATOM 1506 C CA . SER A 1 185 ? 27.043 -8.824 -25.043 1.00 81.44 185 SER A CA 1
ATOM 1507 C C . SER A 1 185 ? 26.990 -8.013 -26.343 1.00 81.44 185 SER A C 1
ATOM 1509 O O . SER A 1 185 ? 26.995 -8.596 -27.421 1.00 81.44 185 SER A O 1
ATOM 1511 N N . ARG A 1 186 ? 26.917 -6.678 -26.254 1.00 80.31 186 ARG A N 1
ATOM 1512 C CA . ARG A 1 186 ? 26.840 -5.744 -27.386 1.00 80.31 186 ARG A CA 1
ATOM 1513 C C . ARG A 1 186 ? 28.157 -4.998 -27.647 1.00 80.31 186 ARG A C 1
ATOM 1515 O O . ARG A 1 186 ? 28.189 -4.170 -28.559 1.00 80.31 186 ARG A O 1
ATOM 1522 N N . SER A 1 187 ? 29.211 -5.279 -26.874 1.00 81.38 187 SER A N 1
ATOM 1523 C CA . SER A 1 187 ? 30.545 -4.683 -27.025 1.00 81.38 187 SER A CA 1
ATOM 1524 C C . SER A 1 187 ? 31.504 -5.539 -27.863 1.00 81.38 187 SER A C 1
ATOM 1526 O O . SER A 1 187 ? 31.292 -6.743 -28.020 1.00 81.38 187 SER A O 1
ATOM 1528 N N . ILE A 1 188 ? 32.570 -4.909 -28.372 1.00 68.94 188 ILE A N 1
ATOM 1529 C CA . ILE A 1 188 ? 33.674 -5.547 -29.118 1.00 68.94 188 ILE A CA 1
ATOM 1530 C C . ILE A 1 188 ? 34.295 -6.712 -28.313 1.00 68.94 188 ILE A C 1
ATOM 1532 O O . ILE A 1 188 ? 34.526 -6.564 -27.112 1.00 68.94 188 ILE A O 1
ATOM 1536 N N . GLY A 1 189 ? 34.607 -7.841 -28.971 1.00 58.62 189 GLY A N 1
ATOM 1537 C CA . GLY A 1 189 ? 35.375 -8.953 -28.387 1.00 58.62 189 GLY A CA 1
ATOM 1538 C C . GLY A 1 189 ? 34.537 -10.058 -27.739 1.00 58.62 189 GLY A C 1
ATOM 1539 O O . GLY A 1 189 ? 34.983 -10.694 -26.783 1.00 58.62 189 GLY A O 1
ATOM 1540 N N . THR A 1 190 ? 33.311 -10.275 -28.220 1.00 56.91 190 THR A N 1
ATOM 1541 C CA . THR A 1 190 ? 32.473 -11.409 -27.811 1.00 56.91 190 THR A CA 1
ATOM 1542 C C . THR A 1 190 ? 32.103 -12.226 -29.044 1.00 56.91 190 THR A C 1
ATOM 1544 O O . THR A 1 190 ? 31.605 -11.663 -30.016 1.00 56.91 190 THR A O 1
ATOM 1547 N N . GLU A 1 191 ? 32.254 -13.557 -28.965 1.00 53.19 191 GLU A N 1
ATOM 1548 C CA . GLU A 1 191 ? 32.105 -14.522 -30.080 1.00 53.19 191 GLU A CA 1
ATOM 1549 C C . GLU A 1 191 ? 30.806 -14.380 -30.908 1.00 53.19 191 GLU A C 1
ATOM 1551 O O . GLU A 1 191 ? 30.698 -14.918 -32.005 1.00 53.19 191 GLU A O 1
ATOM 1556 N N . LYS A 1 192 ? 29.791 -13.667 -30.394 1.00 54.59 192 LYS A N 1
ATOM 1557 C CA . LYS A 1 192 ? 28.492 -13.446 -31.048 1.00 54.59 192 LYS A CA 1
ATOM 1558 C C . LYS A 1 192 ? 28.379 -12.163 -31.881 1.00 54.59 192 LYS A C 1
ATOM 1560 O O . LYS A 1 192 ? 27.430 -12.076 -32.652 1.00 54.59 192 LYS A O 1
ATOM 1565 N N . ASN A 1 193 ? 29.264 -11.174 -31.726 1.00 53.03 193 ASN A N 1
ATOM 1566 C CA . ASN A 1 193 ? 29.120 -9.845 -32.352 1.00 53.03 193 ASN A CA 1
ATOM 1567 C C . ASN A 1 193 ? 30.403 -9.313 -33.017 1.00 53.03 193 ASN A C 1
ATOM 1569 O O . ASN A 1 193 ? 30.463 -8.134 -33.367 1.00 53.03 193 ASN A O 1
ATOM 1573 N N . ASP A 1 194 ? 31.406 -10.165 -33.242 1.00 54.78 194 ASP A N 1
ATOM 1574 C CA . ASP A 1 194 ? 32.722 -9.742 -33.748 1.00 54.78 194 ASP A CA 1
ATOM 1575 C C . ASP A 1 194 ? 32.701 -9.130 -35.161 1.00 54.78 194 ASP A C 1
ATOM 1577 O O . ASP A 1 194 ? 33.614 -8.390 -35.518 1.00 54.78 194 ASP A O 1
ATOM 1581 N N . TYR A 1 195 ? 31.641 -9.348 -35.947 1.00 57.16 195 TYR A N 1
ATOM 1582 C CA . TYR A 1 195 ? 31.523 -8.767 -37.288 1.00 57.16 195 TYR A CA 1
ATOM 1583 C C . TYR A 1 195 ? 30.907 -7.357 -37.317 1.00 57.16 195 TYR A C 1
ATOM 1585 O O . TYR A 1 195 ? 31.080 -6.674 -38.324 1.00 57.16 195 TYR A O 1
ATOM 1593 N N . ASN A 1 196 ? 30.194 -6.903 -36.266 1.00 63.88 196 ASN A N 1
ATOM 1594 C CA . ASN A 1 196 ? 29.649 -5.533 -36.217 1.00 63.88 196 ASN A CA 1
ATOM 1595 C C . ASN A 1 196 ? 29.144 -5.079 -34.819 1.00 63.88 196 ASN A C 1
ATOM 1597 O O . ASN A 1 196 ? 27.934 -5.010 -34.571 1.00 63.88 196 ASN A O 1
ATOM 1601 N N . PRO A 1 197 ? 30.036 -4.783 -33.860 1.00 75.81 197 PRO A N 1
ATOM 1602 C CA . PRO A 1 197 ? 29.637 -4.397 -32.509 1.00 75.81 197 PRO A CA 1
ATOM 1603 C C . PRO A 1 197 ? 29.090 -2.961 -32.457 1.00 75.81 197 PRO A C 1
ATOM 1605 O O . PRO A 1 197 ? 29.717 -2.017 -32.942 1.00 75.81 197 PRO A O 1
ATOM 1608 N N . LEU A 1 198 ? 27.928 -2.797 -31.813 1.00 80.75 198 LEU A N 1
ATOM 1609 C CA . LEU A 1 198 ? 27.268 -1.500 -31.601 1.00 80.75 198 LEU A CA 1
ATOM 1610 C C . LEU A 1 198 ? 28.049 -0.616 -30.615 1.00 80.75 198 LEU A C 1
ATOM 1612 O O . LEU A 1 198 ? 28.114 0.604 -30.776 1.00 80.75 198 LEU A O 1
ATOM 1616 N N . ILE A 1 199 ? 28.606 -1.232 -29.570 1.00 84.75 199 ILE A N 1
ATOM 1617 C CA . ILE A 1 199 ? 29.281 -0.538 -28.473 1.00 84.75 199 ILE A CA 1
ATOM 1618 C C . ILE A 1 199 ? 30.789 -0.725 -28.615 1.00 84.75 199 ILE A C 1
ATOM 1620 O O . ILE A 1 199 ? 31.283 -1.852 -28.629 1.00 84.75 199 ILE A O 1
ATOM 1624 N N . GLN A 1 200 ? 31.526 0.383 -28.656 1.00 85.50 200 GLN A N 1
ATOM 1625 C CA . GLN A 1 200 ? 32.984 0.355 -28.651 1.00 85.50 200 GLN A CA 1
ATOM 1626 C C . GLN A 1 200 ? 33.517 0.094 -27.240 1.00 85.50 200 GLN A C 1
ATOM 1628 O O . GLN A 1 200 ? 34.315 -0.813 -27.017 1.00 85.50 200 GLN A O 1
ATOM 1633 N N . LYS A 1 201 ? 33.046 0.882 -26.270 1.00 87.38 201 LYS A N 1
ATOM 1634 C CA . LYS A 1 201 ? 33.423 0.786 -24.858 1.00 87.38 201 LYS A CA 1
ATOM 1635 C C . LYS A 1 201 ? 32.230 1.181 -24.000 1.00 87.38 201 LYS A C 1
ATOM 1637 O O . LYS A 1 201 ? 31.439 2.036 -24.391 1.00 87.38 201 LYS A O 1
ATOM 1642 N N . PHE A 1 202 ? 32.106 0.590 -22.821 1.00 90.44 202 PHE A N 1
ATOM 1643 C CA . PHE A 1 202 ? 31.221 1.120 -21.795 1.00 90.44 202 PHE A CA 1
ATOM 1644 C C . PHE A 1 202 ? 31.894 1.034 -20.425 1.00 90.44 202 PHE A C 1
ATOM 1646 O O . PHE A 1 202 ? 32.730 0.165 -20.179 1.00 90.44 202 PHE A O 1
ATOM 1653 N N . GLU A 1 203 ? 31.515 1.941 -19.538 1.00 88.69 203 GLU A N 1
ATOM 1654 C CA . GLU A 1 203 ? 32.023 2.060 -18.177 1.00 88.69 203 GLU A CA 1
ATOM 1655 C C . GLU A 1 203 ? 30.840 2.157 -17.216 1.00 88.69 203 GLU A C 1
ATOM 1657 O O . GLU A 1 203 ? 29.847 2.841 -17.490 1.00 88.69 203 GLU A O 1
ATOM 1662 N N . LYS A 1 204 ? 30.929 1.451 -16.088 1.00 89.06 204 LYS A N 1
ATOM 1663 C CA . LYS A 1 204 ? 29.946 1.559 -15.012 1.00 89.06 204 LYS A CA 1
ATOM 1664 C C . LYS A 1 204 ? 30.370 2.713 -14.104 1.00 89.06 204 LYS A C 1
ATOM 1666 O O . LYS A 1 204 ? 31.431 2.643 -13.502 1.00 89.06 204 LYS A O 1
ATOM 1671 N N . THR A 1 205 ? 29.538 3.745 -14.022 1.00 87.38 205 THR A N 1
ATOM 1672 C CA . THR A 1 205 ? 29.770 4.943 -13.195 1.00 87.38 205 THR A CA 1
ATOM 1673 C C .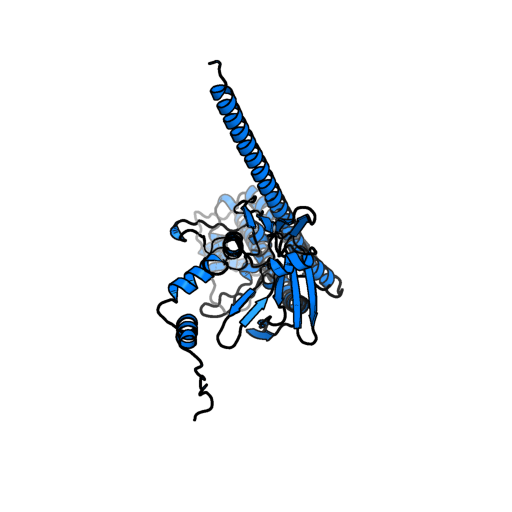 THR A 1 205 ? 28.840 5.013 -11.983 1.00 87.38 205 THR A C 1
ATOM 1675 O O . THR A 1 205 ? 28.923 5.955 -11.212 1.00 87.38 205 THR A O 1
ATOM 1678 N N . GLY A 1 206 ? 27.873 4.097 -11.874 1.00 80.12 206 GLY A N 1
ATOM 1679 C CA . GLY A 1 206 ? 26.952 4.004 -10.738 1.00 80.12 206 GLY A CA 1
ATOM 1680 C C . GLY A 1 206 ? 27.224 2.788 -9.850 1.00 80.12 206 GLY A C 1
ATOM 1681 O O . GLY A 1 206 ? 28.033 1.919 -10.180 1.00 80.12 206 GLY A O 1
ATOM 1682 N N . ASP A 1 207 ? 26.462 2.676 -8.764 1.00 74.69 207 ASP A N 1
ATOM 16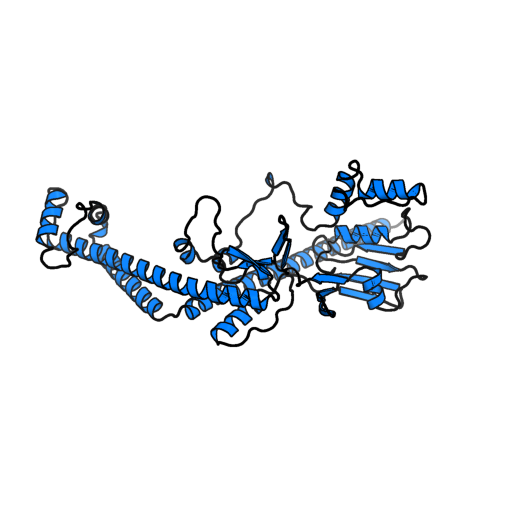83 C CA . ASP A 1 207 ? 26.680 1.682 -7.709 1.00 74.69 207 ASP A CA 1
ATOM 1684 C C . ASP A 1 207 ? 25.766 0.452 -7.820 1.00 74.69 207 ASP A C 1
ATOM 1686 O O . ASP A 1 207 ? 25.322 0.049 -8.899 1.00 74.69 207 ASP A O 1
ATOM 1690 N N . ALA A 1 208 ? 25.524 -0.217 -6.691 1.00 71.19 208 ALA A N 1
ATOM 1691 C CA . ALA A 1 208 ? 24.519 -1.266 -6.554 1.00 71.19 208 ALA A CA 1
ATOM 1692 C C . ALA A 1 208 ? 23.083 -0.709 -6.489 1.00 71.19 208 ALA A C 1
ATOM 1694 O O . ALA A 1 208 ? 22.145 -1.416 -6.849 1.00 71.19 208 ALA A O 1
ATOM 1695 N N . LYS A 1 209 ? 22.901 0.545 -6.044 1.00 73.81 209 LYS A N 1
ATOM 1696 C CA . LYS A 1 209 ? 21.578 1.184 -5.888 1.00 73.81 209 LYS A CA 1
ATOM 1697 C C . LYS A 1 209 ? 21.255 2.217 -6.965 1.00 73.81 209 LYS A C 1
ATOM 1699 O O . LYS A 1 209 ? 20.087 2.401 -7.288 1.00 73.81 209 LYS A O 1
ATOM 1704 N N . LYS A 1 210 ? 22.271 2.895 -7.505 1.00 81.75 210 LYS A N 1
ATOM 1705 C CA . LYS A 1 210 ? 22.119 3.968 -8.494 1.00 81.75 210 LYS A CA 1
ATOM 1706 C C . LYS A 1 210 ? 22.586 3.488 -9.861 1.00 81.75 210 LYS A C 1
ATOM 1708 O O . LYS A 1 210 ? 23.683 2.950 -9.992 1.00 81.75 210 LYS A O 1
ATOM 1713 N N . VAL A 1 211 ? 21.758 3.686 -10.880 1.00 87.31 211 VAL A N 1
ATOM 1714 C CA . VAL A 1 211 ? 22.118 3.379 -12.267 1.00 87.31 211 VAL A CA 1
ATOM 1715 C C . VAL A 1 211 ? 23.117 4.424 -12.768 1.00 87.31 211 VAL A C 1
ATOM 1717 O O . VAL A 1 211 ? 22.923 5.623 -12.589 1.00 87.31 211 VAL A O 1
ATOM 1720 N N . GLY A 1 212 ? 24.179 3.964 -13.424 1.00 90.81 212 GLY A N 1
ATOM 1721 C CA . GLY A 1 212 ? 25.141 4.835 -14.088 1.00 90.81 212 GLY A CA 1
ATOM 1722 C C . GLY A 1 212 ? 25.975 4.044 -15.083 1.00 90.81 212 GLY A C 1
ATOM 1723 O O . GLY A 1 212 ? 26.796 3.218 -14.682 1.00 90.81 212 GLY A O 1
ATOM 1724 N N . PHE A 1 213 ? 25.757 4.283 -16.375 1.00 91.62 213 PHE A N 1
ATOM 1725 C CA . PHE A 1 213 ? 26.564 3.697 -17.444 1.00 91.62 213 PHE A CA 1
ATOM 1726 C C . PHE A 1 213 ? 26.956 4.764 -18.457 1.00 91.62 213 PHE A C 1
ATOM 1728 O O . PHE A 1 213 ? 26.095 5.446 -19.010 1.00 91.62 213 PHE A O 1
ATOM 1735 N N . ARG A 1 214 ? 28.252 4.883 -18.737 1.00 92.31 214 ARG A N 1
ATOM 1736 C CA . ARG A 1 214 ? 28.767 5.662 -19.864 1.00 92.31 214 ARG A CA 1
ATOM 1737 C C . ARG A 1 214 ? 29.041 4.699 -21.010 1.00 92.31 214 ARG A C 1
ATOM 1739 O O . ARG A 1 214 ? 29.762 3.727 -20.824 1.00 92.31 214 ARG A O 1
ATOM 1746 N N . VAL A 1 215 ? 28.447 4.938 -22.171 1.00 91.44 215 VAL A N 1
ATOM 1747 C CA . VAL A 1 215 ? 28.578 4.080 -23.355 1.00 91.44 215 VAL A CA 1
ATOM 1748 C C . VAL A 1 215 ? 29.121 4.919 -24.502 1.00 91.44 215 VAL A C 1
ATOM 1750 O O . VAL A 1 215 ? 28.587 5.988 -24.792 1.00 91.44 215 VAL A O 1
ATOM 1753 N N . THR A 1 216 ? 30.162 4.419 -25.154 1.00 90.62 216 THR A N 1
ATOM 1754 C CA . THR A 1 216 ? 30.728 4.971 -26.386 1.00 90.62 216 THR A CA 1
ATOM 1755 C C . THR A 1 216 ? 30.335 4.057 -27.536 1.00 90.62 216 THR A C 1
ATOM 1757 O O . THR A 1 216 ? 30.647 2.860 -27.525 1.00 90.62 216 THR A O 1
ATOM 1760 N N . PHE A 1 217 ? 29.616 4.605 -28.511 1.00 89.00 217 PHE A N 1
ATOM 1761 C CA . PHE A 1 217 ? 29.170 3.861 -29.683 1.00 89.00 217 PHE A CA 1
ATOM 1762 C C . PHE A 1 217 ? 30.287 3.728 -30.713 1.00 89.00 217 PHE A C 1
ATOM 1764 O O . PHE A 1 217 ? 31.187 4.561 -30.792 1.00 89.00 217 PHE A O 1
ATOM 1771 N N . ASN A 1 218 ? 30.207 2.679 -31.524 1.00 85.69 218 ASN A N 1
ATOM 1772 C CA . ASN A 1 218 ? 31.036 2.574 -32.714 1.00 85.69 218 ASN A CA 1
ATOM 1773 C C . ASN A 1 218 ? 30.605 3.658 -33.731 1.00 85.69 218 ASN A C 1
ATOM 1775 O O . ASN A 1 218 ? 29.401 3.746 -34.000 1.00 85.69 218 ASN A O 1
ATOM 1779 N N . PRO A 1 219 ? 31.527 4.471 -34.291 1.00 83.06 219 PRO A N 1
ATOM 1780 C CA . PRO A 1 219 ? 31.194 5.521 -35.258 1.00 83.06 219 PRO A CA 1
ATOM 1781 C C . PRO A 1 219 ? 30.307 5.058 -36.420 1.00 83.06 219 PRO A C 1
ATOM 1783 O O . PRO A 1 219 ? 29.408 5.791 -36.822 1.00 83.06 219 PRO A O 1
ATOM 1786 N N . ASP A 1 220 ? 30.493 3.822 -36.891 1.00 80.25 220 ASP A N 1
ATOM 1787 C CA . ASP A 1 220 ? 29.740 3.263 -38.022 1.00 80.25 220 ASP A CA 1
ATOM 1788 C C . ASP A 1 220 ? 28.256 2.988 -37.702 1.00 80.25 220 ASP A C 1
ATOM 1790 O O . ASP A 1 220 ? 27.426 2.926 -38.607 1.00 80.25 220 ASP A O 1
ATOM 1794 N N . HIS A 1 221 ? 27.902 2.846 -36.416 1.00 79.25 221 HIS A N 1
ATOM 1795 C CA . HIS A 1 221 ? 26.541 2.512 -35.947 1.00 79.25 221 HIS A CA 1
ATOM 1796 C C . HIS A 1 221 ? 25.975 3.522 -34.950 1.00 79.25 221 HIS A C 1
ATOM 1798 O O . HIS A 1 221 ? 24.973 3.243 -34.272 1.00 79.25 221 HIS A O 1
ATOM 1804 N N . ALA A 1 222 ? 26.614 4.689 -34.856 1.00 81.19 222 ALA A N 1
ATOM 1805 C CA . ALA A 1 222 ? 26.257 5.733 -33.914 1.00 81.19 222 ALA A CA 1
ATOM 1806 C C . ALA A 1 222 ? 24.764 6.105 -34.041 1.00 81.19 222 ALA A C 1
ATOM 1808 O O . ALA A 1 222 ? 24.243 6.247 -35.152 1.00 81.19 222 ALA A O 1
ATOM 1809 N N . PRO A 1 223 ? 24.033 6.234 -32.921 1.00 85.44 223 PRO A N 1
ATOM 1810 C CA . PRO A 1 223 ? 22.629 6.612 -32.966 1.00 85.44 223 PRO A CA 1
ATOM 1811 C C . PRO A 1 223 ? 22.406 8.018 -33.536 1.00 85.44 223 PRO A C 1
ATOM 1813 O O . PRO A 1 223 ? 23.159 8.948 -33.247 1.00 85.44 223 PRO A O 1
ATOM 1816 N N . HIS A 1 224 ? 21.336 8.218 -34.302 1.00 84.94 224 HIS A N 1
ATOM 1817 C CA . HIS A 1 224 ? 21.056 9.528 -34.915 1.00 84.94 224 HIS A CA 1
ATOM 1818 C C . HIS A 1 224 ? 20.412 10.510 -33.925 1.00 84.94 224 HIS A C 1
ATOM 1820 O O . HIS A 1 224 ? 20.662 11.726 -33.933 1.00 84.94 224 HIS A O 1
ATOM 1826 N N . ASP A 1 225 ? 19.556 9.991 -33.052 1.00 87.31 225 ASP A N 1
ATOM 1827 C CA . ASP A 1 225 ? 18.809 10.749 -32.064 1.00 87.31 225 ASP A CA 1
ATOM 1828 C C . ASP A 1 225 ? 18.590 9.943 -30.780 1.00 87.31 225 ASP A C 1
ATOM 1830 O O . ASP A 1 225 ? 18.998 8.790 -30.652 1.00 87.31 225 ASP A O 1
ATOM 1834 N N . ILE A 1 226 ? 17.961 10.581 -29.793 1.00 86.38 226 ILE A N 1
ATOM 1835 C CA . ILE A 1 226 ? 17.716 9.954 -28.494 1.00 86.38 226 ILE A CA 1
ATOM 1836 C C . ILE A 1 226 ? 16.727 8.782 -28.591 1.00 86.38 226 ILE A C 1
ATOM 1838 O O . ILE A 1 226 ? 16.794 7.865 -27.780 1.00 86.38 226 ILE A O 1
ATOM 1842 N N . LYS A 1 227 ? 15.834 8.778 -29.591 1.00 87.12 227 LYS A N 1
ATOM 1843 C CA . LYS A 1 227 ? 14.885 7.681 -29.815 1.00 87.12 227 LYS A CA 1
ATOM 1844 C C . LYS A 1 227 ? 15.611 6.438 -30.318 1.00 87.12 227 LYS A C 1
ATOM 1846 O O . LYS A 1 227 ? 15.400 5.363 -29.766 1.00 87.12 227 LYS A O 1
ATOM 1851 N N . ASP A 1 228 ? 16.527 6.607 -31.268 1.00 86.94 228 ASP A N 1
ATOM 1852 C CA . ASP A 1 228 ? 17.403 5.546 -31.766 1.00 86.94 228 ASP A CA 1
ATOM 1853 C C . ASP A 1 228 ? 18.288 4.988 -30.636 1.00 86.94 228 ASP A C 1
ATOM 1855 O O . ASP A 1 228 ? 18.450 3.777 -30.514 1.00 86.94 228 ASP A O 1
ATOM 1859 N N . VAL A 1 229 ? 18.780 5.840 -29.720 1.00 87.38 229 VAL A N 1
ATOM 1860 C CA . VAL A 1 229 ? 19.471 5.378 -28.496 1.00 87.38 229 VAL A CA 1
ATOM 1861 C C . VAL A 1 229 ? 18.555 4.497 -27.646 1.00 87.38 229 VAL A C 1
AT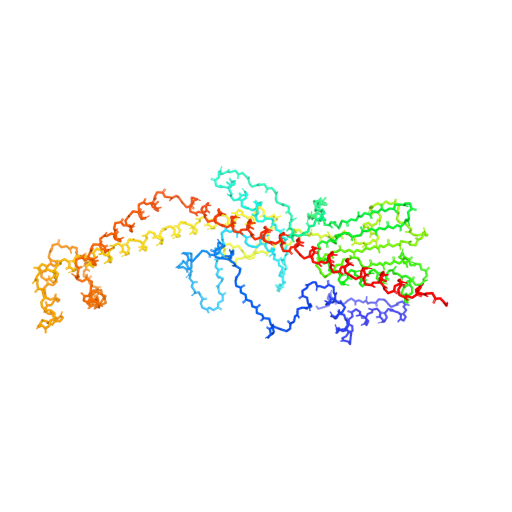OM 1863 O O . VAL A 1 229 ? 18.960 3.409 -27.240 1.00 87.38 229 VAL A O 1
ATOM 1866 N N . ILE A 1 230 ? 17.329 4.952 -27.371 1.00 88.75 230 ILE A N 1
ATOM 1867 C CA . ILE A 1 230 ? 16.368 4.219 -26.538 1.00 88.75 230 ILE A CA 1
ATOM 1868 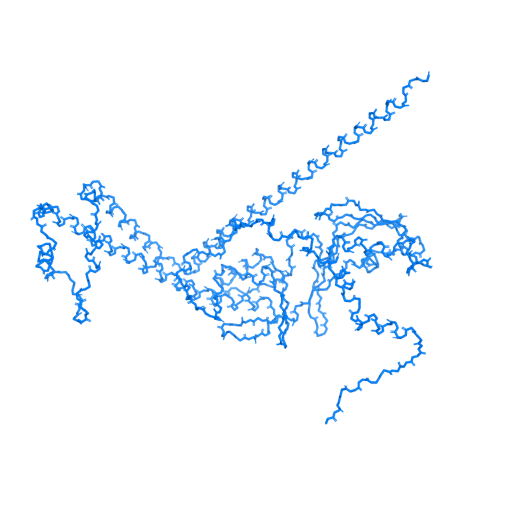C C . ILE A 1 230 ? 16.030 2.855 -27.151 1.00 88.75 230 ILE A C 1
ATOM 1870 O O . ILE A 1 230 ? 15.926 1.871 -26.420 1.00 88.75 230 ILE A O 1
ATOM 1874 N N . GLU A 1 231 ? 15.875 2.777 -28.471 1.00 88.06 231 GLU A N 1
ATOM 1875 C CA . GLU A 1 231 ? 15.576 1.527 -29.172 1.00 88.06 231 GLU A CA 1
ATOM 1876 C C . GLU A 1 231 ? 16.790 0.592 -29.222 1.00 88.06 231 GLU A C 1
ATOM 1878 O O . GLU A 1 231 ? 16.688 -0.567 -28.811 1.00 88.06 231 GLU A O 1
ATOM 1883 N N . LYS A 1 232 ? 17.958 1.089 -29.647 1.00 86.06 232 LYS A N 1
ATOM 1884 C CA . LYS A 1 232 ? 19.187 0.287 -29.781 1.00 86.06 232 LYS A CA 1
ATOM 1885 C C . LYS A 1 232 ? 19.709 -0.238 -28.447 1.00 86.06 232 LYS A C 1
ATOM 1887 O O . LYS A 1 232 ? 20.215 -1.359 -28.385 1.00 86.06 232 LYS A O 1
ATOM 1892 N N . LEU A 1 233 ? 19.596 0.560 -27.386 1.00 87.31 233 LEU A N 1
ATOM 1893 C CA . LEU A 1 233 ? 20.006 0.170 -26.037 1.00 87.31 233 LEU A CA 1
ATOM 1894 C C . LEU A 1 233 ? 18.891 -0.495 -25.229 1.00 87.31 233 LEU A C 1
ATOM 1896 O O . LEU A 1 233 ? 19.113 -0.850 -24.074 1.00 87.31 233 LEU A O 1
ATOM 1900 N N . ASP A 1 234 ? 17.712 -0.705 -25.821 1.00 88.31 234 ASP A N 1
ATOM 1901 C CA . ASP A 1 234 ? 16.589 -1.355 -25.153 1.00 88.31 234 ASP A CA 1
ATOM 1902 C C . ASP A 1 234 ? 16.254 -0.626 -23.824 1.00 88.31 234 ASP A C 1
ATOM 1904 O O . ASP A 1 234 ? 16.136 -1.212 -22.753 1.00 88.31 234 ASP A O 1
ATOM 1908 N N . LEU A 1 235 ? 16.128 0.704 -23.853 1.00 91.62 235 LEU A N 1
ATOM 1909 C CA . LEU A 1 235 ? 15.786 1.540 -22.687 1.00 91.62 235 LEU A CA 1
ATOM 1910 C C . LEU A 1 235 ? 14.276 1.795 -22.561 1.00 91.62 235 LEU A C 1
ATOM 1912 O O . LEU A 1 235 ? 13.852 2.727 -21.879 1.00 91.62 235 LEU A O 1
ATOM 1916 N N . LYS A 1 236 ? 13.458 0.939 -23.182 1.00 92.19 236 LYS A N 1
ATOM 1917 C CA . LYS A 1 236 ? 11.993 0.987 -23.169 1.00 92.19 236 LYS A CA 1
ATOM 1918 C C . LYS A 1 236 ? 11.426 -0.340 -22.675 1.00 92.19 236 LYS A C 1
ATOM 1920 O O . LYS A 1 236 ? 11.781 -1.394 -23.190 1.00 92.19 236 LYS A O 1
ATOM 1925 N N . THR A 1 237 ? 10.519 -0.316 -21.697 1.00 91.56 237 THR A N 1
ATOM 1926 C CA . THR A 1 237 ? 9.807 -1.524 -21.234 1.00 91.56 237 THR A CA 1
ATOM 1927 C C . THR A 1 237 ? 8.297 -1.330 -21.264 1.00 91.56 237 THR A C 1
ATOM 1929 O O . THR A 1 237 ? 7.777 -0.262 -20.962 1.00 91.56 237 THR A O 1
ATOM 1932 N N . LYS A 1 238 ? 7.574 -2.382 -21.655 1.00 92.25 238 LYS A N 1
ATOM 1933 C CA . LYS A 1 238 ? 6.113 -2.389 -21.751 1.00 92.25 238 LYS A CA 1
ATOM 1934 C C . LYS A 1 238 ? 5.475 -2.901 -20.460 1.00 92.25 238 LYS A C 1
ATOM 1936 O O . LYS A 1 238 ? 5.735 -4.028 -20.037 1.00 92.25 238 LYS A O 1
ATOM 1941 N N . ILE A 1 239 ? 4.556 -2.123 -19.904 1.00 91.62 239 ILE A N 1
ATOM 1942 C CA . ILE A 1 239 ? 3.636 -2.516 -18.837 1.00 91.62 239 ILE A CA 1
ATOM 1943 C C . ILE A 1 239 ? 2.258 -2.736 -19.469 1.00 91.62 239 ILE A C 1
ATOM 1945 O O . ILE A 1 239 ? 1.702 -1.847 -20.109 1.00 91.62 239 ILE A O 1
ATOM 1949 N N . SER A 1 240 ? 1.715 -3.943 -19.323 1.00 88.56 240 SER A N 1
ATOM 1950 C CA . SER A 1 240 ? 0.348 -4.265 -19.749 1.00 88.56 240 SER A CA 1
ATOM 1951 C C . SER A 1 240 ? -0.603 -4.151 -18.563 1.00 88.56 240 SER A C 1
ATOM 1953 O O . SER A 1 240 ? -0.270 -4.654 -17.489 1.00 88.56 240 SER A O 1
ATOM 1955 N N . ILE A 1 241 ? -1.773 -3.547 -18.781 1.00 89.75 241 ILE A N 1
ATOM 1956 C CA . ILE A 1 241 ? -2.877 -3.486 -17.805 1.00 89.75 241 ILE A CA 1
ATOM 1957 C C . ILE A 1 241 ? -4.054 -4.393 -18.184 1.00 89.75 241 ILE A C 1
ATOM 1959 O O . ILE A 1 241 ? -5.055 -4.434 -17.486 1.00 89.75 241 ILE A O 1
ATOM 1963 N N . ASP A 1 242 ? -3.942 -5.150 -19.276 1.00 87.56 242 ASP A N 1
ATOM 1964 C CA . ASP A 1 242 ? -5.048 -5.962 -19.800 1.00 87.56 242 ASP A CA 1
ATOM 1965 C C . ASP A 1 242 ? -5.323 -7.238 -18.980 1.00 87.56 242 ASP A C 1
ATOM 1967 O O . ASP A 1 242 ? -6.358 -7.867 -19.137 1.00 87.56 242 ASP A O 1
ATOM 1971 N N . ASN A 1 243 ? -4.422 -7.658 -18.091 1.00 89.75 243 ASN A N 1
ATOM 1972 C CA . ASN A 1 243 ? -4.519 -8.965 -17.434 1.00 89.75 243 ASN A CA 1
ATOM 1973 C C . ASN A 1 243 ? -4.604 -8.862 -15.903 1.00 89.75 243 ASN A C 1
ATOM 1975 O O . ASN A 1 243 ? -3.779 -9.437 -15.193 1.00 89.75 243 ASN A O 1
ATOM 1979 N N . MET A 1 244 ? -5.582 -8.111 -15.393 1.00 92.38 244 MET A N 1
ATOM 1980 C CA . MET A 1 244 ? -5.810 -7.930 -13.954 1.00 92.38 244 MET A CA 1
ATOM 1981 C C . MET A 1 244 ? -6.931 -8.854 -13.461 1.00 92.38 244 MET A C 1
ATOM 1983 O O . MET A 1 244 ? -8.081 -8.446 -13.351 1.00 92.38 244 MET A O 1
ATOM 1987 N N . HIS A 1 245 ? -6.600 -10.114 -13.171 1.00 92.75 245 HIS A N 1
ATOM 1988 C CA . HIS A 1 245 ? -7.538 -11.065 -12.561 1.00 92.75 245 HIS A CA 1
ATOM 1989 C C . HIS A 1 245 ? -7.388 -11.049 -11.037 1.00 92.75 245 HIS A C 1
ATOM 1991 O O . HIS A 1 245 ? -6.299 -11.333 -10.530 1.00 92.75 245 HIS A O 1
ATOM 1997 N N . LEU A 1 246 ? -8.447 -10.719 -10.303 1.00 91.75 246 LEU A N 1
ATOM 1998 C CA . LEU A 1 246 ? -8.446 -10.679 -8.836 1.00 91.75 246 LEU A CA 1
ATOM 1999 C C . LEU A 1 246 ? -9.701 -11.365 -8.291 1.00 91.75 246 LEU A C 1
ATOM 2001 O O . LEU A 1 246 ? -10.690 -11.511 -9.004 1.00 91.75 246 LEU A O 1
ATOM 2005 N N . TYR A 1 247 ? -9.655 -11.786 -7.028 1.00 88.75 247 TYR A N 1
ATOM 2006 C CA . TYR A 1 247 ? -10.851 -12.242 -6.326 1.00 88.75 247 TYR A CA 1
ATOM 2007 C C . TYR A 1 247 ? -11.727 -11.041 -5.971 1.00 88.75 247 TYR A C 1
ATOM 2009 O O . TYR A 1 247 ? -11.243 -10.077 -5.375 1.00 88.75 247 TYR A O 1
ATOM 2017 N N . ASN A 1 248 ? -13.003 -11.100 -6.339 1.00 84.88 248 ASN A N 1
ATOM 2018 C CA . ASN A 1 248 ? -13.994 -10.101 -5.965 1.00 84.88 248 ASN A CA 1
ATOM 2019 C C . ASN A 1 248 ? -14.555 -10.357 -4.552 1.00 84.88 248 ASN A C 1
ATOM 2021 O O . ASN A 1 248 ? -14.144 -11.282 -3.850 1.00 84.88 248 ASN A O 1
ATOM 2025 N N . THR A 1 249 ? -15.536 -9.551 -4.143 1.00 76.62 249 THR A N 1
ATOM 2026 C CA . THR A 1 249 ? -16.204 -9.638 -2.829 1.00 76.62 249 THR A CA 1
ATOM 2027 C C . THR A 1 249 ? -16.846 -10.982 -2.523 1.00 76.62 249 THR A C 1
ATOM 2029 O O . THR A 1 249 ? -17.076 -11.298 -1.361 1.00 76.62 249 THR A O 1
ATOM 2032 N N . ARG A 1 250 ? -17.145 -11.777 -3.552 1.00 81.50 250 ARG A N 1
ATOM 2033 C CA . ARG A 1 250 ? -17.783 -13.091 -3.433 1.00 81.50 250 ARG A CA 1
ATOM 2034 C C . ARG A 1 250 ? -16.766 -14.232 -3.464 1.00 81.50 250 ARG A C 1
ATOM 2036 O O . ARG A 1 250 ? -17.164 -15.388 -3.562 1.00 81.50 250 ARG A O 1
ATOM 2043 N N . GLY A 1 251 ? -15.468 -13.918 -3.459 1.00 82.06 251 GLY A N 1
ATOM 2044 C CA . GLY A 1 251 ? -14.399 -14.905 -3.603 1.00 82.06 251 GLY A CA 1
ATOM 2045 C C . GLY A 1 251 ? -14.300 -15.499 -5.011 1.00 82.06 251 GLY A C 1
ATOM 2046 O O . GLY A 1 251 ? -13.722 -16.568 -5.185 1.00 82.06 251 GLY A O 1
ATOM 2047 N N . GLN A 1 252 ? -14.855 -14.837 -6.032 1.00 87.81 252 GLN A N 1
ATOM 2048 C CA . GLN A 1 252 ? -14.813 -15.299 -7.422 1.00 87.81 252 GLN A CA 1
ATOM 2049 C C . GLN A 1 252 ? -13.748 -14.542 -8.215 1.00 87.81 252 GLN A C 1
ATOM 2051 O O . GLN A 1 252 ? -13.539 -13.351 -7.997 1.00 87.81 252 GLN A O 1
ATOM 2056 N N . ILE A 1 253 ? -13.077 -15.223 -9.147 1.00 90.31 253 ILE A N 1
ATOM 2057 C CA . ILE A 1 253 ? -12.084 -14.587 -10.021 1.00 90.31 253 ILE A CA 1
ATOM 2058 C C . ILE A 1 253 ? -12.808 -13.714 -11.047 1.00 90.31 253 ILE A C 1
ATOM 2060 O O . ILE A 1 253 ? -13.597 -14.210 -11.849 1.00 90.31 253 ILE A O 1
ATOM 2064 N N . GLU A 1 254 ? -12.479 -12.429 -11.055 1.00 91.44 254 GLU A N 1
ATOM 2065 C CA . GLU A 1 254 ? -13.023 -11.432 -11.970 1.00 91.44 254 GLU A CA 1
ATOM 2066 C C . GLU A 1 254 ? -11.890 -10.704 -12.705 1.00 91.44 254 GLU A C 1
ATOM 2068 O O . GLU A 1 254 ? -10.821 -10.450 -12.140 1.00 91.44 254 GLU A O 1
ATOM 2073 N N . LYS A 1 255 ? -12.110 -10.394 -13.990 1.00 93.06 255 LYS A N 1
ATOM 2074 C CA . LYS A 1 255 ? -11.184 -9.592 -14.798 1.00 93.06 255 LYS A CA 1
ATOM 2075 C C . LYS A 1 255 ? -11.512 -8.110 -14.622 1.00 93.06 255 LYS A C 1
ATOM 2077 O O . LYS A 1 255 ? -12.530 -7.626 -15.114 1.00 93.06 255 LYS A O 1
ATOM 2082 N N . PHE A 1 256 ? -10.603 -7.382 -13.991 1.00 92.50 256 PHE A N 1
ATOM 2083 C CA . PHE A 1 256 ? -10.673 -5.936 -13.837 1.00 92.50 256 PHE A CA 1
ATOM 2084 C C . PHE A 1 256 ? -10.079 -5.243 -15.065 1.00 92.50 256 PHE A C 1
ATOM 2086 O O . PHE A 1 256 ? -9.002 -5.600 -15.542 1.00 92.50 256 PHE A O 1
ATOM 2093 N N . HIS A 1 257 ? -10.786 -4.237 -15.578 1.00 90.00 257 HIS A N 1
ATOM 2094 C CA . HIS A 1 257 ? -10.390 -3.509 -16.790 1.00 90.00 257 HIS A CA 1
ATOM 2095 C C . HIS A 1 257 ? -9.598 -2.231 -16.489 1.00 90.00 257 HIS A C 1
ATOM 2097 O O . HIS A 1 257 ? -8.960 -1.681 -17.385 1.00 90.00 257 HIS A O 1
ATOM 2103 N N . SER A 1 258 ? -9.644 -1.748 -15.246 1.00 92.12 258 SER A N 1
ATOM 2104 C CA . SER A 1 258 ? -8.978 -0.519 -14.822 1.00 92.12 258 SER A CA 1
ATOM 2105 C C . SER A 1 258 ? -8.642 -0.559 -13.326 1.00 92.12 258 SER A C 1
ATOM 2107 O O . SER A 1 258 ? -9.250 -1.320 -12.566 1.00 92.12 258 SER A O 1
ATOM 2109 N N . ALA A 1 259 ? -7.656 0.233 -12.902 1.00 94.00 259 ALA A N 1
ATOM 2110 C CA . ALA A 1 259 ? -7.278 0.334 -11.489 1.00 94.00 259 ALA A CA 1
ATOM 2111 C C . ALA A 1 259 ? -8.327 1.104 -10.675 1.00 94.00 259 ALA A C 1
ATOM 2113 O O . ALA A 1 259 ? -8.527 0.840 -9.493 1.00 94.00 259 ALA A O 1
ATOM 2114 N N . GLU A 1 260 ? -9.044 2.004 -11.336 1.00 94.94 260 GLU A N 1
ATOM 2115 C CA . GLU A 1 260 ? -10.149 2.788 -10.798 1.00 94.94 260 GLU A CA 1
ATOM 2116 C C . GLU A 1 260 ? -11.291 1.871 -10.364 1.00 94.94 260 GLU A C 1
ATOM 2118 O O . GLU A 1 260 ? -11.805 2.022 -9.261 1.00 94.94 260 GLU A O 1
ATOM 2123 N N . LYS A 1 261 ? -11.623 0.848 -11.165 1.00 93.56 261 LYS A N 1
ATOM 2124 C CA . LYS A 1 261 ? -12.649 -0.133 -10.793 1.00 93.56 261 LYS A CA 1
ATOM 2125 C C . LYS A 1 261 ? -12.247 -0.949 -9.560 1.00 93.56 261 LYS A C 1
ATOM 2127 O O . LYS A 1 261 ? -13.072 -1.188 -8.685 1.00 93.56 261 LYS A O 1
ATOM 2132 N N . ILE A 1 262 ? -10.970 -1.330 -9.461 1.00 94.44 262 ILE A N 1
ATOM 2133 C CA . ILE A 1 262 ? -10.427 -2.011 -8.272 1.00 94.44 262 ILE A CA 1
ATOM 2134 C C . ILE A 1 262 ? -10.557 -1.105 -7.039 1.00 94.44 262 ILE A C 1
ATOM 2136 O O . ILE A 1 262 ? -10.939 -1.570 -5.965 1.00 94.44 262 ILE A O 1
ATOM 2140 N N . LEU A 1 263 ? -10.251 0.187 -7.191 1.00 95.00 263 LEU A N 1
ATOM 2141 C CA . LEU A 1 263 ? -10.368 1.176 -6.122 1.00 95.00 263 LEU A CA 1
ATOM 2142 C C . LEU A 1 263 ? -11.823 1.383 -5.682 1.00 95.00 263 LEU A C 1
ATOM 2144 O O . LEU A 1 263 ? -12.083 1.471 -4.485 1.00 95.00 263 LEU A O 1
ATOM 2148 N N . GLU A 1 264 ? -12.758 1.460 -6.627 1.00 93.50 264 GLU A N 1
ATOM 2149 C CA . GLU A 1 264 ? -14.187 1.605 -6.342 1.00 93.50 264 GLU A CA 1
ATOM 2150 C C . GLU A 1 264 ? -14.734 0.416 -5.560 1.00 93.50 264 GLU A C 1
ATOM 2152 O O . GLU A 1 264 ? -15.367 0.616 -4.524 1.00 93.50 264 GLU A O 1
ATOM 2157 N N . ASP A 1 265 ? -14.443 -0.806 -6.010 1.00 92.19 265 ASP A N 1
ATOM 2158 C CA . ASP A 1 265 ? -14.911 -2.015 -5.334 1.00 92.19 265 ASP A CA 1
ATOM 2159 C C . ASP A 1 265 ? -14.317 -2.102 -3.923 1.00 92.19 265 ASP A C 1
ATOM 2161 O O . ASP A 1 265 ? -15.050 -2.317 -2.953 1.00 92.19 265 ASP A O 1
ATOM 2165 N N . PHE A 1 266 ? -13.013 -1.826 -3.787 1.00 93.06 266 PHE A N 1
ATOM 2166 C CA . PHE A 1 266 ? -12.350 -1.708 -2.488 1.00 93.06 266 PHE A CA 1
ATOM 2167 C C . PHE A 1 266 ? -13.018 -0.658 -1.593 1.00 93.06 266 PHE A C 1
ATOM 2169 O O . PHE A 1 266 ? -13.236 -0.926 -0.414 1.00 93.06 266 PHE A O 1
ATOM 2176 N N . TYR A 1 267 ? -13.372 0.509 -2.138 1.00 93.75 267 TYR A N 1
ATOM 2177 C CA . TYR A 1 267 ? -13.990 1.591 -1.378 1.00 93.75 267 TYR A CA 1
ATOM 2178 C C . TYR A 1 267 ? -15.319 1.166 -0.754 1.00 93.75 267 TYR A C 1
ATOM 2180 O O . TYR A 1 267 ? -15.517 1.348 0.446 1.00 93.75 267 TYR A O 1
ATOM 2188 N N . THR A 1 268 ? -16.202 0.549 -1.543 1.00 91.69 268 THR A N 1
ATOM 2189 C CA . THR A 1 268 ? -17.498 0.055 -1.053 1.00 91.69 268 THR A CA 1
ATOM 2190 C C . THR A 1 268 ? -17.349 -0.972 0.060 1.00 91.69 268 THR A C 1
ATOM 2192 O O . THR A 1 268 ? -18.061 -0.901 1.059 1.00 91.69 268 THR A O 1
ATOM 2195 N N . ILE A 1 269 ? -16.409 -1.908 -0.089 1.00 89.56 269 ILE A N 1
ATOM 2196 C CA . ILE A 1 269 ? -16.136 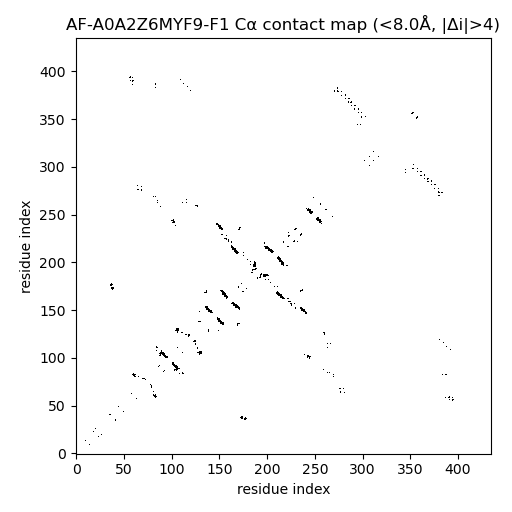-2.915 0.941 1.00 89.56 269 ILE A CA 1
ATOM 2197 C C . ILE A 1 269 ? -15.627 -2.215 2.192 1.00 89.56 269 ILE A C 1
ATOM 2199 O O . ILE A 1 269 ? -16.172 -2.393 3.275 1.00 89.56 269 ILE A O 1
ATOM 2203 N N . ARG A 1 270 ? -14.581 -1.402 2.048 1.00 91.38 270 ARG A N 1
ATOM 2204 C CA . ARG A 1 270 ? -13.887 -0.819 3.188 1.00 91.38 270 ARG A CA 1
ATOM 2205 C C . ARG A 1 270 ? -14.787 0.122 3.985 1.00 91.38 270 ARG A C 1
ATOM 2207 O O . ARG A 1 270 ? -14.707 0.108 5.208 1.00 91.38 270 ARG A O 1
ATOM 2214 N N . LEU A 1 271 ? -15.680 0.862 3.328 1.00 92.12 271 LEU A N 1
ATOM 2215 C CA . LEU A 1 271 ? -16.660 1.709 4.006 1.00 92.12 271 LEU A CA 1
ATOM 2216 C C . LEU A 1 271 ? -17.585 0.892 4.924 1.00 92.12 271 LEU A C 1
ATOM 2218 O O . LEU A 1 271 ? -17.757 1.256 6.083 1.00 92.12 271 LEU A O 1
ATOM 2222 N N . HIS A 1 272 ? -18.084 -0.254 4.446 1.00 91.06 272 HIS A N 1
ATOM 2223 C CA . HIS A 1 272 ? -18.885 -1.169 5.264 1.00 91.06 272 HIS A CA 1
ATOM 2224 C C . HIS A 1 272 ? -18.103 -1.699 6.479 1.00 91.06 272 HIS A C 1
ATOM 2226 O O . HIS A 1 272 ? -18.637 -1.775 7.581 1.00 91.06 272 HIS A O 1
ATOM 2232 N N . TRP A 1 273 ? -16.809 -1.992 6.319 1.00 89.38 273 TRP A N 1
ATOM 2233 C CA . TRP A 1 273 ? -15.958 -2.392 7.446 1.00 89.38 273 TRP A CA 1
ATOM 2234 C C . TRP A 1 273 ? -15.756 -1.276 8.474 1.00 89.38 273 TRP A C 1
ATOM 2236 O O . TRP A 1 273 ? -15.662 -1.570 9.664 1.00 89.38 273 TRP A O 1
ATOM 2246 N N . TYR A 1 274 ? -15.725 -0.007 8.058 1.00 93.12 274 TYR A N 1
ATOM 2247 C CA . TYR A 1 274 ? -15.703 1.113 9.003 1.00 93.12 274 TYR A CA 1
ATOM 2248 C C . TYR A 1 274 ? -17.010 1.238 9.795 1.00 93.12 274 TYR A C 1
ATOM 2250 O O . TYR A 1 274 ? -16.960 1.634 10.962 1.00 93.12 274 TYR A O 1
ATOM 2258 N N . ASP A 1 275 ? -18.153 0.850 9.221 1.00 92.50 275 ASP A N 1
ATOM 2259 C CA . ASP A 1 275 ? -19.417 0.764 9.965 1.00 92.50 275 ASP A CA 1
ATOM 2260 C C . ASP A 1 275 ? -19.344 -0.319 11.047 1.00 92.50 275 ASP A C 1
ATOM 2262 O O . ASP A 1 275 ? -19.611 -0.043 12.220 1.00 92.50 275 ASP A O 1
ATOM 2266 N N . SER A 1 276 ? -18.897 -1.526 10.681 1.00 91.19 276 SER A N 1
ATOM 2267 C CA . SER A 1 276 ? -18.687 -2.630 11.627 1.00 91.19 276 SER A CA 1
ATOM 2268 C C . SER A 1 276 ? -17.674 -2.267 12.714 1.00 91.19 276 SER A C 1
ATOM 2270 O O . SER A 1 276 ? -17.908 -2.537 13.892 1.00 91.19 276 SER A O 1
ATOM 2272 N N . ARG A 1 277 ? -16.581 -1.588 12.345 1.00 92.06 277 ARG A N 1
ATOM 2273 C CA . ARG A 1 277 ? -15.579 -1.076 13.286 1.00 92.06 277 ARG A CA 1
ATOM 2274 C C . ARG A 1 277 ? -16.195 -0.103 14.275 1.00 92.06 277 ARG A C 1
ATOM 2276 O O . ARG A 1 277 ? -16.000 -0.269 15.474 1.00 92.06 277 ARG A O 1
ATOM 2283 N N . LYS A 1 278 ? -16.944 0.898 13.803 1.00 93.25 278 LYS A N 1
ATOM 2284 C CA . LYS A 1 278 ? -17.586 1.877 14.688 1.00 93.25 278 LYS A CA 1
ATOM 2285 C C . LYS A 1 278 ? -18.546 1.186 15.657 1.00 93.25 278 LYS A C 1
ATOM 2287 O O . LYS A 1 278 ? -18.499 1.475 16.849 1.00 93.25 278 LYS A O 1
ATOM 2292 N N . ALA A 1 279 ? -19.370 0.260 15.165 1.00 92.69 279 ALA A N 1
ATOM 2293 C CA . ALA A 1 279 ? -20.299 -0.501 15.998 1.00 92.69 279 ALA A CA 1
ATOM 2294 C C . ALA A 1 279 ? -19.568 -1.324 17.071 1.00 92.69 279 ALA A C 1
ATOM 2296 O O . ALA A 1 279 ? -19.950 -1.294 18.239 1.00 92.69 279 ALA A O 1
ATOM 2297 N N . LYS A 1 280 ? -18.475 -2.000 16.701 1.00 91.50 280 LYS A N 1
ATOM 2298 C CA . LYS A 1 280 ? -17.668 -2.788 17.638 1.00 91.50 280 LYS A CA 1
ATOM 2299 C C . LYS A 1 280 ? -16.961 -1.918 18.676 1.00 91.50 280 LYS A C 1
ATOM 2301 O O . LYS A 1 280 ? -16.987 -2.244 19.857 1.00 91.50 280 LYS A O 1
ATOM 2306 N N . MET A 1 281 ? -16.387 -0.790 18.259 1.00 91.56 281 MET A N 1
ATOM 2307 C CA . MET A 1 281 ? -15.767 0.175 19.171 1.00 91.56 281 MET A CA 1
ATOM 2308 C C . MET A 1 281 ? -16.777 0.728 20.184 1.00 91.56 281 MET A C 1
ATOM 2310 O O . MET A 1 281 ? -16.455 0.812 21.366 1.00 91.56 281 MET A O 1
ATOM 2314 N N . LEU A 1 282 ? -17.993 1.072 19.742 1.00 93.19 282 LEU A N 1
ATOM 2315 C CA . LEU A 1 282 ? -19.065 1.518 20.637 1.00 93.19 282 LEU A CA 1
ATOM 2316 C C . LEU A 1 282 ? -19.468 0.410 21.614 1.00 93.19 282 LEU A C 1
ATOM 2318 O O . LEU A 1 282 ? -19.468 0.652 22.814 1.00 93.19 282 LEU A O 1
ATOM 2322 N N . SER A 1 283 ? -19.691 -0.812 21.126 1.00 93.12 283 SER A N 1
ATOM 2323 C CA . SER A 1 283 ? -20.021 -1.964 21.975 1.00 93.12 283 SER A CA 1
ATOM 2324 C C . SER A 1 283 ? -18.943 -2.241 23.031 1.00 93.12 283 SER A C 1
ATOM 2326 O O . SER A 1 283 ? -19.269 -2.482 24.190 1.00 93.12 283 SER A O 1
ATOM 2328 N N . ASN A 1 284 ? -17.658 -2.147 22.675 1.00 91.44 284 ASN A N 1
ATOM 2329 C CA . ASN A 1 284 ? -16.562 -2.334 23.628 1.00 91.44 284 ASN A CA 1
ATOM 2330 C C . ASN A 1 284 ? -16.530 -1.224 24.700 1.00 91.44 284 ASN A C 1
ATOM 2332 O O . ASN A 1 284 ? -16.280 -1.507 25.873 1.00 91.44 284 ASN A O 1
ATOM 2336 N N . LEU A 1 285 ? -16.785 0.035 24.317 1.00 92.38 285 LEU A N 1
ATOM 2337 C CA . LEU A 1 285 ? -16.862 1.160 25.259 1.00 92.38 285 LEU A CA 1
ATOM 2338 C C . LEU A 1 285 ? -18.083 1.055 26.181 1.00 92.38 285 LEU A C 1
ATOM 2340 O O . LEU A 1 285 ? -17.970 1.363 27.368 1.00 92.38 285 LEU A O 1
ATOM 2344 N N . GLU A 1 286 ? -19.219 0.590 25.661 1.00 92.38 286 GLU A N 1
ATOM 2345 C CA . GLU A 1 286 ? -20.436 0.316 26.431 1.00 92.38 286 GLU A CA 1
ATOM 2346 C C . GLU A 1 286 ? -20.181 -0.775 27.477 1.00 92.38 286 GLU A C 1
ATOM 2348 O O . GLU A 1 286 ? -20.391 -0.531 28.665 1.00 92.38 286 GLU A O 1
ATOM 2353 N N . SER A 1 287 ? -19.617 -1.923 27.079 1.00 88.75 287 SER A N 1
ATOM 2354 C CA . SER A 1 287 ? -19.258 -2.997 28.017 1.00 88.75 287 SER A CA 1
ATOM 2355 C C . SER A 1 287 ? -18.254 -2.531 29.077 1.00 88.75 287 SER A C 1
ATOM 2357 O O . SER A 1 287 ? -18.439 -2.797 30.263 1.00 88.75 287 SER A O 1
ATOM 2359 N N . CYS A 1 288 ? -17.233 -1.760 28.690 1.00 88.75 288 CYS A N 1
ATOM 2360 C CA . CYS A 1 288 ? -16.279 -1.173 29.637 1.00 88.75 288 CYS A CA 1
ATOM 2361 C C . CYS A 1 288 ? -16.970 -0.213 30.628 1.00 88.75 288 CYS A C 1
ATOM 2363 O O . CYS A 1 288 ? -16.691 -0.232 31.830 1.00 88.75 288 CYS A O 1
ATOM 2365 N N . CYS A 1 289 ? -17.912 0.611 30.156 1.00 89.81 289 CYS A N 1
ATOM 2366 C CA . CYS A 1 289 ? -18.699 1.492 31.019 1.00 89.81 289 CYS A CA 1
ATOM 2367 C C . CYS A 1 289 ? -19.576 0.706 31.997 1.00 89.81 289 CYS A C 1
ATOM 2369 O O . CYS A 1 289 ? -19.679 1.098 33.163 1.00 89.81 289 CYS 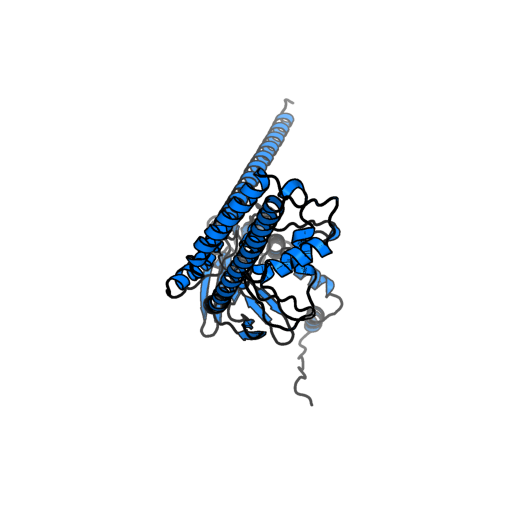A O 1
ATOM 2371 N N . GLU A 1 290 ? -20.207 -0.381 31.557 1.00 85.69 290 GLU A N 1
ATOM 2372 C CA . GLU A 1 290 ? -21.004 -1.261 32.415 1.00 85.69 290 GLU A CA 1
ATOM 2373 C C . GLU A 1 290 ? -20.137 -1.924 33.490 1.00 85.69 290 GLU A C 1
ATOM 2375 O O . GLU A 1 290 ? -20.469 -1.855 34.676 1.00 85.69 290 GLU A O 1
ATOM 2380 N N . GLU A 1 291 ? -18.977 -2.468 33.115 1.00 85.31 291 GLU A N 1
ATOM 2381 C CA . GLU A 1 291 ? -18.004 -3.047 34.047 1.00 85.31 291 GLU A CA 1
ATOM 2382 C C . GLU A 1 291 ? -17.534 -2.032 35.097 1.00 85.31 291 GLU A C 1
ATOM 2384 O O . GLU A 1 291 ? -17.530 -2.328 36.298 1.00 85.31 291 GLU A O 1
ATOM 2389 N N . LEU A 1 292 ? -17.193 -0.809 34.677 1.00 85.69 292 LEU A N 1
ATOM 2390 C CA . LEU A 1 292 ? -16.805 0.270 35.589 1.00 85.69 292 LEU A CA 1
ATOM 2391 C C . LEU A 1 292 ? -17.963 0.680 36.502 1.00 85.69 292 LEU A C 1
ATOM 2393 O O . LEU A 1 292 ? -17.758 0.880 37.698 1.00 85.69 292 LEU A O 1
ATOM 2397 N N . THR A 1 293 ? -19.184 0.763 35.974 1.00 85.50 293 THR A N 1
ATOM 2398 C CA . THR A 1 293 ? -20.384 1.101 36.756 1.00 85.50 293 THR A CA 1
ATOM 2399 C C . THR A 1 293 ? -20.644 0.058 37.837 1.00 85.50 293 THR A C 1
ATOM 2401 O O . THR A 1 293 ? -20.836 0.416 39.002 1.00 85.50 293 THR A O 1
ATOM 2404 N N . ASN A 1 294 ? -20.578 -1.223 37.474 1.00 82.75 294 ASN A N 1
ATOM 2405 C CA . ASN A 1 294 ? -20.747 -2.342 38.396 1.00 82.75 294 ASN A CA 1
ATOM 2406 C C . ASN A 1 294 ? -19.641 -2.359 39.457 1.00 82.75 294 ASN A C 1
ATOM 2408 O O . ASN A 1 294 ? -19.924 -2.518 40.645 1.00 82.75 294 ASN A O 1
ATOM 2412 N N . THR A 1 295 ? -18.393 -2.110 39.052 1.00 82.75 295 THR A N 1
ATOM 2413 C CA . THR A 1 295 ? -17.239 -2.031 39.959 1.00 82.75 295 THR A CA 1
ATOM 2414 C C . THR A 1 295 ? -17.385 -0.884 40.963 1.00 82.75 295 THR A C 1
ATOM 2416 O O . THR A 1 295 ? -17.225 -1.089 42.165 1.00 82.75 295 THR A O 1
ATOM 2419 N N . ILE A 1 296 ? -17.749 0.317 40.506 1.00 84.50 296 ILE A N 1
ATOM 2420 C CA . ILE A 1 296 ? -17.964 1.490 41.368 1.00 84.50 296 ILE A CA 1
ATOM 2421 C C . ILE A 1 296 ? -19.131 1.243 42.333 1.00 84.50 296 ILE A C 1
ATOM 2423 O O . ILE A 1 296 ? -19.020 1.532 43.527 1.00 84.50 296 ILE A O 1
ATOM 2427 N N . ALA A 1 297 ? -20.243 0.686 41.843 1.00 81.81 297 ALA A N 1
ATOM 2428 C CA . ALA A 1 297 ? -21.398 0.348 42.671 1.00 81.81 297 ALA A CA 1
ATOM 2429 C C . ALA A 1 297 ? -21.030 -0.671 43.761 1.00 81.81 297 ALA A C 1
ATOM 2431 O O . ALA A 1 297 ? -21.386 -0.483 44.926 1.00 81.81 297 ALA A O 1
ATOM 2432 N N . PHE A 1 298 ? -20.256 -1.699 43.402 1.00 80.31 298 PHE A N 1
ATOM 2433 C CA . PHE A 1 298 ? -19.747 -2.707 44.326 1.00 80.31 298 PHE A CA 1
ATOM 2434 C C . PHE A 1 298 ? -18.846 -2.096 45.408 1.00 80.31 298 PHE A C 1
ATOM 2436 O O . PHE A 1 298 ? -19.090 -2.301 46.597 1.00 80.31 298 PHE A O 1
ATOM 2443 N N . VAL A 1 299 ? -17.851 -1.287 45.023 1.00 81.94 299 VAL A N 1
ATOM 2444 C CA . VAL A 1 299 ? -16.931 -0.633 45.970 1.00 81.94 299 VAL A CA 1
ATOM 2445 C C . VAL A 1 299 ? -17.690 0.293 46.924 1.00 81.94 299 VAL A C 1
ATOM 2447 O O . VAL A 1 299 ? -17.494 0.220 48.139 1.00 81.94 299 VAL A O 1
ATOM 2450 N N . ARG A 1 300 ? -18.610 1.122 46.411 1.00 82.56 300 ARG A N 1
ATOM 2451 C CA . ARG A 1 300 ? -19.446 2.009 47.240 1.00 82.56 300 ARG A CA 1
ATOM 2452 C C . ARG A 1 300 ? -20.319 1.222 48.219 1.00 82.56 300 ARG A C 1
ATOM 2454 O O . ARG A 1 300 ? -20.452 1.619 49.377 1.00 82.56 300 ARG A O 1
ATOM 2461 N N . LEU A 1 301 ? -20.890 0.101 47.781 1.00 77.00 301 LEU A N 1
ATOM 2462 C CA . LEU A 1 301 ? -21.730 -0.757 48.613 1.00 77.00 301 LEU A CA 1
ATOM 2463 C C . LEU A 1 301 ? -20.939 -1.428 49.740 1.00 77.00 301 LEU A C 1
ATOM 2465 O O . LEU A 1 301 ? -21.362 -1.374 50.893 1.00 77.00 301 LEU A O 1
ATOM 2469 N N . VAL A 1 302 ? -19.781 -2.007 49.427 1.00 77.94 302 VAL A N 1
ATOM 2470 C CA . VAL A 1 302 ? -18.881 -2.612 50.420 1.00 77.94 302 VAL A CA 1
ATOM 2471 C C . VAL A 1 302 ? -18.493 -1.597 51.496 1.00 77.94 302 VAL A C 1
ATOM 2473 O O . VAL A 1 302 ? -18.572 -1.909 52.687 1.00 77.94 302 VAL A O 1
ATOM 2476 N N . LYS A 1 303 ? -18.136 -0.370 51.090 1.00 76.94 303 LYS A N 1
ATOM 2477 C CA . LYS A 1 303 ? -17.781 0.717 52.016 1.00 76.94 303 LYS A CA 1
ATOM 2478 C C . LYS A 1 303 ? -18.964 1.125 52.889 1.00 76.94 303 LYS A C 1
ATOM 2480 O O . LYS A 1 303 ? -18.813 1.238 54.101 1.00 76.94 303 LYS A O 1
ATOM 2485 N N . LYS A 1 304 ? -20.158 1.278 52.304 1.00 79.00 304 LYS A N 1
ATOM 2486 C CA . LYS A 1 304 ? -21.386 1.609 53.049 1.00 79.00 304 LYS A CA 1
ATOM 2487 C C . LYS A 1 304 ? -21.758 0.534 54.074 1.00 79.00 304 LYS A C 1
ATOM 2489 O O . LYS A 1 304 ? -22.234 0.865 55.155 1.00 79.00 304 LYS A O 1
ATOM 2494 N N . LEU A 1 305 ? -21.562 -0.739 53.738 1.00 71.31 305 LEU A N 1
ATOM 2495 C CA . LEU A 1 305 ? -21.880 -1.869 54.615 1.00 71.31 305 LEU A CA 1
ATOM 2496 C C . LEU A 1 305 ? -20.813 -2.131 55.686 1.00 71.31 305 LEU A C 1
ATOM 2498 O O . LEU A 1 305 ? -21.037 -2.996 56.534 1.00 71.31 305 LEU A O 1
ATOM 2502 N N . ASN A 1 306 ? -19.673 -1.428 55.637 1.00 69.25 306 ASN A N 1
ATOM 2503 C CA . ASN A 1 306 ? -18.484 -1.725 56.436 1.00 69.25 306 ASN A CA 1
ATOM 2504 C C . ASN A 1 306 ? -18.184 -3.238 56.430 1.00 69.25 306 ASN A C 1
ATOM 2506 O O . ASN A 1 306 ? -18.079 -3.878 57.479 1.00 69.25 306 ASN A O 1
ATOM 2510 N N . PHE A 1 307 ? -18.211 -3.840 55.233 1.00 68.81 307 PHE A N 1
ATOM 2511 C CA . PHE A 1 307 ? -18.180 -5.291 55.095 1.00 68.81 307 PHE A CA 1
ATOM 2512 C C . PHE A 1 307 ? -16.820 -5.841 55.528 1.00 68.81 307 PHE A C 1
ATOM 2514 O O . PHE A 1 307 ? -15.790 -5.526 54.938 1.00 68.81 307 PHE A O 1
ATOM 2521 N N . ASP A 1 308 ? -16.836 -6.690 56.550 1.00 69.12 308 ASP A N 1
ATOM 2522 C CA . ASP A 1 308 ? -15.636 -7.348 57.042 1.00 69.12 308 ASP A CA 1
ATOM 2523 C C . ASP A 1 308 ? -15.310 -8.590 56.201 1.00 69.12 308 ASP A C 1
ATOM 2525 O O . ASP A 1 308 ? -15.922 -9.652 56.345 1.00 69.12 308 ASP A O 1
ATOM 2529 N N . PHE A 1 309 ? -14.323 -8.435 55.319 1.00 69.75 309 PHE A N 1
ATOM 2530 C CA . PHE A 1 309 ? -13.800 -9.497 54.460 1.00 69.75 309 PHE A CA 1
ATOM 2531 C C . PHE A 1 309 ? -13.035 -10.594 55.218 1.00 69.75 309 PHE A C 1
ATOM 2533 O O . PHE A 1 309 ? -12.749 -11.633 54.629 1.00 69.75 309 PHE A O 1
ATOM 2540 N N . LEU A 1 310 ? -12.688 -10.385 56.495 1.00 66.12 310 LEU A N 1
ATOM 2541 C CA . LEU A 1 310 ? -11.958 -11.367 57.304 1.00 66.12 310 LEU A CA 1
ATOM 2542 C C . LEU A 1 310 ? -12.894 -12.373 57.981 1.00 66.12 310 LEU A C 1
ATOM 2544 O O . LEU A 1 310 ? -12.498 -13.515 58.212 1.00 66.12 310 LEU A O 1
ATOM 2548 N N . THR A 1 311 ? -14.123 -11.962 58.308 1.00 65.56 311 THR A N 1
ATOM 2549 C CA . THR A 1 311 ? -15.075 -12.786 59.073 1.00 65.56 311 THR A CA 1
ATOM 2550 C C . THR A 1 311 ? -16.223 -13.341 58.238 1.00 65.56 311 THR A C 1
ATOM 2552 O O . THR A 1 311 ? -16.773 -14.388 58.584 1.00 65.56 311 THR A O 1
ATOM 2555 N N . LYS A 1 312 ? -16.589 -12.677 57.138 1.00 66.75 312 LYS A N 1
ATOM 2556 C CA . LYS A 1 312 ? -17.718 -13.073 56.287 1.00 66.75 312 LYS A CA 1
ATOM 2557 C C . LYS A 1 312 ? -17.249 -13.799 55.031 1.00 66.75 312 LYS A C 1
ATOM 2559 O O . LYS A 1 312 ? -16.226 -13.459 54.443 1.00 66.75 312 LYS A O 1
ATOM 2564 N N . ASN A 1 313 ? -18.016 -14.799 54.602 1.00 66.94 313 ASN A N 1
ATOM 2565 C CA . ASN A 1 313 ? -17.666 -15.628 53.449 1.00 66.94 313 ASN A CA 1
ATOM 2566 C C . ASN A 1 313 ? -18.330 -15.126 52.147 1.00 66.94 313 ASN A C 1
ATOM 2568 O O . ASN A 1 313 ? -19.214 -14.267 52.147 1.00 66.94 313 ASN A O 1
ATOM 2572 N N . SER A 1 314 ? -17.924 -15.695 51.007 1.00 62.47 314 SER A N 1
ATOM 2573 C CA . SER A 1 314 ? -18.450 -15.324 49.684 1.00 62.47 314 SER A CA 1
ATOM 2574 C C . SER A 1 314 ? -19.954 -15.588 49.509 1.00 62.47 314 SER A C 1
ATOM 2576 O O . SER A 1 314 ? -20.597 -14.904 48.714 1.00 62.47 314 SER A O 1
ATOM 2578 N N . LYS A 1 315 ? -20.547 -16.525 50.263 1.00 65.62 315 LYS A N 1
ATOM 2579 C CA . LYS A 1 315 ? -21.993 -16.811 50.233 1.00 65.62 315 LYS A CA 1
ATOM 2580 C C . LYS A 1 315 ? -22.802 -15.749 50.976 1.00 65.62 315 LYS A C 1
ATOM 2582 O O . LYS A 1 315 ? -23.918 -15.437 50.557 1.00 65.62 315 LYS A O 1
ATOM 2587 N N . ASP A 1 316 ? -22.235 -15.157 52.026 1.00 65.25 316 ASP A N 1
ATOM 2588 C CA . ASP A 1 316 ? -22.862 -14.051 52.747 1.00 65.25 316 ASP A CA 1
ATOM 2589 C C . ASP A 1 316 ? -22.999 -12.847 51.810 1.00 65.25 316 ASP A C 1
ATOM 2591 O O . ASP A 1 316 ? -24.106 -12.348 51.619 1.00 65.25 316 ASP A O 1
ATOM 2595 N N . LEU A 1 317 ? -21.915 -12.460 51.120 1.00 63.94 317 LEU A N 1
ATOM 2596 C CA . LEU A 1 317 ? -21.930 -11.413 50.083 1.00 63.94 317 LEU A CA 1
ATOM 2597 C C . LEU A 1 317 ? -22.976 -11.685 48.997 1.00 63.94 317 LEU A C 1
ATOM 2599 O O . LEU A 1 317 ? -23.753 -10.795 48.670 1.00 63.94 317 LEU A O 1
ATOM 2603 N N . GLN A 1 318 ? -23.051 -12.911 48.474 1.00 62.69 318 GLN A N 1
ATOM 2604 C CA . GLN A 1 318 ? -24.045 -13.281 47.456 1.00 62.69 318 GLN A CA 1
ATOM 2605 C C . GLN A 1 318 ? -25.490 -13.155 47.953 1.00 62.69 318 GLN A C 1
ATOM 2607 O O . GLN A 1 318 ? -26.367 -12.737 47.199 1.00 62.69 318 GLN A O 1
ATOM 2612 N N . THR A 1 319 ? -25.743 -13.493 49.217 1.00 64.56 319 THR A N 1
ATOM 2613 C CA . THR A 1 319 ? -27.064 -13.332 49.840 1.00 64.56 319 THR A CA 1
ATOM 2614 C C . THR A 1 319 ? -27.404 -11.849 49.995 1.00 64.56 319 THR A C 1
ATOM 2616 O O . THR A 1 319 ? -28.523 -11.441 49.691 1.00 64.56 319 THR A O 1
ATOM 2619 N N . TYR A 1 320 ? -26.424 -11.019 50.371 1.00 63.81 320 TYR A N 1
ATOM 2620 C CA . TYR A 1 320 ? -26.583 -9.564 50.403 1.00 63.81 320 TYR A CA 1
ATOM 2621 C C . TYR A 1 320 ? -26.864 -8.976 49.014 1.00 63.81 320 TYR A C 1
ATOM 2623 O O . TYR A 1 320 ? -27.771 -8.157 48.899 1.00 63.81 320 TYR A O 1
ATOM 2631 N N . PHE A 1 321 ? -26.164 -9.416 47.961 1.00 63.31 321 PHE A N 1
ATOM 2632 C CA . PHE A 1 321 ? -26.425 -8.956 46.591 1.00 63.31 321 PHE A CA 1
ATOM 2633 C C . PHE A 1 321 ? -27.812 -9.355 46.101 1.00 63.31 321 PHE A C 1
ATOM 2635 O O . PHE A 1 321 ? -28.548 -8.487 45.650 1.00 63.31 321 PHE A O 1
ATOM 2642 N N . LYS A 1 322 ? -28.214 -10.621 46.270 1.00 62.50 322 LYS A N 1
ATOM 2643 C CA . LYS A 1 322 ? -29.561 -11.085 45.890 1.00 62.50 322 LYS A CA 1
ATOM 2644 C C . LYS A 1 322 ? -30.676 -10.306 46.586 1.00 62.50 322 LYS A C 1
ATOM 2646 O O . LYS A 1 322 ? -31.698 -10.035 45.967 1.00 62.50 322 LYS A O 1
ATOM 2651 N N . ASN A 1 323 ? -30.469 -9.926 47.845 1.00 57.56 323 ASN A N 1
ATOM 2652 C CA . ASN A 1 323 ? -31.439 -9.140 48.605 1.00 57.56 323 ASN A CA 1
ATOM 2653 C C . ASN A 1 323 ? -31.465 -7.657 48.198 1.00 57.56 323 ASN A C 1
ATOM 2655 O O . ASN A 1 323 ? -32.466 -6.987 48.432 1.00 57.56 323 ASN A O 1
ATOM 2659 N N . LEU A 1 324 ? -30.389 -7.140 47.595 1.00 52.03 324 LEU A N 1
ATOM 2660 C CA . LEU A 1 324 ? -30.315 -5.767 47.090 1.00 52.03 324 LEU A CA 1
ATOM 2661 C C . LEU A 1 324 ? -30.841 -5.636 45.648 1.00 52.03 324 LEU A C 1
ATOM 2663 O O . LEU A 1 324 ? -31.350 -4.585 45.272 1.00 52.03 324 LEU A O 1
ATOM 2667 N N . SER A 1 325 ? -30.752 -6.708 44.853 1.00 49.16 325 SER A N 1
ATOM 2668 C CA . SER A 1 325 ? -31.187 -6.798 43.447 1.00 49.16 325 SER A CA 1
ATOM 2669 C C . SER A 1 325 ? -32.708 -6.766 43.226 1.00 49.16 325 SER A C 1
ATOM 2671 O O . SER A 1 325 ? -33.162 -7.074 42.127 1.00 49.16 325 SER A O 1
ATOM 2673 N N . VAL A 1 326 ? -33.515 -6.395 44.225 1.00 41.56 326 VAL A N 1
ATOM 2674 C CA . VAL A 1 326 ? -34.962 -6.196 44.027 1.00 41.56 326 VAL A CA 1
ATOM 2675 C C . VAL A 1 326 ? -35.257 -4.868 43.304 1.00 41.56 326 VAL A C 1
ATOM 2677 O O . VAL A 1 326 ? -36.289 -4.774 42.649 1.00 41.56 326 VAL A O 1
ATOM 2680 N N . ASP A 1 327 ? -34.325 -3.901 43.294 1.00 37.47 327 ASP A N 1
ATOM 2681 C CA . ASP A 1 327 ? -34.558 -2.562 42.713 1.00 37.47 327 ASP A CA 1
ATOM 2682 C C . ASP A 1 327 ? -33.697 -2.188 41.482 1.00 37.47 327 ASP A C 1
ATOM 2684 O O . ASP A 1 327 ? -33.831 -1.079 40.965 1.00 37.47 327 ASP A O 1
ATOM 2688 N N . ALA A 1 328 ? -32.838 -3.067 40.947 1.00 37.06 328 ALA A N 1
ATOM 2689 C CA . ALA A 1 328 ? -32.054 -2.739 39.746 1.00 37.06 328 ALA A CA 1
ATOM 2690 C C . ALA A 1 328 ? -31.820 -3.942 38.813 1.00 37.06 328 ALA A C 1
ATOM 2692 O O . ALA A 1 328 ? -30.941 -4.763 39.049 1.00 37.06 328 ALA A O 1
ATOM 2693 N N . VAL A 1 329 ? -32.605 -3.955 37.727 1.00 33.12 329 VAL A N 1
ATOM 2694 C CA . VAL A 1 329 ? -32.417 -4.653 36.437 1.00 33.12 329 VAL A CA 1
ATOM 2695 C C . VAL A 1 329 ? -32.388 -6.193 36.481 1.00 33.12 329 VAL A C 1
ATOM 2697 O O . VAL A 1 329 ? -31.383 -6.829 36.784 1.00 33.12 329 VAL A O 1
ATOM 2700 N N . ARG A 1 330 ? -33.517 -6.797 36.075 1.00 31.05 330 ARG A N 1
ATOM 2701 C CA . ARG A 1 330 ? -33.622 -8.203 35.638 1.00 31.05 330 ARG A CA 1
ATOM 2702 C C . ARG A 1 330 ? -32.727 -8.466 34.419 1.00 31.05 330 ARG A C 1
ATOM 2704 O O . ARG A 1 330 ? -32.709 -7.646 33.504 1.00 31.05 330 ARG A O 1
ATOM 2711 N N . PRO A 1 331 ? -32.213 -9.697 34.303 1.00 34.78 331 PRO A N 1
ATOM 2712 C CA . PRO A 1 331 ? -32.485 -10.485 33.105 1.00 34.78 331 PRO A CA 1
ATOM 2713 C C . PRO A 1 331 ? -33.485 -11.590 33.434 1.00 34.78 331 PRO A C 1
ATOM 2715 O O . PRO A 1 331 ? -33.443 -12.197 34.506 1.00 34.78 331 PRO A O 1
ATOM 2718 N N . GLU A 1 332 ? -34.425 -11.800 32.522 1.00 31.78 332 GLU A N 1
ATOM 2719 C CA . GLU A 1 332 ? -35.394 -12.885 32.588 1.00 31.78 332 GLU A CA 1
ATOM 2720 C C . GLU A 1 332 ? -34.722 -14.263 32.548 1.00 31.78 332 GLU A C 1
ATOM 2722 O O . GLU A 1 332 ? -33.565 -14.435 32.171 1.00 31.78 332 GLU A O 1
ATOM 2727 N N . GLU A 1 333 ? -35.491 -15.229 33.029 1.00 40.28 333 GLU A N 1
ATOM 2728 C CA . GLU A 1 333 ? -35.125 -16.596 33.352 1.00 40.28 333 GLU A CA 1
ATOM 2729 C C . GLU A 1 333 ? -34.468 -17.372 32.194 1.00 40.28 333 GLU A C 1
ATOM 2731 O O . GLU A 1 333 ? -34.873 -17.259 31.041 1.00 40.28 333 GLU A O 1
ATOM 2736 N N . GLN A 1 334 ? -33.550 -18.270 32.591 1.00 34.50 334 GLN A N 1
ATOM 2737 C CA . GLN A 1 334 ? -32.934 -19.393 31.856 1.00 34.50 334 GLN A CA 1
ATOM 2738 C C . GLN A 1 334 ? -31.493 -19.221 31.354 1.00 34.50 334 GLN A C 1
ATOM 2740 O O . GLN A 1 334 ? -31.251 -19.346 30.165 1.00 34.50 334 GLN A O 1
ATOM 2745 N N . VAL A 1 335 ? -30.518 -19.131 32.267 1.00 29.73 335 VAL A N 1
ATOM 2746 C CA . VAL A 1 335 ? -29.243 -19.887 32.202 1.00 29.73 335 VAL A CA 1
ATOM 2747 C C . VAL A 1 335 ? -28.761 -20.070 33.648 1.00 29.73 335 VAL A C 1
ATOM 2749 O O . VAL A 1 335 ? -28.938 -19.174 34.472 1.00 29.73 335 VAL A O 1
ATOM 2752 N N . GLY A 1 336 ? -28.217 -21.241 33.992 1.00 32.12 336 GLY A N 1
ATOM 2753 C CA . GLY A 1 336 ? -27.659 -21.514 35.319 1.00 32.12 336 GLY A CA 1
ATOM 2754 C C . GLY A 1 336 ? -26.748 -20.381 35.795 1.00 32.12 336 GLY A C 1
ATOM 2755 O O . GLY A 1 336 ? -25.931 -19.893 35.027 1.00 32.12 336 GLY A O 1
ATOM 2756 N N . CYS A 1 337 ? -26.942 -19.961 37.045 1.00 34.41 337 CYS A N 1
ATOM 2757 C CA . CYS A 1 337 ? -26.258 -18.863 37.725 1.00 34.41 337 CYS A CA 1
ATOM 2758 C C . CYS A 1 337 ? -24.763 -18.819 37.370 1.00 34.41 337 CYS A C 1
ATOM 2760 O O . CYS A 1 337 ? -23.969 -19.574 37.938 1.00 34.41 337 CYS A O 1
ATOM 2762 N N . ASP A 1 338 ? -24.395 -17.959 36.423 1.00 38.75 338 ASP A N 1
ATOM 2763 C CA . ASP A 1 338 ? -23.038 -17.912 35.907 1.00 38.75 338 ASP A CA 1
ATOM 2764 C C . ASP A 1 338 ? -22.143 -17.241 36.957 1.00 38.75 338 ASP A C 1
ATOM 2766 O O . ASP A 1 338 ? -22.235 -16.043 37.234 1.00 38.75 338 ASP A O 1
ATOM 2770 N N . TYR A 1 339 ? -21.311 -18.046 37.618 1.00 43.97 339 TYR A N 1
ATOM 2771 C CA . TYR A 1 339 ? -20.384 -17.615 38.669 1.00 43.97 339 TYR A CA 1
ATOM 2772 C C . TYR A 1 339 ? -19.385 -16.545 38.174 1.00 43.97 339 TYR A C 1
ATOM 2774 O O . TYR A 1 339 ? -18.796 -15.839 38.994 1.00 43.97 339 TYR A O 1
ATOM 2782 N N . GLY A 1 340 ? -19.212 -16.391 36.855 1.00 50.19 340 GLY A N 1
ATOM 2783 C CA . GLY A 1 340 ? -18.201 -15.530 36.238 1.00 50.19 340 GLY A CA 1
ATOM 2784 C C . GLY A 1 340 ? -18.369 -14.026 36.488 1.00 50.19 340 GLY A C 1
ATOM 2785 O O . GLY A 1 340 ? -17.374 -13.351 36.750 1.00 50.19 340 GLY A O 1
ATOM 2786 N N . ILE A 1 341 ? -19.600 -13.495 36.485 1.00 50.69 341 ILE A N 1
ATOM 2787 C CA . ILE A 1 341 ? -19.848 -12.036 36.578 1.00 50.69 341 ILE A CA 1
ATOM 2788 C C . ILE A 1 341 ? -19.448 -11.483 37.954 1.00 50.69 341 ILE A C 1
ATOM 2790 O O . ILE A 1 341 ? -18.895 -10.392 38.065 1.00 50.69 341 ILE A O 1
ATOM 2794 N N . TYR A 1 342 ? -19.681 -12.248 39.021 1.00 58.72 342 TYR A N 1
ATOM 2795 C CA . TYR A 1 342 ? -19.262 -11.853 40.367 1.00 58.72 342 TYR A CA 1
ATOM 2796 C C . TYR A 1 342 ? -17.800 -12.196 40.651 1.00 58.72 342 TYR A C 1
ATOM 2798 O O . TYR A 1 342 ? -17.209 -11.617 41.558 1.00 58.72 342 TYR A O 1
ATOM 2806 N N . GLN A 1 343 ? -17.198 -13.121 39.902 1.00 64.75 343 GLN A N 1
ATOM 2807 C CA . GLN A 1 343 ? -15.816 -13.530 40.131 1.00 64.75 343 GLN A CA 1
ATOM 2808 C C . GLN A 1 343 ? -14.821 -12.417 39.793 1.00 64.75 343 GLN A C 1
ATOM 2810 O O . GLN A 1 343 ? -13.866 -12.234 40.545 1.00 64.75 343 GLN A O 1
ATOM 2815 N N . SER A 1 344 ? -15.075 -11.626 38.746 1.00 68.56 344 SER A N 1
ATOM 2816 C CA . SER A 1 344 ? -14.270 -10.435 38.440 1.00 68.56 344 SER A CA 1
ATOM 2817 C C . SER A 1 344 ? -14.322 -9.419 39.590 1.00 68.56 344 SER A C 1
ATOM 2819 O O . SER A 1 344 ? -13.276 -8.983 40.070 1.00 68.56 344 SER A O 1
ATOM 2821 N N . LEU A 1 345 ? -15.515 -9.139 40.123 1.00 72.75 345 LEU A N 1
ATOM 2822 C CA . LEU A 1 345 ? -15.724 -8.217 41.248 1.00 72.75 345 LEU A CA 1
ATOM 2823 C C . LEU A 1 345 ? -15.116 -8.725 42.567 1.00 72.75 345 LEU A C 1
ATOM 2825 O O . LEU A 1 345 ? -14.567 -7.947 43.343 1.00 72.75 345 LEU A O 1
ATOM 2829 N N . LEU A 1 346 ? -15.180 -10.032 42.824 1.00 71.81 346 LEU A N 1
ATOM 2830 C CA . LEU A 1 346 ? -14.593 -10.654 44.017 1.00 71.81 346 LEU A CA 1
ATOM 2831 C C . LEU A 1 346 ? -13.070 -10.817 43.918 1.00 71.81 346 LEU A C 1
ATOM 2833 O O . LEU A 1 346 ? -12.412 -10.984 44.941 1.00 71.81 346 LEU A O 1
ATOM 2837 N N . SER A 1 347 ? -12.510 -10.765 42.708 1.00 78.00 347 SER A N 1
ATOM 2838 C CA . SER A 1 347 ? -11.063 -10.822 42.466 1.00 78.00 347 SER A CA 1
ATOM 2839 C C . SER A 1 347 ? -10.357 -9.466 42.591 1.00 78.00 347 SER A C 1
ATOM 2841 O O . SER A 1 347 ? -9.138 -9.393 42.426 1.00 78.00 347 SER A O 1
ATOM 2843 N N . LEU A 1 348 ? -11.099 -8.392 42.885 1.00 81.19 348 LEU A N 1
ATOM 2844 C CA . LEU A 1 348 ? -10.532 -7.055 43.027 1.00 81.19 348 LEU A CA 1
ATOM 2845 C C . LEU A 1 348 ? -9.555 -6.991 44.216 1.00 81.19 348 LEU A C 1
ATOM 2847 O O . LEU A 1 348 ? -9.867 -7.487 45.303 1.00 81.19 348 LEU A O 1
ATOM 2851 N N . PRO A 1 349 ? -8.378 -6.361 44.051 1.00 82.12 349 PRO A N 1
ATOM 2852 C CA . PRO A 1 349 ? -7.437 -6.198 45.148 1.00 82.12 349 PRO A CA 1
ATOM 2853 C C . PRO A 1 349 ? -8.006 -5.263 46.223 1.00 82.12 349 PRO A C 1
ATOM 2855 O O . PRO A 1 349 ? -8.747 -4.325 45.938 1.00 82.12 349 PRO A O 1
ATOM 2858 N N . LEU A 1 350 ? -7.598 -5.463 47.481 1.00 76.31 350 LEU A N 1
ATOM 2859 C CA . LEU A 1 350 ? -8.056 -4.626 48.602 1.00 76.31 350 LEU A CA 1
ATOM 2860 C C . LEU A 1 350 ? -7.719 -3.133 48.417 1.00 76.31 350 LEU A C 1
ATOM 2862 O O . LEU A 1 350 ? -8.397 -2.267 48.966 1.00 76.31 350 LEU A O 1
ATOM 2866 N N . SER A 1 351 ? -6.710 -2.819 47.601 1.00 80.88 351 SER A N 1
ATOM 2867 C CA . SER A 1 351 ? -6.348 -1.445 47.256 1.00 80.88 351 SER A CA 1
ATOM 2868 C C . SER A 1 351 ? -7.423 -0.691 46.473 1.00 80.88 351 SER A C 1
ATOM 2870 O O . SER A 1 351 ? -7.448 0.540 46.496 1.00 80.88 351 SER A O 1
ATOM 2872 N N . THR A 1 352 ? -8.340 -1.392 45.805 1.00 80.44 352 THR A N 1
ATOM 2873 C CA . THR A 1 352 ? -9.427 -0.777 45.034 1.00 80.44 352 THR A CA 1
ATOM 2874 C C . THR A 1 352 ? -10.473 -0.104 45.931 1.00 80.44 352 THR A C 1
ATOM 2876 O O . THR A 1 352 ? -11.199 0.769 45.465 1.00 80.44 352 THR A O 1
ATOM 2879 N N . PHE A 1 353 ? -10.535 -0.449 47.223 1.00 78.06 353 PHE A N 1
ATOM 2880 C CA . PHE A 1 353 ? -11.522 0.107 48.159 1.00 78.06 353 PHE A CA 1
ATOM 2881 C C . PHE A 1 353 ? -11.080 1.419 48.834 1.00 78.06 353 PHE A C 1
ATOM 2883 O O . PHE A 1 353 ? -11.896 2.078 49.489 1.00 78.06 353 PHE A O 1
ATOM 2890 N N . PHE A 1 354 ? -9.820 1.838 48.667 1.00 82.56 354 PHE A N 1
ATOM 2891 C CA . PHE A 1 354 ? -9.351 3.150 49.127 1.00 82.56 354 PHE A CA 1
ATOM 2892 C C . PHE A 1 354 ? -10.040 4.292 48.361 1.00 82.56 354 PHE A C 1
ATOM 2894 O O . PHE A 1 354 ? -10.442 4.115 47.211 1.00 82.56 354 PHE A O 1
ATOM 2901 N N . ASP A 1 355 ? -10.188 5.464 48.990 1.00 81.75 355 ASP A N 1
ATOM 2902 C CA . ASP A 1 355 ? -10.847 6.630 48.371 1.00 81.75 355 ASP A CA 1
ATOM 2903 C C . ASP A 1 355 ? -10.160 7.060 47.064 1.00 81.75 355 ASP A C 1
ATOM 2905 O O . ASP A 1 355 ? -10.833 7.236 46.052 1.00 81.75 355 ASP A O 1
ATOM 2909 N N . GLU A 1 356 ? -8.824 7.079 47.035 1.00 87.94 356 GLU A N 1
ATOM 2910 C CA . GLU A 1 356 ? -8.038 7.417 45.836 1.00 87.94 356 GLU A CA 1
ATOM 2911 C C . GLU A 1 356 ? -8.341 6.507 44.634 1.00 87.94 356 GLU A C 1
ATOM 2913 O O . GLU A 1 356 ? -8.343 6.942 43.482 1.00 87.94 356 GLU A O 1
ATOM 2918 N N . SER A 1 357 ? -8.568 5.216 44.883 1.00 85.94 357 SER A N 1
ATOM 2919 C CA . SER A 1 357 ? -8.874 4.242 43.831 1.00 85.94 357 SER A CA 1
ATOM 2920 C C . SER A 1 357 ? -10.297 4.413 43.307 1.00 85.94 357 SER A C 1
ATOM 2922 O O . SER A 1 357 ? -10.527 4.235 42.112 1.00 85.94 357 SER A O 1
ATOM 2924 N N . LEU A 1 358 ? -11.240 4.788 44.175 1.00 85.88 358 LEU A N 1
ATOM 2925 C CA . LEU A 1 358 ? -12.613 5.089 43.780 1.00 85.88 358 LEU A CA 1
ATOM 2926 C C . LEU A 1 358 ? -12.668 6.346 42.901 1.00 85.88 358 LEU A C 1
ATOM 2928 O O . LEU A 1 358 ? -13.283 6.303 41.839 1.00 85.88 358 LEU A O 1
ATOM 2932 N N . GLU A 1 359 ? -11.957 7.411 43.280 1.00 89.69 359 GLU A N 1
ATOM 2933 C CA . GLU A 1 359 ? -11.828 8.625 42.460 1.00 89.69 359 GLU A CA 1
ATOM 2934 C C . GLU A 1 359 ? -11.221 8.314 41.084 1.00 89.69 359 GLU A C 1
ATOM 2936 O O . GLU A 1 359 ? -11.726 8.777 40.062 1.00 89.69 359 GLU A O 1
ATOM 2941 N N . LYS A 1 360 ? -10.187 7.461 41.025 1.00 91.12 360 LYS A N 1
ATOM 2942 C CA . LYS A 1 360 ? -9.594 7.003 39.754 1.00 91.12 360 LYS A CA 1
ATOM 2943 C C . LYS A 1 360 ? -10.579 6.216 38.888 1.00 91.12 360 LYS A C 1
ATOM 2945 O O . LYS A 1 360 ? -10.589 6.393 37.672 1.00 91.12 360 LYS A O 1
ATOM 2950 N N . LEU A 1 361 ? -11.394 5.343 39.484 1.00 88.69 361 LEU A N 1
ATOM 2951 C CA . LEU A 1 361 ? -12.413 4.579 38.756 1.00 88.69 361 LEU A CA 1
ATOM 2952 C C . LEU A 1 361 ? -13.522 5.486 38.215 1.00 88.69 361 LEU A C 1
ATOM 2954 O O . LEU A 1 361 ? -13.939 5.319 37.071 1.00 88.69 361 LEU A O 1
ATOM 2958 N N . GLU A 1 362 ? -13.975 6.455 39.009 1.00 89.94 362 GLU A N 1
ATOM 2959 C CA . GLU A 1 362 ? -14.975 7.446 38.599 1.00 89.94 362 GLU A CA 1
ATOM 2960 C C . GLU A 1 362 ? -14.442 8.358 37.487 1.00 89.94 362 GLU A C 1
ATOM 2962 O O . GLU A 1 362 ? -15.136 8.581 36.493 1.00 89.94 362 GLU A O 1
ATOM 2967 N N . ALA A 1 363 ? -13.186 8.804 37.596 1.00 93.69 363 ALA A N 1
ATOM 2968 C CA . ALA A 1 363 ? -12.505 9.543 36.539 1.00 93.69 363 ALA A CA 1
ATOM 2969 C C . ALA A 1 363 ? -12.445 8.721 35.243 1.00 93.69 363 ALA A C 1
ATOM 2971 O O . ALA A 1 363 ? -12.882 9.205 34.199 1.00 93.69 363 ALA A O 1
ATOM 2972 N N . LYS A 1 364 ? -12.022 7.450 35.319 1.00 92.31 364 LYS A N 1
ATOM 2973 C CA . LYS A 1 364 ? -11.983 6.540 34.164 1.00 92.31 364 LYS A CA 1
ATOM 2974 C C . LYS A 1 364 ? -13.369 6.326 33.550 1.00 92.31 364 LYS A C 1
ATOM 2976 O O . LYS A 1 364 ? -13.503 6.365 32.335 1.00 92.31 364 LYS A O 1
ATOM 2981 N N . GLN A 1 365 ? -14.417 6.165 34.362 1.00 91.75 365 GLN A N 1
ATOM 2982 C CA . GLN A 1 365 ? -15.794 6.052 33.865 1.00 91.75 365 GLN A CA 1
ATOM 2983 C C . GLN A 1 365 ? -16.234 7.324 33.123 1.00 91.75 365 GLN A C 1
ATOM 2985 O O . GLN A 1 365 ? -16.885 7.235 32.082 1.00 91.75 365 GLN A O 1
ATOM 2990 N N . SER A 1 366 ? -15.897 8.506 33.652 1.00 92.69 366 SER A N 1
ATOM 2991 C CA . SER A 1 366 ? -16.210 9.782 33.001 1.00 92.69 366 SER A CA 1
ATOM 2992 C C . SER A 1 366 ? -15.459 9.957 31.676 1.00 92.69 366 SER A C 1
ATOM 2994 O O . SER A 1 366 ? -16.056 10.403 30.699 1.00 92.69 366 SER A O 1
ATOM 2996 N N . GLU A 1 367 ? -14.196 9.525 31.618 1.00 94.50 367 GLU A N 1
ATOM 2997 C CA . GLU A 1 367 ? -13.365 9.519 30.413 1.00 94.50 367 GLU A CA 1
ATOM 2998 C C . GLU A 1 367 ? -13.939 8.570 29.354 1.00 94.50 367 GLU A C 1
ATOM 3000 O O . GLU A 1 367 ? -14.206 9.001 28.237 1.00 94.50 367 GLU A O 1
ATOM 3005 N N . THR A 1 368 ? -14.253 7.318 29.713 1.00 91.56 368 THR A N 1
ATOM 3006 C CA . THR A 1 368 ? -14.839 6.340 28.777 1.00 91.56 368 THR A CA 1
ATOM 3007 C C . THR A 1 368 ? -16.197 6.805 28.235 1.00 91.56 368 THR A C 1
ATOM 3009 O O . THR A 1 368 ? -16.474 6.648 27.047 1.00 91.56 368 THR A O 1
ATOM 3012 N N . LYS A 1 369 ? -17.038 7.447 29.062 1.00 92.38 369 LYS A N 1
ATOM 3013 C CA . LYS A 1 369 ? -18.299 8.057 28.595 1.00 92.38 369 LYS A CA 1
ATOM 3014 C C . LYS A 1 369 ? -18.053 9.216 27.628 1.00 92.38 369 LYS A C 1
ATOM 3016 O O . LYS A 1 369 ? -18.718 9.295 26.599 1.00 92.38 369 LYS A O 1
ATOM 3021 N N . ALA A 1 370 ? -17.080 10.080 27.918 1.00 94.25 370 ALA A N 1
ATOM 3022 C CA . ALA A 1 370 ? -16.711 11.174 27.024 1.00 94.25 370 ALA A CA 1
ATOM 3023 C C . ALA A 1 370 ? -16.150 10.663 25.682 1.00 94.25 370 ALA A C 1
ATOM 3025 O O . ALA A 1 370 ? -16.467 11.222 24.631 1.00 94.25 370 ALA A O 1
ATOM 3026 N N . GLU A 1 371 ? -15.363 9.583 25.696 1.00 92.75 371 GLU A N 1
ATOM 3027 C CA . GLU A 1 371 ? -14.875 8.909 24.488 1.00 92.75 371 GLU A CA 1
ATOM 3028 C C . GLU A 1 371 ? -16.018 8.312 23.663 1.00 92.75 371 GLU A C 1
ATOM 3030 O O . GLU A 1 371 ? -16.051 8.485 22.443 1.00 92.75 371 GLU A O 1
ATOM 3035 N N . MET A 1 372 ? -16.987 7.667 24.315 1.00 92.19 372 MET A N 1
ATOM 3036 C CA . MET A 1 372 ? -18.182 7.125 23.667 1.00 92.19 372 MET A CA 1
ATOM 3037 C C . MET A 1 372 ? -19.021 8.237 23.013 1.00 92.19 372 MET A C 1
ATOM 3039 O O . MET A 1 372 ? -19.420 8.117 21.851 1.00 92.19 372 MET A O 1
ATOM 3043 N N . ASP A 1 373 ? -19.214 9.363 23.706 1.00 92.69 373 ASP A N 1
ATOM 3044 C CA . ASP A 1 373 ? -19.898 10.548 23.175 1.00 92.69 373 ASP A CA 1
ATOM 3045 C C . ASP A 1 373 ? -19.134 11.205 22.015 1.00 92.69 373 ASP A C 1
ATOM 3047 O O . ASP A 1 373 ? -19.737 11.761 21.094 1.00 92.69 373 ASP A O 1
ATOM 3051 N N . ALA A 1 374 ? -17.801 11.170 22.039 1.00 93.56 374 ALA A N 1
ATOM 3052 C CA . ALA A 1 374 ? -16.976 11.660 20.941 1.00 93.56 374 ALA A CA 1
ATOM 3053 C C . ALA A 1 374 ? -17.046 10.724 19.724 1.00 93.56 374 ALA A C 1
ATOM 3055 O O . ALA A 1 374 ? -17.167 11.193 18.590 1.00 93.56 374 ALA A O 1
ATOM 3056 N N . LEU A 1 375 ? -17.005 9.407 19.945 1.00 92.12 375 LEU A N 1
ATOM 3057 C CA . LEU A 1 375 ? -17.060 8.395 18.893 1.00 92.12 375 LEU A CA 1
ATOM 3058 C C . LEU A 1 375 ? -18.435 8.339 18.219 1.00 92.12 375 LEU A C 1
ATOM 3060 O O . LEU A 1 375 ? -18.513 8.187 16.999 1.00 92.12 375 LEU A O 1
ATOM 3064 N N . SER A 1 376 ? -19.518 8.498 18.981 1.00 91.25 376 SER A N 1
ATOM 3065 C CA . SER A 1 376 ? -20.880 8.496 18.436 1.00 91.25 376 SER A CA 1
ATOM 3066 C C . SER A 1 376 ? -21.087 9.619 17.411 1.00 91.25 376 SER A C 1
ATOM 3068 O O . SER A 1 376 ? -21.700 9.376 16.366 1.00 91.25 376 SER A O 1
ATOM 3070 N N . LYS A 1 377 ? -20.483 10.794 17.650 1.00 93.62 377 LYS A N 1
ATOM 3071 C CA . LYS A 1 377 ? -20.508 11.971 16.761 1.00 93.62 377 LYS A CA 1
ATOM 3072 C C . LYS A 1 377 ? -19.705 11.799 15.471 1.00 93.62 377 LYS A C 1
ATOM 3074 O O . LYS A 1 377 ? -20.043 12.437 14.479 1.00 93.62 377 LYS A O 1
ATOM 3079 N N . LYS A 1 378 ? -18.652 10.976 15.465 1.00 93.81 378 LYS A N 1
ATOM 3080 C CA . LYS A 1 378 ? -17.831 10.742 14.265 1.00 93.81 378 LYS A CA 1
ATOM 3081 C C . LYS A 1 378 ? -18.571 9.872 13.257 1.00 93.81 378 LYS A C 1
ATOM 3083 O O . LYS A 1 378 ? -19.188 8.876 13.628 1.00 93.81 378 LYS A O 1
ATOM 3088 N N . THR A 1 379 ? -18.478 10.188 11.974 1.00 93.88 379 THR A N 1
ATOM 3089 C CA . THR A 1 379 ? -18.949 9.291 10.909 1.00 93.88 379 THR A CA 1
ATOM 3090 C C . THR A 1 379 ? -17.900 8.221 10.582 1.00 93.88 379 THR A C 1
ATOM 3092 O O . THR A 1 379 ? -16.738 8.319 10.973 1.00 93.88 379 THR A O 1
ATOM 3095 N N . ASN A 1 380 ? -18.303 7.179 9.857 1.00 92.62 380 ASN A N 1
ATOM 3096 C CA . ASN A 1 380 ? -17.391 6.178 9.293 1.00 92.62 380 ASN A CA 1
ATOM 3097 C C . ASN A 1 380 ? -16.325 6.815 8.374 1.00 92.62 380 ASN A C 1
ATOM 3099 O O . ASN A 1 380 ? -15.157 6.431 8.427 1.00 92.62 380 ASN A O 1
ATOM 3103 N N . ILE A 1 381 ? -16.707 7.833 7.596 1.00 94.69 381 ILE A N 1
ATOM 3104 C CA . ILE A 1 381 ? -15.803 8.620 6.750 1.00 94.69 381 ILE A CA 1
ATOM 3105 C C . ILE A 1 381 ? -14.792 9.390 7.603 1.00 94.69 381 ILE A C 1
ATOM 3107 O O . ILE A 1 381 ? -13.609 9.378 7.273 1.00 94.69 381 ILE A O 1
ATOM 3111 N N . ASP A 1 382 ? -15.215 10.005 8.712 1.00 95.19 382 ASP A N 1
ATOM 3112 C CA . ASP A 1 382 ? -14.294 10.726 9.605 1.00 95.19 382 ASP A CA 1
ATOM 3113 C C . ASP A 1 382 ? -13.249 9.783 10.213 1.00 95.19 382 ASP A C 1
ATOM 3115 O O . ASP A 1 382 ? -12.064 10.111 10.254 1.00 95.19 382 ASP A O 1
ATOM 3119 N N . LEU A 1 383 ? -13.669 8.583 10.637 1.00 94.12 383 LEU A N 1
ATOM 3120 C CA . LEU A 1 383 ? -12.755 7.554 11.144 1.00 94.12 383 LEU A CA 1
ATOM 3121 C C . LEU A 1 383 ? -11.741 7.119 10.081 1.00 94.12 383 LEU A C 1
ATOM 3123 O O . LEU A 1 383 ? -10.562 6.932 10.387 1.00 94.12 383 LEU A O 1
ATOM 3127 N N . TRP A 1 384 ? -12.188 6.971 8.835 1.00 95.62 384 TRP A N 1
ATOM 3128 C CA . TRP A 1 384 ? -11.301 6.612 7.737 1.00 95.62 384 TRP A CA 1
ATOM 3129 C C . TRP A 1 384 ? -10.350 7.759 7.373 1.00 95.62 384 TRP A C 1
ATOM 3131 O O . TRP A 1 384 ? -9.161 7.527 7.169 1.00 95.62 384 TRP A O 1
ATOM 3141 N N . GLU A 1 385 ? -10.817 9.006 7.353 1.00 95.88 385 GLU A N 1
ATOM 3142 C CA . GLU A 1 385 ? -9.968 10.172 7.096 1.00 95.88 385 GLU A CA 1
ATOM 3143 C C . GLU A 1 385 ? -8.891 10.352 8.180 1.00 95.88 385 GLU A C 1
ATOM 3145 O O . GLU A 1 385 ? -7.749 10.681 7.850 1.00 95.88 385 GLU A O 1
ATOM 3150 N N . ASP A 1 386 ? -9.210 10.088 9.451 1.00 94.50 386 ASP A N 1
ATOM 3151 C CA . ASP A 1 386 ? -8.231 10.085 10.545 1.00 94.50 386 ASP A CA 1
ATOM 3152 C C . ASP A 1 386 ? -7.131 9.028 10.312 1.00 94.50 386 ASP A C 1
ATOM 3154 O O . ASP A 1 386 ? -5.938 9.331 10.423 1.00 94.50 386 ASP A O 1
ATOM 3158 N N . ASP A 1 387 ? -7.508 7.806 9.914 1.00 94.81 387 ASP A N 1
ATOM 3159 C CA . ASP A 1 387 ? -6.551 6.740 9.590 1.00 94.81 387 ASP A CA 1
ATOM 3160 C C . ASP A 1 387 ? -5.707 7.082 8.338 1.00 94.81 387 ASP A C 1
ATOM 3162 O O . ASP A 1 387 ? -4.497 6.842 8.319 1.00 94.81 387 ASP A O 1
ATOM 3166 N N . LEU A 1 388 ? -6.305 7.692 7.304 1.00 95.62 388 LEU A N 1
ATOM 3167 C CA . LEU A 1 388 ? -5.596 8.129 6.092 1.00 95.62 388 LEU A CA 1
ATOM 3168 C C . LEU A 1 388 ? -4.575 9.229 6.395 1.00 95.62 388 LEU A C 1
ATOM 3170 O O . LEU A 1 388 ? -3.465 9.191 5.863 1.00 95.62 388 LEU A O 1
ATOM 3174 N N . LYS A 1 389 ? -4.910 10.189 7.265 1.00 95.19 389 LYS A N 1
ATOM 3175 C CA . LYS A 1 389 ? -3.970 11.223 7.730 1.00 95.19 389 LYS A CA 1
ATOM 3176 C C . LYS A 1 389 ? -2.818 10.620 8.526 1.00 95.19 389 LYS A C 1
ATOM 3178 O O . LYS A 1 389 ? -1.670 11.018 8.320 1.00 95.19 389 LYS A O 1
ATOM 3183 N N . ALA A 1 390 ? -3.101 9.656 9.403 1.00 94.12 390 ALA A N 1
ATOM 3184 C CA . ALA A 1 390 ? -2.068 8.963 10.170 1.00 94.12 390 ALA A CA 1
ATOM 3185 C C . ALA A 1 390 ? -1.111 8.185 9.251 1.00 94.12 390 ALA A C 1
ATOM 3187 O O . ALA A 1 390 ? 0.105 8.243 9.434 1.00 94.12 390 ALA A O 1
ATOM 3188 N N . PHE A 1 391 ? -1.646 7.510 8.228 1.00 94.25 391 PHE A N 1
ATOM 3189 C CA . PHE A 1 391 ? -0.839 6.842 7.209 1.00 94.25 391 PHE A CA 1
ATOM 3190 C C . PHE A 1 391 ? -0.008 7.832 6.385 1.00 94.25 391 PHE A C 1
ATOM 3192 O O . PHE A 1 391 ? 1.193 7.628 6.244 1.00 94.25 391 PHE A O 1
ATOM 3199 N N . GLN A 1 392 ? -0.617 8.910 5.883 1.00 93.75 392 GLN A N 1
ATOM 3200 C CA . GLN A 1 392 ? 0.072 9.914 5.068 1.00 93.75 392 GLN A CA 1
ATOM 3201 C C . GLN A 1 392 ? 1.230 10.566 5.836 1.00 93.75 392 GLN A C 1
ATOM 3203 O O . GLN A 1 392 ? 2.336 10.649 5.320 1.00 93.75 392 GLN A O 1
ATOM 3208 N N . THR A 1 393 ? 1.004 10.931 7.100 1.00 93.75 393 THR A N 1
ATOM 3209 C CA . THR A 1 393 ? 2.047 11.505 7.966 1.00 93.75 393 THR A CA 1
ATOM 3210 C C . THR A 1 393 ? 3.248 10.570 8.119 1.00 93.75 393 THR A C 1
ATOM 3212 O O . THR A 1 393 ? 4.393 11.011 8.089 1.00 93.75 393 THR A O 1
ATOM 3215 N N . GLU A 1 394 ? 3.005 9.272 8.309 1.00 92.25 394 GLU A N 1
ATOM 3216 C CA . GLU A 1 394 ? 4.084 8.294 8.464 1.00 92.25 394 GLU A CA 1
ATOM 3217 C C . GLU A 1 394 ? 4.766 7.968 7.126 1.00 92.25 394 GLU A C 1
ATOM 3219 O O . GLU A 1 394 ? 5.981 7.783 7.085 1.00 92.25 394 GLU A O 1
ATOM 3224 N N . TRP A 1 395 ? 4.010 7.966 6.023 1.00 91.62 395 TRP A N 1
ATOM 3225 C CA . TRP A 1 395 ? 4.548 7.832 4.670 1.00 91.62 395 TRP A CA 1
ATOM 3226 C C . TRP A 1 395 ? 5.510 8.973 4.327 1.00 91.62 395 TRP A C 1
ATOM 3228 O O . TRP A 1 395 ? 6.615 8.713 3.851 1.00 91.62 395 TRP A O 1
ATOM 3238 N N . ASP A 1 396 ? 5.130 10.216 4.627 1.00 91.19 396 ASP A N 1
ATOM 3239 C CA . ASP A 1 396 ? 5.954 11.396 4.360 1.00 91.19 396 ASP A CA 1
ATOM 3240 C C . ASP A 1 396 ? 7.272 11.340 5.151 1.00 91.19 396 ASP A C 1
ATOM 3242 O O . ASP A 1 396 ? 8.344 11.557 4.583 1.00 91.19 396 ASP A O 1
ATOM 3246 N N . LYS A 1 397 ? 7.231 10.930 6.430 1.00 90.75 397 LYS A N 1
ATOM 3247 C CA . LYS A 1 397 ? 8.449 10.687 7.228 1.00 90.75 397 LYS A CA 1
ATOM 3248 C C . LYS A 1 397 ? 9.334 9.598 6.629 1.00 90.75 397 LYS A C 1
ATOM 3250 O O . LYS A 1 397 ? 10.559 9.723 6.638 1.00 90.75 397 LYS A O 1
ATOM 3255 N N . GLU A 1 398 ? 8.744 8.507 6.140 1.00 87.25 398 GLU A N 1
ATOM 3256 C CA . GLU A 1 398 ? 9.505 7.422 5.518 1.00 87.25 398 GLU A CA 1
ATOM 3257 C C . GLU A 1 398 ? 10.160 7.884 4.209 1.00 87.25 398 GLU A C 1
ATOM 3259 O O . GLU A 1 398 ? 11.311 7.533 3.930 1.00 87.25 398 GLU A O 1
ATOM 3264 N N . GLU A 1 399 ? 9.460 8.684 3.402 1.00 85.81 399 GLU A N 1
ATOM 3265 C CA . GLU A 1 399 ? 10.032 9.298 2.205 1.00 85.81 399 GLU A CA 1
ATOM 3266 C C . GLU A 1 399 ? 11.186 10.239 2.538 1.00 85.81 399 GLU A C 1
ATOM 3268 O O . GLU A 1 399 ? 12.218 10.202 1.866 1.00 85.81 399 GLU A O 1
ATOM 3273 N N . GLU A 1 400 ? 11.032 11.060 3.570 1.00 86.31 400 GLU A N 1
ATOM 3274 C CA . GLU A 1 400 ? 12.045 12.014 4.005 1.00 86.31 400 GLU A CA 1
ATOM 3275 C C . GLU A 1 400 ? 13.283 11.290 4.548 1.00 86.31 400 GLU A C 1
ATOM 3277 O O . GLU A 1 400 ? 14.392 11.522 4.071 1.00 86.31 400 GLU A O 1
ATOM 3282 N N . SER A 1 401 ? 13.092 10.288 5.413 1.00 83.12 401 SER A N 1
ATOM 3283 C CA . SER A 1 401 ? 14.169 9.408 5.881 1.00 83.12 401 SER A CA 1
ATOM 3284 C C . SER A 1 401 ? 14.871 8.689 4.725 1.00 83.12 401 SER A C 1
ATOM 3286 O O . SER A 1 401 ? 16.099 8.579 4.704 1.00 83.12 401 SER A O 1
ATOM 3288 N N . SER A 1 402 ? 14.116 8.232 3.721 1.00 77.81 402 SER A N 1
ATOM 3289 C CA . SER A 1 402 ? 14.685 7.598 2.527 1.00 77.81 402 SER A CA 1
ATOM 3290 C C . SER A 1 402 ? 15.550 8.574 1.726 1.00 77.81 402 SER A C 1
ATOM 3292 O O . SER A 1 402 ? 16.633 8.194 1.285 1.00 77.81 402 SER A O 1
ATOM 3294 N N . LYS A 1 403 ? 15.110 9.830 1.562 1.00 77.06 403 LYS A N 1
ATOM 3295 C CA . LYS A 1 403 ? 15.871 10.883 0.868 1.00 77.06 403 LYS A CA 1
ATOM 3296 C C . LYS A 1 403 ? 17.142 11.241 1.638 1.00 77.06 403 LYS A C 1
ATOM 3298 O O . LYS A 1 403 ? 18.217 11.227 1.046 1.00 77.06 403 LYS A O 1
ATOM 3303 N N . SER A 1 404 ? 17.055 11.468 2.949 1.00 72.19 404 SER A N 1
ATOM 3304 C CA . SER A 1 404 ? 18.215 11.785 3.794 1.00 72.19 404 SER A CA 1
ATOM 3305 C C . SER A 1 404 ? 19.253 10.662 3.809 1.00 72.19 404 SER A C 1
ATOM 3307 O O . SER A 1 404 ? 20.441 10.932 3.672 1.00 72.19 404 SER A O 1
ATOM 3309 N N . ASN A 1 405 ? 18.826 9.398 3.890 1.00 69.12 405 ASN A N 1
ATOM 3310 C CA . ASN A 1 405 ? 19.743 8.255 3.834 1.00 69.12 405 ASN A CA 1
ATOM 3311 C C . ASN A 1 405 ? 20.466 8.141 2.483 1.00 69.12 405 ASN A C 1
ATOM 3313 O O . ASN A 1 405 ? 21.609 7.690 2.436 1.00 69.12 405 ASN A O 1
ATOM 3317 N N . VAL A 1 406 ? 19.807 8.524 1.384 1.00 64.88 406 VAL A N 1
ATOM 3318 C CA . VAL A 1 406 ? 20.432 8.570 0.054 1.00 64.88 406 VAL A CA 1
ATOM 3319 C C . VAL A 1 406 ? 21.434 9.721 -0.039 1.00 64.88 406 VAL A C 1
ATOM 3321 O O . VAL A 1 406 ? 22.514 9.513 -0.581 1.00 64.88 406 VAL A O 1
ATOM 3324 N N . MET A 1 407 ? 21.115 10.896 0.510 1.00 61.53 407 MET A N 1
ATOM 3325 C CA . MET A 1 407 ? 22.030 12.046 0.529 1.00 61.53 407 MET A CA 1
ATOM 3326 C C . MET A 1 407 ? 23.273 11.776 1.390 1.00 61.53 407 MET A C 1
ATOM 3328 O O . MET A 1 407 ? 24.384 11.969 0.916 1.00 61.53 407 MET A O 1
ATOM 3332 N N . ALA A 1 408 ? 23.108 11.217 2.592 1.00 59.19 408 ALA A N 1
ATOM 3333 C CA . ALA A 1 408 ? 24.229 10.869 3.471 1.00 59.19 408 ALA A CA 1
ATOM 3334 C C . ALA A 1 408 ? 25.149 9.788 2.867 1.00 59.19 408 ALA A C 1
ATOM 3336 O O . ALA A 1 408 ? 26.360 9.808 3.058 1.00 59.19 408 ALA A O 1
ATOM 3337 N N . GLN A 1 409 ? 24.590 8.844 2.097 1.00 58.28 409 GLN A N 1
ATOM 3338 C CA . GLN A 1 409 ? 25.397 7.875 1.342 1.00 58.28 409 GLN A CA 1
ATOM 3339 C C . GLN A 1 409 ? 26.200 8.541 0.217 1.00 58.28 409 GLN A C 1
ATOM 3341 O O . GLN A 1 409 ? 27.304 8.090 -0.064 1.00 58.28 409 GLN A O 1
ATOM 3346 N N . GLN A 1 410 ? 25.672 9.600 -0.405 1.00 58.25 410 GLN A N 1
ATOM 3347 C CA . GLN A 1 410 ? 26.383 10.351 -1.443 1.00 58.25 410 GLN A CA 1
ATOM 3348 C C . GLN A 1 410 ? 27.512 11.202 -0.857 1.00 58.25 410 GLN A C 1
ATOM 3350 O O . GLN A 1 410 ? 28.589 11.237 -1.437 1.00 58.25 410 GLN A O 1
ATOM 3355 N N . GLU A 1 411 ? 27.293 11.842 0.293 1.00 57.28 411 GLU A N 1
ATOM 3356 C CA . GLU A 1 411 ? 28.324 12.629 0.984 1.00 57.28 411 GLU A CA 1
ATOM 3357 C C . GLU A 1 411 ? 29.511 11.750 1.401 1.00 57.28 411 GLU A C 1
ATOM 3359 O O . GLU A 1 411 ? 30.648 12.071 1.067 1.00 57.28 411 GLU A O 1
ATOM 3364 N N . ASN A 1 412 ? 29.251 10.582 2.000 1.00 57.09 412 ASN A N 1
ATOM 3365 C CA . ASN A 1 412 ? 30.312 9.642 2.375 1.00 57.09 412 ASN A CA 1
ATOM 3366 C C . ASN A 1 412 ? 31.098 9.106 1.163 1.00 57.09 412 ASN A C 1
ATOM 3368 O O . ASN A 1 412 ? 32.300 8.892 1.262 1.00 57.09 412 ASN A O 1
ATOM 3372 N N . GLN A 1 413 ? 30.440 8.884 0.019 1.00 56.53 413 GLN A N 1
ATOM 3373 C CA . GLN A 1 413 ? 31.118 8.432 -1.205 1.00 56.53 413 GLN A CA 1
ATOM 3374 C C . GLN A 1 413 ? 32.015 9.513 -1.811 1.00 56.53 413 GLN A C 1
ATOM 3376 O O . GLN A 1 413 ? 33.110 9.203 -2.269 1.00 56.53 413 GLN A O 1
ATOM 3381 N N . VAL A 1 414 ? 31.567 10.772 -1.805 1.00 61.00 414 VAL A N 1
ATOM 3382 C CA . VAL A 1 414 ? 32.381 11.901 -2.275 1.00 61.00 414 VAL A CA 1
ATOM 3383 C C . VAL A 1 414 ? 33.589 12.101 -1.359 1.00 61.00 414 VAL A C 1
ATOM 3385 O O . VAL A 1 414 ? 34.689 12.315 -1.856 1.00 61.00 414 VAL A O 1
ATOM 3388 N N . GLU A 1 415 ? 33.419 11.962 -0.040 1.00 58.75 415 GLU A N 1
ATOM 3389 C CA . GLU A 1 415 ? 34.544 12.006 0.902 1.00 58.75 415 GLU A CA 1
ATOM 3390 C C . GLU A 1 415 ? 35.541 10.855 0.685 1.00 58.75 415 GLU A C 1
ATOM 3392 O O . GLU A 1 415 ? 36.747 11.096 0.686 1.00 58.75 415 GLU A O 1
ATOM 3397 N N . GLU A 1 416 ? 35.077 9.621 0.450 1.00 58.78 416 GLU A N 1
ATOM 3398 C CA . GLU A 1 416 ? 35.957 8.483 0.134 1.00 58.78 416 GLU A CA 1
ATOM 3399 C C . GLU A 1 416 ? 36.715 8.677 -1.194 1.00 58.78 416 GLU A C 1
ATOM 3401 O O . GLU A 1 416 ? 37.917 8.408 -1.252 1.00 58.78 416 GLU A O 1
ATOM 3406 N N . GLU A 1 417 ? 36.058 9.181 -2.247 1.00 59.62 417 GLU A N 1
ATOM 3407 C CA . GLU A 1 417 ? 36.716 9.495 -3.525 1.00 59.62 417 GLU A CA 1
ATOM 3408 C C . GLU A 1 417 ? 37.737 10.637 -3.387 1.00 59.62 417 GLU A C 1
ATOM 3410 O O . GLU A 1 417 ? 38.836 10.540 -3.941 1.00 59.62 417 GLU A O 1
ATOM 3415 N N . ASP A 1 418 ? 37.429 11.683 -2.614 1.00 63.72 418 ASP A N 1
ATOM 3416 C CA . ASP A 1 418 ? 38.346 12.798 -2.345 1.00 63.72 418 ASP A CA 1
ATOM 3417 C C . ASP A 1 418 ? 39.578 12.351 -1.540 1.00 63.72 418 ASP A C 1
ATOM 3419 O O . ASP A 1 418 ? 40.692 12.828 -1.785 1.00 63.72 418 ASP A O 1
ATOM 3423 N N . ILE A 1 419 ? 39.410 11.426 -0.588 1.00 69.88 419 ILE A N 1
ATOM 3424 C CA . ILE A 1 419 ? 40.527 10.826 0.157 1.00 69.88 419 ILE A CA 1
ATOM 3425 C C . ILE A 1 419 ? 41.411 10.013 -0.795 1.00 69.88 419 ILE A C 1
ATOM 3427 O O . ILE A 1 419 ? 42.627 10.207 -0.804 1.00 69.88 419 ILE A O 1
ATOM 3431 N N . LEU A 1 420 ? 40.811 9.179 -1.648 1.00 66.69 420 LEU A N 1
ATOM 3432 C CA . LEU A 1 420 ? 41.547 8.342 -2.597 1.00 66.69 420 LEU A CA 1
ATOM 3433 C C . LEU A 1 420 ? 42.323 9.185 -3.625 1.00 66.69 420 LEU A C 1
ATOM 3435 O O . LEU A 1 420 ? 43.473 8.885 -3.939 1.00 66.69 420 LEU A O 1
ATOM 3439 N N . GLN A 1 421 ? 41.732 10.277 -4.121 1.00 65.62 421 GLN A N 1
ATOM 3440 C CA . GLN A 1 421 ? 42.416 11.202 -5.032 1.00 65.62 421 GLN A CA 1
ATOM 3441 C C . GLN A 1 421 ? 43.583 11.930 -4.356 1.00 65.62 421 GLN A C 1
ATOM 3443 O O . GLN A 1 421 ? 44.618 12.145 -4.989 1.00 65.62 421 GLN A O 1
ATOM 3448 N N . ARG A 1 422 ? 43.453 12.289 -3.072 1.00 67.62 422 ARG A N 1
ATOM 3449 C CA . ARG A 1 422 ? 44.556 12.881 -2.298 1.00 67.62 422 ARG A CA 1
ATOM 3450 C C . ARG A 1 422 ? 45.688 11.888 -2.057 1.00 67.62 422 ARG A C 1
ATOM 3452 O O . ARG A 1 422 ? 46.844 12.292 -2.142 1.00 67.62 422 ARG A O 1
ATOM 3459 N N . GLU A 1 423 ? 45.381 10.623 -1.788 1.00 67.12 423 GLU A N 1
ATOM 3460 C CA . GLU A 1 423 ? 46.391 9.568 -1.632 1.00 67.12 423 GLU A CA 1
ATOM 3461 C C . GLU A 1 423 ? 47.153 9.315 -2.940 1.00 67.12 423 GLU A C 1
ATOM 3463 O O . GLU A 1 423 ? 48.382 9.316 -2.932 1.00 67.12 423 GLU A O 1
ATOM 3468 N N . VAL A 1 424 ? 46.453 9.226 -4.076 1.00 70.06 424 VAL A N 1
ATOM 3469 C CA . VAL A 1 424 ? 47.087 9.078 -5.400 1.00 70.06 424 VAL A CA 1
ATOM 3470 C C . VAL A 1 424 ? 47.955 10.293 -5.742 1.00 70.06 424 VAL A C 1
ATOM 3472 O O . VAL A 1 424 ? 49.085 10.137 -6.202 1.00 70.06 424 VAL A O 1
ATOM 3475 N N . ALA A 1 425 ? 47.482 11.512 -5.464 1.00 64.88 425 ALA A N 1
ATOM 3476 C CA . ALA A 1 425 ? 48.275 12.724 -5.672 1.00 64.88 425 ALA A CA 1
ATOM 3477 C C . ALA A 1 425 ? 49.526 12.770 -4.771 1.00 64.88 425 ALA A C 1
ATOM 3479 O O . ALA A 1 425 ? 50.582 13.235 -5.199 1.00 64.88 425 ALA A O 1
ATOM 3480 N N . LEU A 1 426 ? 49.440 12.274 -3.531 1.00 64.88 426 LEU A N 1
ATOM 3481 C CA . LEU A 1 426 ? 50.585 12.168 -2.620 1.00 64.88 426 LEU A CA 1
ATOM 3482 C C . LEU A 1 426 ? 51.613 11.135 -3.106 1.00 64.88 426 LEU A C 1
ATOM 3484 O O . LEU A 1 426 ? 52.814 11.411 -3.027 1.00 64.88 426 LEU A O 1
ATOM 3488 N N . GLU A 1 427 ? 51.168 9.996 -3.642 1.00 60.38 427 GLU A N 1
ATOM 3489 C CA . GLU A 1 427 ? 52.037 8.978 -4.254 1.00 60.38 427 GLU A CA 1
ATOM 3490 C C . GLU A 1 427 ? 52.741 9.497 -5.521 1.00 60.38 427 GLU A C 1
ATOM 3492 O O . GLU A 1 427 ? 53.946 9.295 -5.691 1.00 60.38 427 GLU A O 1
ATOM 3497 N N . GLU A 1 428 ? 52.043 10.250 -6.379 1.00 56.88 428 GLU A N 1
ATOM 3498 C CA . GLU A 1 428 ? 52.649 10.885 -7.559 1.00 56.88 428 GLU A CA 1
ATOM 3499 C C . GLU A 1 428 ? 53.704 11.941 -7.181 1.00 56.88 428 GLU A C 1
ATOM 3501 O O . GLU A 1 428 ? 54.753 12.027 -7.825 1.00 56.88 428 GLU A O 1
ATOM 3506 N N . ILE A 1 429 ? 53.484 12.696 -6.098 1.00 58.31 429 ILE A N 1
ATOM 3507 C CA . ILE A 1 429 ? 54.465 13.661 -5.571 1.00 58.31 429 ILE A CA 1
ATOM 3508 C C . ILE A 1 429 ? 55.687 12.945 -4.972 1.00 58.31 429 ILE A C 1
ATOM 3510 O O . ILE A 1 429 ? 56.809 13.439 -5.101 1.00 58.31 429 ILE A O 1
ATOM 3514 N N . THR A 1 430 ? 55.514 11.771 -4.350 1.00 55.97 430 THR A N 1
ATOM 3515 C CA . THR A 1 430 ? 56.645 11.005 -3.790 1.00 55.97 430 THR A CA 1
ATOM 3516 C C . THR A 1 430 ? 57.504 10.345 -4.870 1.00 55.97 430 THR A C 1
ATOM 3518 O O . THR A 1 430 ? 58.715 10.218 -4.686 1.00 55.97 430 THR A O 1
ATOM 3521 N N . LEU A 1 431 ? 56.919 9.988 -6.017 1.00 52.81 431 LEU A N 1
ATOM 3522 C CA . LEU A 1 431 ? 57.634 9.425 -7.170 1.00 52.81 431 LEU A CA 1
ATOM 3523 C C . LEU A 1 431 ? 58.404 10.470 -8.004 1.00 52.81 431 LEU A C 1
ATOM 3525 O O . LEU A 1 431 ? 59.256 10.089 -8.805 1.00 52.81 431 LEU A O 1
ATOM 3529 N N . GLN A 1 432 ? 58.150 11.769 -7.808 1.00 51.75 432 GLN A N 1
ATOM 3530 C CA . GLN A 1 432 ? 58.865 12.875 -8.471 1.00 51.75 432 GLN A CA 1
ATOM 3531 C C . GLN A 1 432 ? 59.927 13.565 -7.585 1.00 51.75 432 GLN A C 1
ATOM 3533 O O . GLN A 1 432 ? 60.449 14.620 -7.952 1.00 51.75 432 GLN A O 1
ATOM 3538 N N . GLY A 1 433 ? 60.279 12.985 -6.430 1.00 47.94 433 GLY A N 1
ATOM 3539 C CA . GLY A 1 433 ? 61.396 13.455 -5.596 1.00 47.94 433 GLY A CA 1
ATOM 3540 C C . GLY A 1 433 ? 62.749 13.389 -6.333 1.00 47.94 433 GLY A C 1
ATOM 3541 O O . GLY A 1 433 ? 62.915 12.542 -7.209 1.00 47.94 433 GLY A O 1
ATOM 3542 N N . PRO A 1 434 ? 63.709 14.287 -6.031 1.00 47.72 434 PRO A N 1
ATOM 3543 C CA . PRO A 1 434 ? 64.815 14.605 -6.934 1.00 47.72 434 PRO A CA 1
ATOM 3544 C C . PRO A 1 434 ? 65.756 13.412 -7.157 1.00 47.72 434 PRO A C 1
ATOM 3546 O O . PRO A 1 434 ? 66.149 12.744 -6.200 1.00 47.72 434 PRO A O 1
ATOM 3549 N N . LEU A 1 435 ? 66.092 13.200 -8.437 1.00 43.47 435 LEU A N 1
ATOM 3550 C CA . LEU A 1 435 ? 67.090 12.258 -8.967 1.00 43.47 435 LEU A CA 1
ATOM 3551 C C . LEU A 1 435 ? 68.475 12.407 -8.330 1.00 43.47 435 LEU A C 1
ATOM 3553 O O . LEU A 1 435 ? 68.921 13.567 -8.152 1.00 43.47 435 LEU A O 1
#

Radius of gyration: 34.28 Å; Cα contacts (8 Å, |Δi|>4): 429; chains: 1; bounding box: 102×54×102 Å

Secondary structure (DSSP, 8-state):
--S---PPPP-SHHHHHHHHHHH-GGGHHHHHHHHHTTSTT-SPPPGGG------TTHHHHS-HHHHTT----SSS-------SS-HHHHS-EEEE-SS-EEEE--B-HHHHHHHHHHHTTTPPPPPPPB--TT--SEEEEEEETTEEEEEEE--EEEETTTTEEEE--PPTT--HHHHHHHHHHTBSS-TTTTTS-SEEEEEE-S-SSS--EEEEE-GGG--SSHHHHHHHTT-EEEEE-S-EEEE-TTS-EEEES-HHHHHHHHHHHHHHHHHHHHHHHHHHHHHHHHHHHHHHHHHHHHHHTT--TTT--HHHHHHHHHHHTTSS----S-S---THHHHHHHT--GGGGSHHHHHHHHHHHHHHHHHHHHHHHS-HHHHHHHHHHHHHHHHHHHHHHHHHHHHHHHHHHHHHHHHHHHHHHHHHHHHTS--

InterPro domains:
  IPR001154 DNA topoisomerase II, eukaryotic-type [PR01158] (32-54)
  IPR001154 DNA topoisomerase II, eukaryotic-type [PR01158] (62-82)
  IPR001154 DNA topoisomerase II, eukaryotic-type [PR01158] (167-181)
  IPR001154 DNA topoisomerase II, eukaryotic-type [PR01158] (251-277)
  IPR002205 DNA topoisomerase, type IIA, domain A [PF00521] (39-388)
  IPR002205 DNA topoisomerase, type IIA, domain A [PS52040] (1-388)
  IPR002205 DNA topoisomerase, type IIA, domain A [SM00434] (11-386)
  IPR013757 DNA topoisomerase, type IIA, alpha-helical domain superfamily [G3DSA:1.10.268.10] (258-410)
  IPR013758 DNA topoisomerase, type IIA, domain A, alpha-beta [G3DSA:3.90.199.10] (28-135)
  IPR013760 DNA topoisomerase, type IIA-like domain superfamily [SSF56719] (3-401)
  IPR050634 DNA Topoisomerase II [PTHR10169] (40-418)

pLDDT: mean 78.04, std 17.34, range [29.73, 97.19]